Protein AF-A0A960KQR6-F1 (afdb_monomer)

Foldseek 3Di:
DDDDPPPPVPPPPPPPPPLAAADFFDQDDKDWFAFLVRHIDIPVVQAQAKEKEWEAALVDPQQVLCQLLCCVLPVVPADPNHYAYEYEHLDQDDSPSSCVRCVVVVHPHTYTHPCNVVCVSNPVAEPRKIWIAANNRGTRDIDHTHDRNDVVVSCSRQQGGAAAAWDKDWPDWQKPFPPQPLQAAAAFTKIWIKTKMATEANYFKWQFKKKAKDKPDPQKAFPQGMFTWHIHGHGGMTITPGTGIIHGHHPDDKDKMKMKIWMWTAGPVGIDIDIDIDIHIYHDALEEEEDQDPDDPLQCLLVVLCVVVVHDYGYHYPPPDDQDFLVNLLSHQEYEYFEEDDLPRCDPRNLVSVLVSLLVLRAYEHEYAPNQLPVVSVVSCCSLQVWDWDDDDPVRPRGTWTWRCCPQLPQNTDTQGLDNDLADDGPDPDPVCVQLLVDFDDDPDHRDDWGKGFDLPQQGHYIYGNHGLSPQDPPPPDDPRRDHSSSSVVSSVVVSQFSGRFPQWDWDWDQDPQKIKIFTDDDPPFPKKWKWFQDPPPSDTDTDDIGSHRMDIGHNPDDTDDMGMTGGD

Sequence (569 aa):
MNRFAATVLAMLGFALSAHAVYLVGDTPADFSATDWNGNPWSLYEHRGKVVLLNFSASWCGPCHLEFPDLQSDFEAVYDPRAFELVSIDTENDSSAFLHATWDVYNPTFPILVDMEPLYWAYGNGGIPYNVVINPDGVIVHSQSGYTSHNPILAEAVANIVPYFTPVISIASLEVVGDDNLDGRPDGGETLGFQLTLSNAPNSQEARNMSVTLESDNPALTITQPTVSFPDLPSNSSVAGNALFEAQVSEGIEPQWATLTFTVSADSDSGAVSVVFTRSQRLGRANMLVVDSAPGSGGDNLVPNALTALGYTHDFWFHQDSSPLTSTELLRYETIIWLGGQSAQNVTGDLRNGLTTFVNQGGFLLFSGMGMHYNPANAQFLADIFDISILSPDTWTDAFPVLRCTEDDPFFGGTQLITAYSLSVDVIAAGPTANELGIMWGYYDQVDVGQAAAWTSHAGKRALFFGFPVEGIVPYPNLVPGSISLTEFLERAFVFAATFGPLEPVTTQIELLGGDLHLSWAASPSATAYRVYSLDGLGGAETLLLETVDTQATFPVTEGIGLFTVRAER

pLDDT: mean 75.41, std 18.12, range [32.31, 97.75]

Structure (mmCIF, N/CA/C/O backbone):
data_AF-A0A960KQR6-F1
#
_entry.id   AF-A0A960KQR6-F1
#
loop_
_atom_site.group_PDB
_atom_site.id
_atom_site.type_symbol
_atom_site.label_atom_id
_atom_site.label_alt_id
_atom_site.label_comp_id
_atom_site.label_asym_id
_atom_site.label_entity_id
_atom_site.label_seq_id
_atom_site.pdbx_PDB_ins_code
_atom_site.Cartn_x
_atom_site.Cartn_y
_atom_site.Cartn_z
_atom_site.occupancy
_atom_site.B_iso_or_equiv
_atom_site.auth_seq_id
_atom_site.auth_comp_id
_atom_site.auth_asym_id
_atom_site.auth_atom_id
_atom_site.pdbx_PDB_model_num
ATOM 1 N N . MET A 1 1 ? 32.876 14.467 -85.930 1.00 37.66 1 MET A N 1
ATOM 2 C CA . MET A 1 1 ? 32.665 15.922 -85.750 1.00 37.66 1 MET A CA 1
ATOM 3 C C . MET A 1 1 ? 31.174 16.150 -85.607 1.00 37.66 1 MET A C 1
ATOM 5 O O . MET A 1 1 ? 30.443 15.670 -86.446 1.00 37.66 1 MET A O 1
ATOM 9 N N . ASN A 1 2 ? 30.631 16.856 -84.637 1.00 42.22 2 ASN A N 1
ATOM 10 C CA . ASN A 1 2 ? 31.162 17.443 -83.426 1.00 42.22 2 ASN A CA 1
ATOM 11 C C . ASN A 1 2 ? 29.923 18.048 -82.747 1.00 42.22 2 ASN A C 1
ATOM 13 O O . ASN A 1 2 ? 29.151 18.729 -83.413 1.00 42.22 2 ASN A O 1
ATOM 17 N N . ARG A 1 3 ? 29.809 17.873 -81.429 1.00 40.03 3 ARG A N 1
ATOM 18 C CA . ARG A 1 3 ? 29.328 18.934 -80.533 1.00 40.03 3 ARG A CA 1
ATOM 19 C C . ARG A 1 3 ? 27.877 19.413 -80.701 1.00 40.03 3 ARG A C 1
ATOM 21 O O . ARG A 1 3 ? 27.680 20.599 -80.886 1.00 40.03 3 ARG A O 1
ATOM 28 N N . PHE A 1 4 ? 26.876 18.546 -80.549 1.00 40.53 4 PHE A N 1
ATOM 29 C CA . PHE A 1 4 ? 25.536 19.015 -80.126 1.00 40.53 4 PHE A CA 1
ATOM 30 C C . PHE A 1 4 ? 24.745 18.032 -79.241 1.00 40.53 4 PHE A C 1
ATOM 32 O O . PHE A 1 4 ? 23.755 18.428 -78.643 1.00 40.53 4 PHE A O 1
ATOM 39 N N . ALA A 1 5 ? 25.202 16.786 -79.059 1.00 40.38 5 ALA A N 1
ATOM 40 C CA . ALA A 1 5 ? 24.518 15.798 -78.208 1.00 40.38 5 ALA A CA 1
ATOM 41 C C . ALA A 1 5 ? 24.969 15.791 -76.729 1.00 40.38 5 ALA A C 1
ATOM 43 O O . ALA A 1 5 ? 24.443 15.024 -75.933 1.00 40.38 5 ALA A O 1
ATOM 44 N N . ALA A 1 6 ? 25.933 16.634 -76.343 1.00 36.78 6 ALA A N 1
ATOM 45 C CA . ALA A 1 6 ? 26.534 16.609 -75.004 1.00 36.78 6 ALA A CA 1
ATOM 46 C C . ALA A 1 6 ? 25.918 17.607 -74.002 1.00 36.78 6 ALA A C 1
ATOM 48 O O . ALA A 1 6 ? 26.418 17.717 -72.890 1.00 36.78 6 ALA A O 1
ATOM 49 N N . THR A 1 7 ? 24.859 18.342 -74.363 1.00 40.84 7 THR A N 1
ATOM 50 C CA . THR A 1 7 ? 24.324 19.421 -73.500 1.00 40.84 7 THR A CA 1
ATOM 51 C C . THR A 1 7 ? 22.886 19.191 -73.022 1.00 40.84 7 THR A C 1
ATOM 53 O O . THR A 1 7 ? 22.383 19.982 -72.238 1.00 40.84 7 THR A O 1
ATOM 56 N N . VAL A 1 8 ? 22.229 18.089 -73.408 1.00 40.66 8 VAL A N 1
ATOM 57 C CA . VAL A 1 8 ? 20.889 17.731 -72.881 1.00 40.66 8 VAL A CA 1
ATOM 58 C C . VAL A 1 8 ? 20.938 16.539 -71.910 1.00 40.66 8 VAL A C 1
ATOM 60 O O . VAL A 1 8 ? 19.993 16.306 -71.167 1.00 40.66 8 VAL A O 1
ATOM 63 N N . LEU A 1 9 ? 22.078 15.848 -71.802 1.00 37.91 9 LEU A N 1
ATOM 64 C CA . LEU A 1 9 ? 22.283 14.739 -70.857 1.00 37.91 9 LEU A CA 1
ATOM 65 C C . LEU A 1 9 ? 23.097 15.148 -69.612 1.00 37.91 9 LEU A C 1
ATOM 67 O O . LEU A 1 9 ? 23.852 14.352 -69.068 1.00 37.91 9 LEU A O 1
ATOM 71 N N . ALA A 1 10 ? 22.968 16.408 -69.188 1.00 38.91 10 ALA A N 1
ATOM 72 C CA . ALA A 1 10 ? 23.575 16.948 -67.965 1.00 38.91 10 ALA A CA 1
ATOM 73 C C . ALA A 1 10 ? 22.572 17.757 -67.110 1.00 38.91 10 ALA A C 1
ATOM 75 O O . ALA A 1 10 ? 22.975 18.558 -66.275 1.00 38.91 10 ALA A O 1
ATOM 76 N N . MET A 1 11 ? 21.262 17.557 -67.317 1.00 42.59 11 MET A N 1
ATOM 77 C CA . MET A 1 11 ? 20.185 18.173 -66.517 1.00 42.59 11 MET A CA 1
ATOM 78 C C . MET A 1 11 ? 19.118 17.159 -66.057 1.00 42.59 11 MET A C 1
ATOM 80 O O . MET A 1 11 ? 17.961 17.508 -65.859 1.00 42.59 11 MET A O 1
ATOM 84 N N . LEU A 1 12 ? 19.496 15.890 -65.885 1.00 44.69 12 LEU A N 1
ATOM 85 C CA . LEU A 1 12 ? 18.629 14.831 -65.338 1.00 44.69 12 LEU A CA 1
ATOM 86 C C . LEU A 1 12 ? 19.421 13.906 -64.397 1.00 44.69 12 LEU A C 1
ATOM 88 O O . LEU A 1 12 ? 19.316 12.687 -64.445 1.00 44.69 12 LEU A O 1
ATOM 92 N N . GLY A 1 13 ? 20.279 14.511 -63.573 1.00 38.06 13 GLY A N 1
ATOM 93 C CA . GLY A 1 13 ? 21.155 13.808 -62.632 1.00 38.06 13 GLY A CA 1
ATOM 94 C C . GLY A 1 13 ? 21.361 14.531 -61.303 1.00 38.06 13 GLY A C 1
ATOM 95 O O . GLY A 1 13 ? 22.260 14.167 -60.560 1.00 38.06 13 GLY A O 1
ATOM 96 N N . PHE A 1 14 ? 20.544 15.538 -60.992 1.00 40.03 14 PHE A N 1
ATOM 97 C CA . PHE A 1 14 ? 20.269 15.889 -59.603 1.00 40.03 14 PHE A CA 1
ATOM 98 C C . PHE A 1 14 ? 18.970 15.167 -59.261 1.00 40.03 14 PHE A C 1
ATOM 100 O O . PHE A 1 14 ? 17.877 15.718 -59.384 1.00 40.03 14 PHE A O 1
ATOM 107 N N . ALA A 1 15 ? 19.079 13.883 -58.912 1.00 38.22 15 ALA A N 1
ATOM 108 C CA . ALA A 1 15 ? 18.083 13.340 -58.011 1.00 38.22 15 ALA A CA 1
ATOM 109 C C . ALA A 1 15 ? 18.158 14.246 -56.781 1.00 38.22 15 ALA A C 1
ATOM 111 O O . ALA A 1 15 ? 19.204 14.321 -56.139 1.00 38.22 15 ALA A O 1
ATOM 112 N N . LEU A 1 16 ? 17.090 14.999 -56.511 1.00 35.66 16 LEU A N 1
ATOM 113 C CA . LEU A 1 16 ? 16.829 15.421 -55.149 1.00 35.66 16 LEU A CA 1
ATOM 114 C C . LEU A 1 16 ? 16.888 14.129 -54.332 1.00 35.66 16 LEU A C 1
ATOM 116 O O . LEU A 1 16 ? 15.966 13.317 -54.401 1.00 35.66 16 LEU A O 1
ATOM 120 N N . SER A 1 17 ? 17.981 13.900 -53.613 1.00 39.97 17 SER A N 1
ATOM 121 C CA . SER A 1 17 ? 17.944 13.056 -52.435 1.00 39.97 17 SER A CA 1
ATOM 122 C C . SER A 1 17 ? 17.015 13.787 -51.477 1.00 39.97 17 SER A C 1
ATOM 124 O O . SER A 1 17 ? 17.428 14.675 -50.733 1.00 39.97 17 SER A O 1
ATOM 126 N N . ALA A 1 18 ? 15.717 13.499 -51.597 1.00 41.50 18 ALA A N 1
ATOM 127 C CA . ALA A 1 18 ? 14.795 13.705 -50.503 1.00 41.50 18 ALA A CA 1
ATOM 128 C C . ALA A 1 18 ? 15.458 13.003 -49.318 1.00 41.50 18 ALA A C 1
ATOM 130 O O . ALA A 1 18 ? 15.648 11.788 -49.359 1.00 41.50 18 ALA A O 1
ATOM 131 N N . HIS A 1 19 ? 15.933 13.782 -48.347 1.00 52.22 19 HIS A N 1
ATOM 132 C CA . HIS A 1 19 ? 16.379 13.235 -47.078 1.00 52.22 19 HIS A CA 1
ATOM 133 C C . HIS A 1 19 ? 15.121 12.603 -46.494 1.00 52.22 19 HIS A C 1
ATOM 135 O O . HIS A 1 19 ? 14.211 13.318 -46.076 1.00 52.22 19 HIS A O 1
ATOM 141 N N . ALA A 1 20 ? 14.993 11.285 -46.643 1.00 60.00 20 ALA A N 1
ATOM 142 C CA . ALA A 1 20 ? 13.905 10.556 -46.030 1.00 60.00 20 ALA A CA 1
ATOM 143 C C . ALA A 1 20 ? 14.083 10.757 -44.528 1.00 60.00 20 ALA A C 1
ATOM 145 O O . ALA A 1 20 ? 15.080 10.317 -43.960 1.00 60.00 20 ALA A O 1
ATOM 146 N N . VAL A 1 21 ? 13.175 11.524 -43.935 1.00 79.81 21 VAL A N 1
ATOM 147 C CA . VAL A 1 21 ? 13.062 11.630 -42.489 1.00 79.81 21 VAL A CA 1
ATOM 148 C C . VAL A 1 21 ? 12.640 10.259 -41.989 1.00 79.81 21 VAL A C 1
ATOM 150 O O . VAL A 1 21 ? 11.615 9.751 -42.447 1.00 79.81 21 VAL A O 1
ATOM 153 N N . TYR A 1 22 ? 13.420 9.676 -41.083 1.00 87.31 22 TYR A N 1
ATOM 154 C CA . TYR A 1 22 ? 13.026 8.454 -40.402 1.00 87.31 22 TYR A CA 1
ATOM 155 C C . TYR A 1 22 ? 11.858 8.738 -39.458 1.00 87.31 22 TYR A C 1
ATOM 157 O O . TYR A 1 22 ? 11.890 9.686 -38.672 1.00 87.31 22 TYR A O 1
ATOM 165 N N . LEU A 1 23 ? 10.826 7.909 -39.551 1.00 88.94 23 LEU A N 1
ATOM 166 C CA . LEU A 1 23 ? 9.634 7.944 -38.718 1.00 88.94 23 LEU A CA 1
ATOM 167 C C . LEU A 1 23 ? 9.538 6.669 -37.875 1.00 88.94 23 LEU A C 1
ATOM 169 O O . LEU A 1 23 ? 10.242 5.684 -38.099 1.00 88.94 23 LEU A O 1
ATOM 173 N N . VAL A 1 24 ? 8.616 6.670 -36.912 1.00 91.81 24 VAL A N 1
ATOM 174 C CA . VAL A 1 24 ? 8.229 5.447 -36.199 1.00 91.81 24 VAL A CA 1
ATOM 175 C C . VAL A 1 24 ? 7.816 4.372 -37.212 1.00 91.81 24 VAL A C 1
ATOM 177 O O . VAL A 1 24 ? 6.960 4.605 -38.066 1.00 91.81 24 VAL A O 1
ATOM 180 N N . GLY A 1 25 ? 8.430 3.195 -37.098 1.00 93.38 25 GLY A N 1
ATOM 181 C CA . GLY A 1 25 ? 8.293 2.062 -38.012 1.00 93.38 25 GLY A CA 1
ATOM 182 C C . GLY A 1 25 ? 9.458 1.890 -38.992 1.00 93.38 25 GLY A C 1
ATOM 183 O O . GLY A 1 25 ? 9.581 0.813 -39.577 1.00 93.38 25 GLY A O 1
ATOM 184 N N . ASP A 1 26 ? 10.328 2.890 -39.150 1.00 93.75 26 ASP A N 1
ATOM 185 C CA . ASP A 1 26 ? 11.485 2.791 -40.038 1.00 93.75 26 ASP A CA 1
ATOM 186 C C . ASP A 1 26 ? 12.678 2.093 -39.369 1.00 93.75 26 ASP A C 1
ATOM 188 O O . ASP A 1 26 ? 12.897 2.185 -38.159 1.00 93.75 26 ASP A O 1
ATOM 192 N N . THR A 1 27 ? 13.493 1.427 -40.188 1.00 93.94 27 THR A N 1
ATOM 193 C CA . THR A 1 27 ? 14.824 0.936 -39.812 1.00 93.94 27 THR A CA 1
ATOM 194 C C . THR A 1 27 ? 15.864 1.926 -40.331 1.00 93.94 27 THR A C 1
ATOM 196 O O . THR A 1 27 ? 16.126 1.932 -41.542 1.00 93.94 27 THR A O 1
ATOM 199 N N . PRO A 1 28 ? 16.456 2.776 -39.476 1.00 91.75 28 PRO A N 1
ATOM 200 C CA . PRO A 1 28 ? 17.444 3.733 -39.930 1.00 91.75 28 PRO A CA 1
ATOM 201 C C . PRO A 1 28 ? 18.692 3.046 -40.487 1.00 91.75 28 PRO A C 1
ATOM 203 O O . PRO A 1 28 ? 19.086 1.955 -40.064 1.00 91.75 28 PRO A O 1
ATOM 206 N N . ALA A 1 29 ? 19.331 3.704 -41.456 1.00 89.94 29 ALA A N 1
ATOM 207 C CA . ALA A 1 29 ? 20.661 3.317 -41.898 1.00 89.94 29 ALA A CA 1
ATOM 208 C C . ALA A 1 29 ? 21.652 3.403 -40.730 1.00 89.94 29 ALA A C 1
ATOM 210 O O . ALA A 1 29 ? 21.539 4.262 -39.855 1.00 89.94 29 ALA A O 1
ATOM 211 N N . ASP A 1 30 ? 22.639 2.513 -40.756 1.00 89.25 30 ASP A N 1
ATOM 212 C CA . ASP A 1 30 ? 23.738 2.554 -39.803 1.00 89.25 30 ASP A CA 1
ATOM 213 C C . ASP A 1 30 ? 24.537 3.861 -39.926 1.00 89.25 30 ASP A C 1
ATOM 215 O O . ASP A 1 30 ? 24.637 4.451 -41.008 1.00 89.25 30 ASP A O 1
ATOM 219 N N . PHE A 1 31 ? 25.123 4.288 -38.812 1.00 90.69 31 PHE A N 1
ATOM 220 C CA . PHE A 1 31 ? 26.024 5.426 -38.750 1.00 90.69 31 PHE A CA 1
ATOM 221 C C . PHE A 1 31 ? 27.136 5.171 -37.735 1.00 90.69 31 PHE A C 1
ATOM 223 O O . PHE A 1 31 ? 26.992 4.387 -36.796 1.00 90.69 31 PHE A O 1
ATOM 230 N N . SER A 1 32 ? 28.250 5.870 -37.924 1.00 90.69 32 SER A N 1
ATOM 231 C CA . SER A 1 32 ? 29.372 5.865 -36.994 1.00 90.69 32 SER A CA 1
ATOM 232 C C . SER A 1 32 ? 29.746 7.294 -36.642 1.00 90.69 32 SER A C 1
ATOM 234 O O . SER A 1 32 ? 29.649 8.191 -37.480 1.00 90.69 32 SER A O 1
ATOM 236 N N . ALA A 1 33 ? 30.177 7.480 -35.406 1.00 89.62 33 ALA A N 1
ATOM 237 C CA . ALA A 1 33 ? 30.531 8.755 -34.820 1.00 89.62 33 ALA A CA 1
ATOM 238 C C . ALA A 1 33 ? 31.707 8.573 -33.858 1.00 89.62 33 ALA A C 1
ATOM 240 O O . ALA A 1 33 ? 32.179 7.458 -33.617 1.00 89.62 33 ALA A O 1
ATOM 241 N N . THR A 1 34 ? 32.149 9.686 -33.292 1.00 88.38 34 THR A N 1
ATOM 242 C CA . THR A 1 34 ? 33.096 9.699 -32.185 1.00 88.38 34 THR A CA 1
ATOM 243 C C . THR A 1 34 ? 32.433 10.430 -31.027 1.00 88.38 34 THR A C 1
ATOM 245 O O . THR A 1 34 ? 31.806 11.471 -31.237 1.00 88.38 34 THR A O 1
ATOM 248 N N . ASP A 1 35 ? 32.546 9.887 -29.819 1.00 89.12 35 ASP A N 1
ATOM 249 C CA . ASP A 1 35 ? 32.123 10.604 -28.624 1.00 89.12 35 ASP A CA 1
ATOM 250 C C . ASP A 1 35 ? 33.081 11.771 -28.314 1.00 89.12 35 ASP A C 1
ATOM 252 O O . ASP A 1 35 ? 34.197 11.875 -28.834 1.00 89.12 35 ASP A O 1
ATOM 256 N N . TRP A 1 36 ? 32.665 12.661 -27.426 1.00 84.75 36 TRP A N 1
ATOM 257 C CA . TRP A 1 36 ? 33.480 13.783 -26.957 1.00 84.75 36 TRP A CA 1
ATOM 258 C C . TRP A 1 36 ? 34.808 13.401 -26.265 1.00 84.75 36 TRP A C 1
ATOM 260 O O . TRP A 1 36 ? 35.688 14.248 -26.128 1.00 84.75 36 TRP A O 1
ATOM 270 N N . ASN A 1 37 ? 34.993 12.137 -25.872 1.00 84.88 37 ASN A N 1
ATOM 271 C CA . ASN A 1 37 ? 36.230 11.605 -25.297 1.00 84.88 37 ASN A CA 1
ATOM 272 C C . ASN A 1 37 ? 37.153 10.993 -26.368 1.00 84.88 37 ASN A C 1
ATOM 274 O O . ASN A 1 37 ? 38.262 10.556 -26.050 1.00 84.88 37 ASN A O 1
ATOM 278 N N . GLY A 1 38 ? 36.731 10.975 -27.636 1.00 87.00 38 GLY A N 1
ATOM 279 C CA . GLY A 1 38 ? 37.484 10.405 -28.748 1.00 87.00 38 GLY A CA 1
ATOM 280 C C . GLY A 1 38 ? 37.234 8.912 -28.990 1.00 87.00 38 GLY A C 1
ATOM 281 O O . GLY A 1 38 ? 37.948 8.316 -29.800 1.00 87.00 38 GLY A O 1
ATOM 282 N N . ASN A 1 39 ? 36.263 8.293 -28.313 1.00 90.81 39 ASN A N 1
ATOM 283 C CA . ASN A 1 39 ? 35.928 6.885 -28.509 1.00 90.81 39 ASN A CA 1
ATOM 284 C C . ASN A 1 39 ? 35.010 6.714 -29.729 1.00 90.81 39 ASN A C 1
ATOM 286 O O . ASN A 1 39 ? 34.059 7.480 -29.889 1.00 90.81 39 ASN A O 1
ATOM 290 N N . PRO A 1 40 ? 35.255 5.712 -30.592 1.00 91.81 40 PRO A N 1
ATOM 291 C CA . PRO A 1 40 ? 34.348 5.407 -31.689 1.00 91.81 40 PRO A CA 1
ATOM 292 C C . PRO A 1 40 ? 33.019 4.863 -31.155 1.00 91.81 40 PRO A C 1
ATOM 294 O O . PRO A 1 40 ? 32.998 4.113 -30.180 1.00 91.81 40 PRO A O 1
ATOM 297 N N . TRP A 1 41 ? 31.930 5.205 -31.835 1.00 93.81 41 TRP A N 1
ATOM 298 C CA . TRP A 1 41 ? 30.588 4.707 -31.549 1.00 93.81 41 TRP A CA 1
ATOM 299 C C . TRP A 1 41 ? 29.867 4.399 -32.862 1.00 93.81 41 TRP A C 1
ATOM 301 O O . TRP A 1 41 ? 30.001 5.151 -33.832 1.00 93.81 41 TRP A O 1
ATOM 311 N N . SER A 1 42 ? 29.093 3.317 -32.925 1.00 93.81 42 SER A N 1
ATOM 312 C CA . SER A 1 42 ? 28.285 3.001 -34.107 1.00 93.81 42 SER A CA 1
ATOM 313 C C . SER A 1 42 ? 26.957 2.357 -33.746 1.00 93.81 42 SER A C 1
ATOM 315 O O . SER A 1 42 ? 26.899 1.499 -32.871 1.00 93.81 42 SER A O 1
ATOM 317 N N . LEU A 1 43 ? 25.885 2.708 -34.461 1.00 93.50 43 LEU A N 1
ATOM 318 C CA . LEU A 1 43 ? 24.558 2.151 -34.179 1.00 93.50 43 LEU A CA 1
ATOM 319 C C . LEU A 1 43 ? 24.537 0.627 -34.387 1.00 93.50 43 LEU A C 1
ATOM 321 O O . LEU A 1 43 ? 23.883 -0.102 -33.641 1.00 93.50 43 LEU A O 1
ATOM 325 N N . TYR A 1 44 ? 25.276 0.129 -35.380 1.00 91.69 44 TYR A N 1
ATOM 326 C CA . TYR A 1 44 ? 25.394 -1.297 -35.668 1.00 91.69 44 TYR A CA 1
ATOM 327 C C . TYR A 1 44 ? 25.908 -2.132 -34.490 1.00 91.69 44 TYR A C 1
ATOM 329 O O . TYR A 1 44 ? 25.420 -3.247 -34.290 1.00 91.69 44 TYR A O 1
ATOM 337 N N . GLU A 1 45 ? 26.851 -1.614 -33.699 1.00 92.19 45 GLU A N 1
ATOM 338 C CA . GLU A 1 45 ? 27.409 -2.321 -32.535 1.00 92.19 45 GLU A CA 1
ATOM 339 C C . GLU A 1 45 ? 26.385 -2.527 -31.409 1.00 92.19 45 GLU A C 1
ATOM 341 O O . GLU A 1 45 ? 26.555 -3.431 -30.591 1.00 92.19 45 GLU A O 1
ATOM 346 N N . HIS A 1 46 ? 25.290 -1.759 -31.408 1.00 93.50 46 HIS A N 1
ATOM 347 C CA . HIS A 1 46 ? 24.213 -1.849 -30.419 1.00 93.50 46 HIS A CA 1
ATOM 348 C C . HIS A 1 46 ? 22.969 -2.595 -30.932 1.00 93.50 46 HIS A C 1
ATOM 350 O O . HIS A 1 46 ? 21.938 -2.610 -30.260 1.00 93.50 46 HIS A O 1
ATOM 356 N N . ARG A 1 47 ? 23.037 -3.269 -32.091 1.00 89.00 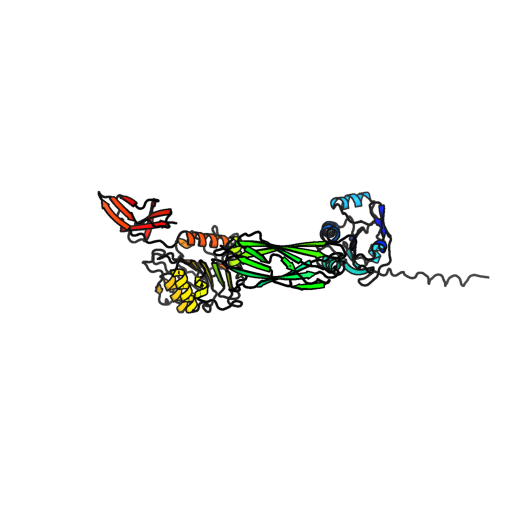47 ARG A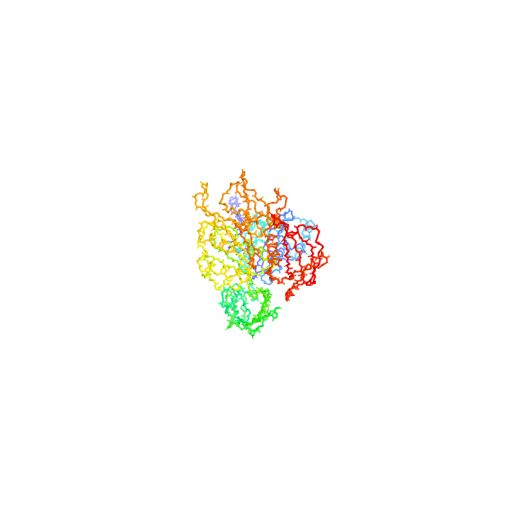 N 1
ATOM 357 C CA . ARG A 1 47 ? 21.955 -4.169 -32.537 1.00 89.00 47 ARG A CA 1
ATOM 358 C C . ARG A 1 47 ? 21.692 -5.269 -31.508 1.00 89.00 47 ARG A C 1
ATOM 360 O O . ARG A 1 47 ? 22.619 -5.821 -30.923 1.00 89.00 47 ARG A O 1
ATOM 367 N N . GLY A 1 48 ? 20.421 -5.620 -31.323 1.00 89.38 48 GLY A N 1
ATOM 368 C CA . GLY A 1 48 ? 19.988 -6.533 -30.264 1.00 89.38 48 GLY A CA 1
ATOM 369 C C . GLY A 1 48 ? 19.775 -5.857 -28.905 1.00 89.38 48 GLY A C 1
ATOM 370 O O . GLY A 1 48 ? 19.240 -6.502 -28.006 1.00 89.38 48 GLY A O 1
ATOM 371 N N . LYS A 1 49 ? 20.129 -4.571 -28.763 1.00 95.19 49 LYS A N 1
ATOM 372 C CA . LYS A 1 49 ? 19.743 -3.727 -27.630 1.00 95.19 49 LYS A CA 1
ATOM 373 C C . LYS A 1 49 ? 18.607 -2.789 -28.020 1.00 95.19 49 LYS A C 1
ATOM 375 O O . LYS A 1 49 ? 18.432 -2.452 -29.189 1.00 95.19 49 LYS A O 1
ATOM 380 N N . VAL A 1 50 ? 17.887 -2.307 -27.020 1.00 96.81 50 VAL A N 1
ATOM 381 C CA . VAL A 1 50 ? 17.122 -1.068 -27.143 1.00 96.81 50 VAL A CA 1
ATOM 382 C C . VAL A 1 50 ? 18.097 0.105 -27.112 1.00 96.81 50 VAL A C 1
ATOM 384 O O . VAL A 1 50 ? 18.957 0.153 -26.238 1.00 96.81 50 VAL A O 1
ATOM 387 N N . VAL A 1 51 ? 17.970 1.046 -28.045 1.00 97.62 51 VAL A N 1
ATOM 388 C CA . VAL A 1 51 ? 18.817 2.244 -28.106 1.00 97.62 51 VAL A CA 1
ATOM 389 C C . VAL A 1 51 ? 17.947 3.486 -27.947 1.00 97.62 51 VAL A C 1
ATOM 391 O O . VAL A 1 51 ? 17.039 3.710 -28.749 1.00 97.62 51 VAL A O 1
ATOM 394 N N . LEU A 1 52 ? 18.229 4.296 -26.929 1.00 97.75 52 LEU A N 1
ATOM 395 C CA . LEU A 1 52 ? 17.651 5.622 -26.735 1.00 97.75 52 LEU A CA 1
ATOM 396 C C . LEU A 1 52 ? 18.624 6.674 -27.274 1.00 97.75 52 LEU A C 1
ATOM 398 O O . LEU A 1 52 ? 19.674 6.924 -26.685 1.00 97.75 52 LEU A O 1
ATOM 402 N N . LEU A 1 53 ? 18.263 7.285 -28.402 1.00 96.00 53 LEU A N 1
ATOM 403 C CA . LEU A 1 53 ? 18.964 8.437 -28.961 1.00 96.00 53 LEU A CA 1
ATOM 404 C C . LEU A 1 53 ? 18.350 9.716 -28.388 1.00 96.00 53 LEU A C 1
ATOM 406 O O . LEU A 1 53 ? 17.168 9.980 -28.613 1.00 96.00 53 LEU A O 1
ATOM 410 N N . ASN A 1 54 ? 19.147 10.523 -27.695 1.00 95.38 54 ASN A N 1
ATOM 411 C CA . ASN A 1 54 ? 18.752 11.844 -27.211 1.00 95.38 54 ASN A CA 1
ATOM 412 C C . ASN A 1 54 ? 19.453 12.932 -28.031 1.00 95.38 54 ASN A C 1
ATOM 414 O O . ASN A 1 54 ? 20.646 13.155 -27.882 1.00 95.38 54 ASN A O 1
ATOM 418 N N . PHE A 1 55 ? 18.734 13.630 -28.900 1.00 93.62 55 PHE A N 1
ATOM 419 C CA . PHE A 1 55 ? 19.265 14.783 -29.623 1.00 93.62 55 PHE A CA 1
ATOM 420 C C . PHE A 1 55 ? 19.170 16.033 -28.742 1.00 93.62 55 PHE A C 1
ATOM 422 O O . PHE A 1 55 ? 18.079 16.411 -28.304 1.00 93.62 55 PHE A O 1
ATOM 429 N N . SER A 1 56 ? 20.310 16.674 -28.497 1.00 91.12 56 SER A N 1
ATOM 430 C CA . SER A 1 56 ? 20.476 17.775 -27.548 1.00 91.12 56 SER A CA 1
ATOM 431 C C . SER A 1 56 ? 21.392 18.871 -28.107 1.00 91.12 56 SER A C 1
ATOM 433 O O . SER A 1 56 ? 21.901 18.768 -29.219 1.00 91.12 56 SER A O 1
ATOM 435 N N . ALA A 1 57 ? 21.585 19.947 -27.345 1.00 87.62 57 ALA A N 1
ATOM 436 C CA . ALA A 1 57 ? 22.618 20.942 -27.622 1.00 87.62 57 ALA A CA 1
ATOM 437 C C . ALA A 1 57 ? 23.082 21.584 -26.315 1.00 87.62 57 ALA A C 1
ATOM 439 O O . ALA A 1 57 ? 22.265 21.848 -25.431 1.00 87.62 57 ALA A O 1
ATOM 440 N N . SER A 1 58 ? 24.370 21.893 -26.191 1.00 83.75 58 SER A N 1
ATOM 441 C CA . SER A 1 58 ? 24.921 22.496 -24.964 1.00 83.75 58 SER A CA 1
ATOM 442 C C . SER A 1 58 ? 24.225 23.790 -24.513 1.00 83.75 58 SER A C 1
ATOM 444 O O . SER A 1 58 ? 24.113 24.050 -23.320 1.00 83.75 58 SER A O 1
ATOM 446 N N . TRP A 1 59 ? 23.681 24.598 -25.423 1.00 83.69 59 TRP A N 1
ATOM 447 C CA . TRP A 1 59 ? 22.959 25.832 -25.081 1.00 83.69 59 TRP A CA 1
ATOM 448 C C . TRP A 1 59 ? 21.492 25.605 -24.658 1.00 83.69 59 TRP A C 1
ATOM 450 O O . TRP A 1 59 ? 20.810 26.545 -24.236 1.00 83.69 59 TRP A O 1
ATOM 460 N N . CYS A 1 60 ? 20.978 24.379 -24.779 1.00 87.12 60 CYS A N 1
ATOM 461 C CA . CYS A 1 60 ? 19.576 24.035 -24.562 1.00 87.12 60 CYS A CA 1
ATOM 462 C C . CYS A 1 60 ? 19.254 23.851 -23.070 1.00 87.12 60 CYS A C 1
ATOM 464 O O . CYS A 1 60 ? 19.480 22.791 -22.488 1.00 87.12 60 CYS A O 1
ATOM 466 N N . GLY A 1 61 ? 18.627 24.866 -22.465 1.00 88.62 61 GLY A N 1
ATOM 467 C CA . GLY A 1 61 ? 18.181 24.813 -21.066 1.00 88.62 61 GLY A CA 1
ATOM 468 C C . GLY A 1 61 ? 17.271 23.618 -20.724 1.00 88.62 61 GLY A C 1
ATOM 469 O O . GLY A 1 61 ? 17.509 22.971 -19.712 1.00 88.62 61 GLY A O 1
ATOM 470 N N . PRO A 1 62 ? 16.256 23.262 -21.537 1.00 91.81 62 PRO A N 1
ATOM 471 C CA . PRO A 1 62 ? 15.448 22.068 -21.275 1.00 91.81 62 PRO A CA 1
ATOM 472 C C . PRO A 1 62 ? 16.233 20.750 -21.351 1.00 91.81 62 PRO A C 1
ATOM 474 O O . PRO A 1 62 ? 15.952 19.841 -20.582 1.00 91.81 62 PRO A O 1
ATOM 477 N N . CYS A 1 63 ? 17.237 20.654 -22.226 1.00 91.81 63 CYS A N 1
ATOM 478 C CA . CYS A 1 63 ? 18.086 19.469 -22.343 1.00 91.81 63 CYS A CA 1
ATOM 479 C C . CYS A 1 63 ? 18.907 19.253 -21.061 1.00 91.81 63 CYS A C 1
ATOM 481 O O . CYS A 1 63 ? 19.067 18.129 -20.602 1.00 91.81 63 CYS A O 1
ATOM 483 N N . HIS A 1 64 ? 19.358 20.342 -20.428 1.00 90.00 64 HIS A N 1
ATOM 484 C CA . HIS A 1 64 ? 20.050 20.290 -19.134 1.00 90.00 64 HIS A CA 1
ATOM 485 C C . HIS A 1 64 ? 19.186 19.701 -18.019 1.00 90.00 64 HIS A C 1
ATOM 487 O O . HIS A 1 64 ? 19.702 19.015 -17.143 1.00 90.00 64 HIS A O 1
ATOM 493 N N . LEU A 1 65 ? 17.880 19.976 -18.046 1.00 91.75 65 LEU A N 1
ATOM 494 C CA . LEU A 1 65 ? 16.943 19.415 -17.074 1.00 91.75 65 LEU A CA 1
ATOM 495 C C . LEU A 1 65 ? 16.688 17.924 -17.320 1.00 91.75 65 LEU A C 1
ATOM 497 O O . LEU A 1 65 ? 16.406 17.206 -16.372 1.00 91.75 65 LEU A O 1
ATOM 501 N N . GLU A 1 66 ? 16.807 17.460 -18.565 1.00 94.38 66 GLU A N 1
ATOM 502 C CA . GLU A 1 66 ? 16.521 16.073 -18.940 1.00 94.38 66 GLU A CA 1
ATOM 503 C C . GLU A 1 66 ? 17.678 15.108 -18.648 1.00 94.38 66 GLU A C 1
ATOM 505 O O . GLU A 1 66 ? 17.443 13.944 -18.352 1.00 94.38 66 GLU A O 1
ATOM 510 N N . PHE A 1 67 ? 18.932 15.562 -18.701 1.00 93.00 67 PHE A N 1
ATOM 511 C CA . PHE A 1 67 ? 20.104 14.690 -18.524 1.00 93.00 67 PHE A CA 1
ATOM 512 C C . PHE A 1 67 ? 20.115 13.900 -17.199 1.00 93.00 67 PHE A C 1
ATOM 514 O O . PHE A 1 67 ? 20.368 12.692 -17.243 1.00 93.00 67 PHE A O 1
ATOM 521 N N . PRO A 1 68 ? 19.829 14.513 -16.030 1.00 93.69 68 PRO A N 1
ATOM 522 C CA . PRO A 1 68 ? 19.717 13.770 -14.774 1.00 93.69 68 PRO A CA 1
ATOM 523 C C . PRO A 1 68 ? 18.617 12.701 -14.802 1.00 93.69 68 PRO A C 1
ATOM 525 O O . PRO A 1 68 ? 18.819 11.602 -14.278 1.00 93.69 68 PRO A O 1
ATOM 528 N N . ASP A 1 69 ? 17.487 12.995 -15.445 1.00 95.50 69 ASP A N 1
ATOM 529 C CA . ASP A 1 69 ? 16.365 12.064 -15.589 1.00 95.50 69 ASP A CA 1
ATOM 530 C C . ASP A 1 69 ? 16.756 10.909 -16.525 1.00 95.50 69 ASP A C 1
ATOM 532 O O . ASP A 1 69 ? 16.549 9.750 -16.190 1.00 95.50 69 ASP A O 1
ATOM 536 N N . LEU A 1 70 ? 17.448 11.178 -17.641 1.00 95.81 70 LEU A N 1
ATOM 537 C CA . LEU A 1 70 ? 17.949 10.130 -18.542 1.00 95.81 70 LEU A CA 1
ATOM 538 C C . LEU A 1 70 ? 18.907 9.158 -17.838 1.00 95.81 70 LEU A C 1
ATOM 540 O O . LEU A 1 70 ? 18.819 7.941 -18.020 1.00 95.81 70 LEU A O 1
ATOM 544 N N . GLN A 1 71 ? 19.811 9.689 -17.014 1.00 93.81 71 GLN A N 1
ATOM 545 C CA . GLN A 1 71 ? 20.764 8.877 -16.263 1.00 93.81 71 GLN A CA 1
ATOM 546 C C . GLN A 1 71 ? 20.070 8.048 -15.173 1.00 93.81 71 GLN A C 1
ATOM 548 O O . GLN A 1 71 ? 20.375 6.867 -15.010 1.00 93.81 71 GLN A O 1
ATOM 553 N N . SER A 1 72 ? 19.138 8.648 -14.429 1.00 93.75 72 SER A N 1
ATOM 554 C CA . SER A 1 72 ? 18.473 7.985 -13.299 1.00 93.75 72 SER A CA 1
ATOM 555 C C . SER A 1 72 ? 17.351 7.031 -13.708 1.00 93.75 72 SER A C 1
ATOM 557 O O . SER A 1 72 ? 17.228 5.982 -13.083 1.00 93.75 72 SER A O 1
ATOM 559 N N . ASP A 1 73 ? 16.591 7.342 -14.759 1.00 94.38 73 ASP A N 1
ATOM 560 C CA . ASP A 1 73 ? 15.432 6.552 -15.190 1.00 94.38 73 ASP A CA 1
ATOM 561 C C . ASP A 1 73 ? 15.798 5.455 -16.201 1.00 94.38 73 ASP A C 1
ATOM 563 O O . ASP A 1 73 ? 15.066 4.472 -16.334 1.00 94.38 73 ASP A O 1
ATOM 567 N N . PHE A 1 74 ? 16.919 5.602 -16.924 1.00 94.94 74 PHE A N 1
ATOM 568 C CA . PHE A 1 74 ? 17.303 4.664 -17.981 1.00 94.94 74 PHE A CA 1
ATOM 569 C C . PHE A 1 74 ? 18.687 4.049 -17.771 1.00 94.94 74 PHE A C 1
ATOM 571 O O . PHE A 1 74 ? 18.785 2.834 -17.600 1.00 94.94 74 PHE A O 1
ATOM 578 N N . GLU A 1 75 ? 19.759 4.847 -17.774 1.00 92.12 75 GLU A N 1
ATOM 579 C CA . GLU A 1 75 ? 21.128 4.304 -17.726 1.00 92.12 75 GLU A CA 1
ATOM 580 C C . GLU A 1 75 ? 21.403 3.515 -16.436 1.00 92.12 75 GLU A C 1
ATOM 582 O O . GLU A 1 75 ? 21.952 2.416 -16.484 1.00 92.12 75 GLU A O 1
ATOM 587 N N . ALA A 1 76 ? 20.980 4.040 -15.284 1.00 89.75 76 ALA A N 1
ATOM 588 C CA . ALA A 1 76 ? 21.151 3.376 -13.993 1.00 89.75 76 ALA A CA 1
ATOM 589 C C . ALA A 1 76 ? 20.199 2.183 -13.782 1.00 89.75 76 ALA A C 1
ATOM 591 O O . ALA A 1 76 ? 20.430 1.370 -12.885 1.00 89.75 76 ALA A O 1
ATOM 592 N N . VAL A 1 77 ? 19.126 2.089 -14.574 1.00 89.12 77 VAL A N 1
ATOM 593 C CA . VAL A 1 77 ? 18.036 1.118 -14.387 1.00 89.12 77 VAL A CA 1
ATOM 594 C C . VAL A 1 77 ? 18.227 -0.125 -15.249 1.00 89.12 77 VAL A C 1
ATOM 596 O O . VAL A 1 77 ? 17.992 -1.240 -14.778 1.00 89.12 77 VAL A O 1
ATOM 599 N N . TYR A 1 78 ? 18.633 0.041 -16.509 1.00 89.81 78 TYR A N 1
ATOM 600 C CA . TYR A 1 78 ? 18.662 -1.057 -17.472 1.00 89.81 78 TYR A CA 1
ATOM 601 C C . TYR A 1 78 ? 20.045 -1.693 -17.617 1.00 89.81 78 TYR A C 1
ATOM 603 O O . TYR A 1 78 ? 21.081 -1.034 -17.587 1.00 89.81 78 TYR A O 1
ATOM 611 N N . ASP A 1 79 ? 20.060 -3.012 -17.824 1.00 88.19 79 ASP A N 1
ATOM 612 C CA . ASP A 1 79 ? 21.298 -3.755 -18.048 1.00 88.19 79 ASP A CA 1
ATOM 613 C C . ASP A 1 79 ? 21.964 -3.293 -19.361 1.00 88.19 79 ASP A C 1
ATOM 615 O O . ASP A 1 79 ? 21.314 -3.319 -20.415 1.00 88.19 79 ASP A O 1
ATOM 619 N N . PRO A 1 80 ? 23.265 -2.946 -19.359 1.00 90.81 80 PRO A N 1
ATOM 620 C CA . PRO A 1 80 ? 23.970 -2.476 -20.552 1.00 90.81 80 PRO A CA 1
ATOM 621 C C . PRO A 1 80 ? 24.068 -3.536 -21.661 1.00 90.81 80 PRO A C 1
ATOM 623 O O . PRO A 1 80 ? 24.466 -3.228 -22.784 1.00 90.81 80 PRO A O 1
ATOM 626 N N . ARG A 1 81 ? 23.723 -4.802 -21.393 1.00 89.75 81 ARG A N 1
ATOM 627 C CA . ARG A 1 81 ? 23.572 -5.846 -22.420 1.00 89.75 81 ARG A CA 1
ATOM 628 C C . ARG A 1 81 ? 22.258 -5.732 -23.201 1.00 89.75 81 ARG A C 1
ATOM 630 O O . ARG A 1 81 ? 22.181 -6.291 -24.289 1.00 89.75 81 ARG A O 1
ATOM 637 N N . ALA A 1 82 ? 21.243 -5.064 -22.651 1.00 90.44 82 ALA A N 1
ATOM 638 C CA . ALA A 1 82 ? 19.890 -4.953 -23.206 1.00 90.44 82 ALA A CA 1
ATOM 639 C C . ALA A 1 82 ? 19.534 -3.535 -23.664 1.00 90.44 82 ALA A C 1
ATOM 641 O O . ALA A 1 82 ? 18.643 -3.377 -24.497 1.00 90.44 82 ALA A O 1
ATOM 642 N N . PHE A 1 83 ? 20.207 -2.522 -23.122 1.00 95.81 83 PHE A N 1
ATOM 643 C CA . PHE A 1 83 ? 19.885 -1.118 -23.338 1.00 95.81 83 PHE A CA 1
ATOM 644 C C . PHE A 1 83 ? 21.148 -0.279 -23.575 1.00 95.81 83 PHE A C 1
ATOM 646 O O . PHE A 1 83 ? 22.214 -0.582 -23.041 1.00 95.81 83 PHE A O 1
ATOM 653 N N . GLU A 1 84 ? 21.016 0.766 -24.386 1.00 96.88 84 GLU A N 1
ATOM 654 C CA . GLU A 1 84 ? 22.027 1.790 -24.630 1.00 96.88 84 GLU A CA 1
ATOM 655 C C . GLU A 1 84 ? 21.364 3.172 -24.640 1.00 96.88 84 GLU A C 1
ATOM 657 O O . GLU A 1 84 ? 20.407 3.393 -25.382 1.00 96.88 84 GLU A O 1
ATOM 662 N N . LEU A 1 85 ? 21.903 4.114 -23.868 1.00 97.44 85 LEU A N 1
ATOM 663 C CA . LEU A 1 85 ? 21.579 5.535 -23.973 1.00 97.44 85 LEU A CA 1
ATOM 664 C C . LEU A 1 85 ? 22.751 6.249 -24.637 1.00 97.44 85 LEU A C 1
ATOM 666 O O . LEU A 1 85 ? 23.895 6.055 -24.240 1.00 97.44 85 LEU A O 1
ATOM 670 N N . VAL A 1 86 ? 22.467 7.103 -25.614 1.00 95.81 86 VAL A N 1
ATOM 671 C CA . VAL A 1 86 ? 23.464 7.981 -26.228 1.00 95.81 86 VAL A CA 1
ATOM 672 C C . VAL A 1 86 ? 22.847 9.347 -26.494 1.00 95.81 86 VAL A C 1
ATOM 674 O O . VAL A 1 86 ? 21.754 9.448 -27.057 1.00 95.81 86 VAL A O 1
ATOM 677 N N . SER A 1 87 ? 23.546 10.410 -26.096 1.00 94.12 87 SER A N 1
ATOM 678 C CA . SER A 1 87 ? 23.166 11.770 -26.479 1.00 94.12 87 SER A CA 1
ATOM 679 C C . SER A 1 87 ? 23.938 12.207 -27.719 1.00 94.12 87 SER A C 1
ATOM 681 O O . SER A 1 87 ? 25.079 11.807 -27.944 1.00 94.12 87 SER A O 1
ATOM 683 N N . ILE A 1 88 ? 23.297 13.005 -28.558 1.00 91.56 88 ILE A N 1
ATOM 684 C CA . ILE A 1 88 ? 23.811 13.514 -29.820 1.00 91.56 88 ILE A CA 1
ATOM 685 C C . ILE A 1 88 ? 23.718 15.030 -29.725 1.00 91.56 88 ILE A C 1
ATOM 687 O O . ILE A 1 88 ? 22.625 15.587 -29.849 1.00 91.56 88 ILE A O 1
ATOM 691 N N . ASP A 1 89 ? 24.853 15.686 -29.499 1.00 88.00 89 ASP A N 1
ATOM 692 C CA . ASP A 1 89 ? 24.915 17.142 -29.559 1.00 88.00 89 ASP A CA 1
ATOM 693 C C . ASP A 1 89 ? 24.841 17.562 -31.032 1.00 88.00 89 ASP A C 1
ATOM 695 O O . ASP A 1 89 ? 25.640 17.133 -31.874 1.00 88.00 89 ASP A O 1
ATOM 699 N N . THR A 1 90 ? 23.814 18.337 -31.366 1.00 82.44 90 THR A N 1
ATOM 700 C CA . THR A 1 90 ? 23.517 18.705 -32.751 1.00 82.44 90 THR A CA 1
ATOM 701 C C . THR A 1 90 ? 24.412 19.822 -33.279 1.00 82.44 90 THR A C 1
ATOM 703 O O . THR A 1 90 ? 24.383 20.083 -34.479 1.00 82.44 90 THR A O 1
ATOM 706 N N . GLU A 1 91 ? 25.189 20.488 -32.420 1.00 74.62 91 GLU A N 1
ATOM 707 C CA . GLU A 1 91 ? 26.074 21.586 -32.810 1.00 74.62 91 GLU A CA 1
ATOM 708 C C . GLU A 1 91 ? 27.501 21.114 -33.120 1.00 74.62 91 GLU A C 1
ATOM 710 O O . GLU A 1 91 ? 28.014 20.133 -32.578 1.00 74.62 91 GLU A O 1
ATOM 715 N N . ASN A 1 92 ? 28.182 21.871 -33.981 1.00 63.88 92 ASN A N 1
ATOM 716 C CA . ASN A 1 92 ? 29.591 21.662 -34.319 1.00 63.88 92 ASN A CA 1
ATOM 717 C C . ASN A 1 92 ? 30.494 22.625 -33.529 1.00 63.88 92 ASN A C 1
ATOM 719 O O . ASN A 1 92 ? 31.250 23.416 -34.102 1.00 63.88 92 ASN A O 1
ATOM 723 N N . ASP A 1 93 ? 30.358 22.613 -32.202 1.00 58.94 93 ASP A N 1
ATOM 724 C CA . ASP A 1 93 ? 31.093 23.520 -31.321 1.00 58.94 93 ASP A CA 1
ATOM 725 C C . ASP A 1 93 ? 32.426 22.928 -30.837 1.00 58.94 93 ASP A C 1
ATOM 727 O O . ASP A 1 93 ? 32.590 21.733 -30.597 1.00 58.94 93 ASP A O 1
ATOM 731 N N . SER A 1 94 ? 33.423 23.801 -30.667 1.00 55.94 94 SER A N 1
ATOM 732 C CA . SER A 1 94 ? 34.743 23.436 -30.147 1.00 55.94 94 SER A CA 1
ATOM 733 C C . SER A 1 94 ? 34.638 22.776 -28.763 1.00 55.94 94 SER A C 1
ATOM 735 O O . SER A 1 94 ? 34.046 23.354 -27.848 1.00 55.94 94 SER A O 1
ATOM 737 N N . SER A 1 95 ? 35.284 21.619 -28.597 1.00 62.94 95 SER A N 1
ATOM 738 C CA . SER A 1 95 ? 35.169 20.710 -27.443 1.00 62.94 95 SER A CA 1
ATOM 739 C C . SER A 1 95 ? 35.196 21.369 -26.055 1.00 62.94 95 SER A C 1
ATOM 741 O O . SER A 1 95 ? 34.495 20.922 -25.156 1.00 62.94 95 SER A O 1
ATOM 743 N N . ALA A 1 96 ? 35.938 22.462 -25.848 1.00 61.47 96 ALA A N 1
ATOM 744 C CA . ALA A 1 96 ? 36.106 23.067 -24.522 1.00 61.47 96 ALA A CA 1
ATOM 745 C C . ALA A 1 96 ? 34.821 23.660 -23.901 1.00 61.47 96 ALA A C 1
ATOM 747 O O . ALA A 1 96 ? 34.654 23.574 -22.686 1.00 61.47 96 ALA A O 1
ATOM 748 N N . PHE A 1 97 ? 33.928 24.268 -24.693 1.00 66.06 97 PHE A N 1
ATOM 749 C CA . PHE A 1 97 ? 32.664 24.819 -24.173 1.00 66.06 97 PHE A CA 1
ATOM 750 C C . PHE A 1 97 ? 31.625 23.714 -23.939 1.00 66.06 97 PHE A C 1
ATOM 752 O O . PHE A 1 97 ? 30.922 23.737 -22.928 1.00 66.06 97 PHE A O 1
ATOM 759 N N . LEU A 1 98 ? 31.598 22.711 -24.824 1.00 69.69 98 LEU A N 1
ATOM 760 C CA . LEU A 1 98 ? 30.763 21.517 -24.685 1.00 69.69 98 LEU A CA 1
ATOM 761 C C . LEU A 1 98 ? 31.107 20.750 -23.402 1.00 69.69 98 LEU A C 1
ATOM 763 O O . LEU A 1 98 ? 30.218 20.506 -22.589 1.00 69.69 98 LEU A O 1
ATOM 767 N N . HIS A 1 99 ? 32.397 20.464 -23.170 1.00 68.50 99 HIS A N 1
ATOM 768 C CA . HIS A 1 99 ? 32.864 19.812 -21.941 1.00 68.50 99 HIS A CA 1
ATOM 769 C C . HIS A 1 99 ? 32.468 20.613 -20.699 1.00 68.50 99 HIS A C 1
ATOM 771 O O . HIS A 1 99 ? 31.770 20.095 -19.838 1.00 68.50 99 HIS A O 1
ATOM 777 N N . ALA A 1 100 ? 32.789 21.911 -20.646 1.00 69.62 100 ALA A N 1
ATOM 778 C CA . ALA A 1 100 ? 32.457 22.745 -19.487 1.00 69.62 10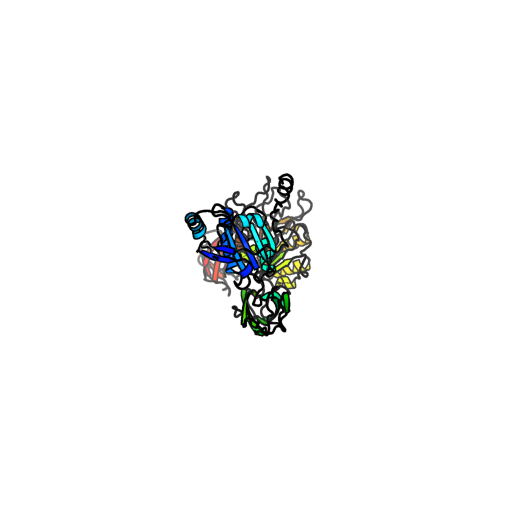0 ALA A CA 1
ATOM 779 C C . ALA A 1 100 ? 30.949 22.816 -19.171 1.00 69.62 100 ALA A C 1
ATOM 781 O O . ALA A 1 100 ? 30.581 23.045 -18.020 1.00 69.62 100 ALA A O 1
ATOM 782 N N . THR A 1 101 ? 30.087 22.650 -20.176 1.00 74.50 101 THR A N 1
ATOM 783 C CA . THR A 1 101 ? 28.632 22.708 -20.004 1.00 74.50 101 THR A CA 1
ATOM 784 C C . THR A 1 101 ? 28.068 21.393 -19.482 1.00 74.50 101 THR A C 1
ATOM 786 O O . THR A 1 101 ? 27.287 21.389 -18.531 1.00 74.50 101 THR A O 1
ATOM 789 N N . TRP A 1 102 ? 28.475 20.275 -20.079 1.00 77.50 102 TRP A N 1
ATOM 790 C CA . TRP A 1 102 ? 27.941 18.963 -19.728 1.00 77.50 102 TRP A CA 1
ATOM 791 C C . TRP A 1 102 ? 28.634 18.336 -18.508 1.00 77.50 102 TRP A C 1
ATOM 793 O O . TRP A 1 102 ? 27.976 17.619 -17.759 1.00 77.50 102 TRP A O 1
ATOM 803 N N . ASP A 1 103 ? 29.903 18.666 -18.228 1.00 79.00 103 ASP A N 1
ATOM 804 C CA . ASP A 1 103 ? 30.660 18.155 -17.068 1.00 79.00 103 ASP A CA 1
ATOM 805 C C . ASP A 1 103 ? 29.958 18.442 -15.727 1.00 79.00 103 ASP A C 1
ATOM 807 O O . ASP A 1 103 ? 30.107 17.681 -14.772 1.00 79.00 103 ASP A O 1
ATOM 811 N N . VAL A 1 104 ? 29.148 19.507 -15.646 1.00 82.38 104 VAL A N 1
ATOM 812 C CA . VAL A 1 104 ? 28.366 19.852 -14.442 1.00 82.38 104 VAL A CA 1
ATOM 813 C C . VAL A 1 104 ? 27.346 18.762 -14.087 1.00 82.38 104 VAL A C 1
ATOM 815 O O . VAL A 1 104 ? 27.039 18.575 -12.910 1.00 82.38 104 VAL A O 1
ATOM 818 N N . TYR A 1 105 ? 26.851 18.026 -15.083 1.00 82.94 105 TYR A N 1
ATOM 819 C CA . TYR A 1 105 ? 25.886 16.938 -14.909 1.00 82.94 105 TYR A CA 1
ATOM 820 C C . TYR A 1 105 ? 26.561 15.568 -14.763 1.00 82.94 105 TYR A C 1
ATOM 822 O O . TYR A 1 105 ? 25.883 14.591 -14.456 1.00 82.94 105 TYR A O 1
ATOM 830 N N . ASN A 1 106 ? 27.887 15.509 -14.945 1.00 85.62 106 ASN A N 1
ATOM 831 C CA . ASN A 1 106 ? 28.712 14.304 -14.866 1.00 85.62 106 ASN A CA 1
ATOM 832 C C . ASN A 1 106 ? 28.094 13.096 -15.616 1.00 85.62 106 ASN A C 1
ATOM 834 O O . ASN A 1 106 ? 27.923 12.038 -15.004 1.00 85.62 106 ASN A O 1
ATOM 838 N N . PRO A 1 107 ? 27.728 13.259 -16.905 1.00 85.25 107 PRO A N 1
ATOM 839 C CA . PRO A 1 107 ? 27.029 12.228 -17.664 1.00 85.25 107 PRO A CA 1
ATOM 840 C C . PRO A 1 107 ? 27.903 10.981 -17.811 1.00 85.25 107 PRO A C 1
ATOM 842 O O . PRO A 1 107 ? 29.078 11.076 -18.180 1.00 85.25 107 PRO A O 1
ATOM 845 N N . THR A 1 108 ? 27.331 9.814 -17.519 1.00 89.75 108 THR A N 1
ATOM 846 C CA . THR A 1 108 ? 28.011 8.520 -17.679 1.00 89.75 108 THR A CA 1
ATOM 847 C C . THR A 1 108 ? 27.795 7.868 -19.045 1.00 89.75 108 THR A C 1
ATOM 849 O O . THR A 1 108 ? 28.612 7.036 -19.448 1.00 89.75 108 THR A O 1
ATOM 852 N N . PHE A 1 109 ? 26.794 8.325 -19.801 1.00 92.50 109 PHE A N 1
ATOM 853 C CA . PHE A 1 109 ? 26.502 7.863 -21.155 1.00 92.50 109 PHE A CA 1
ATOM 854 C C . PHE A 1 109 ? 27.311 8.614 -22.237 1.00 92.50 109 PHE A C 1
ATOM 856 O O . PHE A 1 109 ? 27.720 9.763 -22.032 1.00 92.50 109 PHE A O 1
ATOM 863 N N . PRO A 1 110 ? 27.540 8.011 -23.423 1.00 93.00 110 PRO A N 1
ATOM 864 C CA . PRO A 1 110 ? 28.249 8.667 -24.520 1.00 93.00 110 PRO A CA 1
ATOM 865 C C . PRO A 1 110 ? 27.520 9.915 -25.040 1.00 93.00 110 PRO A C 1
ATOM 867 O O . PRO A 1 110 ? 26.301 9.907 -25.228 1.00 93.00 110 PRO A O 1
ATOM 870 N N . ILE A 1 111 ? 28.289 10.964 -25.346 1.00 91.44 111 ILE A N 1
ATOM 871 C CA . ILE A 1 111 ? 27.814 12.164 -26.047 1.00 91.44 111 ILE A CA 1
ATOM 872 C C . ILE A 1 111 ? 28.552 12.260 -27.379 1.00 91.44 111 ILE A C 1
ATOM 874 O O . ILE A 1 111 ? 29.765 12.482 -27.412 1.00 91.44 111 ILE A O 1
ATOM 878 N N . LEU A 1 112 ? 27.823 12.064 -28.473 1.00 90.19 112 LEU A N 1
ATOM 879 C CA . LEU A 1 112 ? 28.331 12.172 -29.837 1.00 90.19 112 LEU A CA 1
ATOM 880 C C . LEU A 1 112 ? 28.324 13.633 -30.280 1.00 90.19 112 LEU A C 1
ATOM 882 O O . LEU A 1 112 ? 27.383 14.368 -29.987 1.00 90.19 112 LEU A O 1
ATOM 886 N N . VAL A 1 113 ? 29.363 14.034 -31.008 1.00 85.00 113 VAL A N 1
ATOM 887 C CA . VAL A 1 113 ? 29.577 15.414 -31.474 1.00 85.00 113 VAL A CA 1
ATOM 888 C C . VAL A 1 113 ? 29.741 15.458 -32.994 1.00 85.00 113 VAL A C 1
ATOM 890 O O . VAL A 1 113 ? 30.096 14.448 -33.599 1.00 85.00 113 VAL A O 1
ATOM 893 N N . ASP A 1 114 ? 29.517 16.626 -33.610 1.00 76.06 114 ASP A N 1
ATOM 894 C CA . ASP A 1 114 ? 29.605 16.836 -35.072 1.00 76.06 114 ASP A CA 1
ATOM 895 C C . ASP A 1 114 ? 28.598 15.979 -35.878 1.00 76.06 114 ASP A C 1
ATOM 897 O O . ASP A 1 114 ? 28.880 15.473 -36.964 1.00 76.06 114 ASP A O 1
ATOM 901 N N . MET A 1 115 ? 27.389 15.799 -35.326 1.00 77.06 115 MET A N 1
ATOM 902 C CA . MET A 1 115 ? 26.346 14.912 -35.868 1.00 77.06 115 MET A CA 1
ATOM 903 C C . MET A 1 115 ? 25.098 15.661 -36.368 1.00 77.06 115 MET A C 1
ATOM 905 O O . MET A 1 115 ? 24.026 15.066 -36.496 1.00 77.06 115 MET A O 1
ATOM 909 N N . GLU A 1 116 ? 25.216 16.948 -36.715 1.00 79.19 116 GLU A N 1
ATOM 910 C CA . GLU A 1 116 ? 24.108 17.759 -37.254 1.00 79.19 116 GLU A CA 1
ATOM 911 C C . GLU A 1 116 ? 23.348 17.066 -38.413 1.00 79.19 116 GLU A C 1
ATOM 913 O O . GLU A 1 116 ? 22.113 17.033 -38.390 1.00 79.19 116 GLU A O 1
ATOM 918 N N . PRO A 1 117 ? 24.010 16.423 -39.405 1.00 83.00 117 PRO A N 1
ATOM 919 C CA . PRO A 1 117 ? 23.292 15.738 -40.484 1.00 83.00 117 PRO A CA 1
ATOM 920 C C . PRO A 1 117 ? 22.394 14.591 -39.998 1.00 83.00 117 PRO A C 1
ATOM 922 O O . PRO A 1 117 ? 21.388 14.283 -40.640 1.00 83.00 117 PRO A O 1
ATOM 925 N N . LEU A 1 118 ? 22.740 13.959 -38.871 1.00 84.25 118 LEU A N 1
ATOM 926 C CA . LEU A 1 118 ? 21.958 12.876 -38.282 1.00 84.25 118 LEU A CA 1
ATOM 927 C C . LEU A 1 118 ? 20.666 13.407 -37.656 1.00 84.25 118 LEU A C 1
ATOM 929 O O . LEU A 1 118 ? 19.607 12.821 -37.860 1.00 84.25 118 LEU A O 1
ATOM 933 N N . TYR A 1 119 ? 20.723 14.550 -36.972 1.00 83.56 119 TYR A N 1
ATOM 934 C CA . TYR A 1 119 ? 19.534 15.211 -36.428 1.00 83.56 119 TYR A CA 1
ATOM 935 C C . TYR A 1 119 ? 18.489 15.507 -37.517 1.00 83.56 119 TYR A C 1
ATOM 937 O O . TYR A 1 119 ? 17.300 15.211 -37.358 1.00 83.56 119 TYR A O 1
ATOM 945 N N . TRP A 1 120 ? 18.940 15.988 -38.680 1.00 83.94 120 TRP A N 1
ATOM 946 C CA . TRP A 1 120 ? 18.067 16.217 -39.833 1.00 83.94 120 TRP A CA 1
ATOM 947 C C . TRP A 1 120 ? 17.469 14.925 -40.409 1.00 83.94 120 TRP A C 1
ATOM 949 O O . TRP A 1 120 ? 16.328 14.934 -40.874 1.00 83.94 120 TRP A O 1
ATOM 959 N N . ALA A 1 121 ? 18.198 13.806 -40.357 1.00 85.81 121 ALA A N 1
ATOM 960 C CA . ALA A 1 121 ? 17.714 12.510 -40.833 1.00 85.81 121 ALA A CA 1
ATOM 961 C C . ALA A 1 121 ? 16.630 11.896 -39.926 1.00 85.81 121 ALA A C 1
ATOM 963 O O . ALA A 1 121 ? 15.776 11.165 -40.420 1.00 85.81 121 ALA A O 1
ATOM 964 N N . TYR A 1 122 ? 16.620 12.211 -38.628 1.00 86.06 122 TYR A N 1
ATOM 965 C CA . TYR A 1 122 ? 15.662 11.668 -37.650 1.00 86.06 122 TYR A CA 1
ATOM 966 C C . TYR A 1 122 ? 14.438 12.566 -37.402 1.00 86.06 122 TYR A C 1
ATOM 968 O O . TYR A 1 122 ? 13.634 12.308 -36.506 1.00 86.06 122 TYR A O 1
ATOM 976 N N . GLY A 1 123 ? 14.253 13.594 -38.235 1.00 69.31 123 GLY A N 1
ATOM 977 C CA . GLY A 1 123 ? 12.975 14.293 -38.364 1.00 69.31 123 GLY A CA 1
ATOM 978 C C . GLY A 1 123 ? 12.876 15.680 -37.759 1.00 69.31 123 GLY A C 1
ATOM 979 O O . GLY A 1 123 ? 11.800 16.267 -37.845 1.00 69.31 123 GLY A O 1
ATOM 980 N N . ASN A 1 124 ? 13.982 16.248 -37.262 1.00 66.75 124 ASN A N 1
ATOM 981 C CA . ASN A 1 124 ? 14.055 17.661 -36.874 1.00 66.75 124 ASN A CA 1
ATOM 982 C C . ASN A 1 124 ? 12.942 18.083 -35.885 1.00 66.75 124 ASN A C 1
ATOM 984 O O . ASN A 1 124 ? 12.225 19.068 -36.091 1.00 66.75 124 ASN A O 1
ATOM 988 N N . GLY A 1 125 ? 12.759 17.300 -34.823 1.00 64.94 125 GLY A N 1
ATOM 989 C CA . GLY A 1 125 ? 11.930 17.686 -33.685 1.00 64.94 125 GLY A CA 1
ATOM 990 C C . GLY A 1 125 ? 12.656 18.700 -32.795 1.00 64.94 125 GLY A C 1
ATOM 991 O O . GLY A 1 125 ? 13.869 18.624 -32.653 1.00 64.94 125 GLY A O 1
ATOM 992 N N . GLY A 1 126 ? 11.938 19.641 -32.169 1.00 83.06 126 GLY A N 1
ATOM 993 C CA . GLY A 1 126 ? 12.560 20.588 -31.233 1.00 83.06 126 GLY A CA 1
ATOM 994 C C . GLY A 1 126 ? 13.301 19.856 -30.108 1.00 83.06 126 GLY A C 1
ATOM 995 O O . GLY A 1 126 ? 12.764 18.885 -29.574 1.00 83.06 126 GLY A O 1
ATOM 996 N N . ILE A 1 127 ? 14.512 20.313 -29.775 1.00 88.25 127 ILE A N 1
ATOM 997 C CA . ILE A 1 127 ? 15.352 19.690 -28.745 1.00 88.25 127 ILE A CA 1
ATOM 998 C C . ILE A 1 127 ? 14.863 20.019 -27.311 1.00 88.25 127 ILE A C 1
ATOM 1000 O O . ILE A 1 127 ? 14.377 21.131 -27.072 1.00 88.25 127 ILE A O 1
ATOM 1004 N N . PRO A 1 128 ? 14.994 19.085 -26.349 1.00 92.94 128 PRO A N 1
ATOM 1005 C CA . PRO A 1 128 ? 15.506 17.733 -26.554 1.00 92.94 128 PRO A CA 1
ATOM 1006 C C . PRO A 1 128 ? 14.551 16.872 -27.385 1.00 92.94 128 PRO A C 1
ATOM 1008 O O . PRO A 1 128 ? 13.331 17.019 -27.301 1.00 92.94 128 PRO A O 1
ATOM 1011 N N . TYR A 1 129 ? 15.111 15.994 -28.211 1.00 93.94 129 TYR A N 1
ATOM 1012 C CA . TYR A 1 129 ? 14.344 15.083 -29.054 1.00 93.94 129 TYR A CA 1
ATOM 1013 C C . TYR A 1 129 ? 14.819 13.652 -28.824 1.00 93.94 129 TYR A C 1
ATOM 1015 O O . TYR A 1 129 ? 15.984 13.338 -29.031 1.00 93.94 129 TYR A O 1
ATOM 1023 N N . ASN A 1 130 ? 13.915 12.788 -28.377 1.00 95.56 130 ASN A N 1
ATOM 1024 C CA . ASN A 1 130 ? 14.222 11.419 -27.985 1.00 95.56 130 ASN A CA 1
ATOM 1025 C C . ASN A 1 130 ? 13.674 10.441 -29.020 1.00 95.56 130 ASN A C 1
ATOM 1027 O O . ASN A 1 130 ? 12.506 10.544 -29.399 1.00 95.56 130 ASN A O 1
ATOM 1031 N N . VAL A 1 131 ? 14.490 9.475 -29.435 1.00 95.75 131 VAL A N 1
ATOM 1032 C CA . VAL A 1 131 ? 14.116 8.397 -30.358 1.00 95.75 131 VAL A CA 1
ATOM 1033 C C . VAL A 1 131 ? 14.478 7.056 -29.731 1.00 95.75 131 VAL A C 1
ATOM 1035 O O . VAL A 1 131 ? 15.625 6.842 -29.350 1.00 95.75 131 VAL A O 1
ATOM 1038 N N . VAL A 1 132 ? 13.510 6.144 -29.651 1.00 97.25 132 VAL A N 1
ATOM 1039 C CA . VAL A 1 132 ? 13.709 4.783 -29.136 1.00 97.25 132 VAL A CA 1
ATOM 1040 C C . VAL A 1 132 ? 13.738 3.803 -30.301 1.00 97.25 132 VAL A C 1
ATOM 1042 O O . VAL A 1 132 ? 12.781 3.712 -31.076 1.00 97.25 132 VAL A O 1
ATOM 1045 N N . ILE A 1 133 ? 14.827 3.048 -30.397 1.00 96.62 133 ILE A N 1
ATOM 1046 C CA . ILE A 1 133 ? 15.044 1.988 -31.381 1.00 96.62 133 ILE A CA 1
ATOM 1047 C C . ILE A 1 133 ? 14.993 0.644 -30.652 1.00 96.62 133 ILE A C 1
ATOM 1049 O O . ILE A 1 133 ? 15.643 0.470 -29.625 1.00 96.62 133 ILE A O 1
ATOM 1053 N N . ASN A 1 134 ? 14.212 -0.305 -31.163 1.00 95.31 134 ASN A N 1
ATOM 1054 C CA . ASN A 1 134 ? 14.080 -1.638 -30.576 1.00 95.31 134 ASN A CA 1
ATOM 1055 C C . ASN A 1 134 ? 15.266 -2.569 -30.947 1.00 95.31 134 ASN A C 1
ATOM 1057 O O . ASN A 1 134 ? 16.068 -2.220 -31.817 1.00 95.31 134 ASN A O 1
ATOM 1061 N N . PRO A 1 135 ? 15.360 -3.784 -30.365 1.00 93.81 135 PRO A N 1
ATOM 1062 C CA . PRO A 1 135 ? 16.445 -4.734 -30.652 1.00 93.81 135 PRO A CA 1
ATOM 1063 C C . PRO A 1 135 ? 16.598 -5.139 -32.127 1.00 93.81 135 PRO A C 1
ATOM 1065 O O . PRO A 1 135 ? 17.707 -5.464 -32.559 1.00 93.81 135 PRO A O 1
ATOM 1068 N N . ASP A 1 136 ? 15.515 -5.084 -32.909 1.00 92.56 136 ASP A N 1
ATOM 1069 C CA . ASP A 1 136 ? 15.511 -5.366 -34.352 1.00 92.56 136 ASP A CA 1
ATOM 1070 C C . ASP A 1 136 ? 16.015 -4.179 -35.198 1.00 92.56 136 ASP A C 1
ATOM 1072 O O . ASP A 1 136 ? 16.167 -4.294 -36.418 1.00 92.56 136 ASP A O 1
ATOM 1076 N N . GLY A 1 137 ? 16.300 -3.038 -34.564 1.00 93.88 137 GLY A N 1
ATOM 1077 C CA . GLY A 1 137 ? 16.764 -1.818 -35.216 1.00 93.88 137 GLY A CA 1
ATOM 1078 C C . GLY A 1 137 ? 15.640 -0.954 -35.788 1.00 93.88 137 GLY A C 1
ATOM 1079 O O . GLY A 1 137 ? 15.903 -0.152 -36.676 1.00 93.88 137 GLY A O 1
ATOM 1080 N N . VAL A 1 138 ? 14.396 -1.117 -35.336 1.00 95.50 138 VAL A N 1
ATOM 1081 C CA . VAL A 1 138 ? 13.233 -0.334 -35.787 1.00 95.50 138 VAL A CA 1
ATOM 1082 C C . VAL A 1 138 ? 12.936 0.785 -34.792 1.00 95.50 138 VAL A C 1
ATOM 1084 O O . VAL A 1 138 ? 12.918 0.548 -33.584 1.00 95.50 138 VAL A O 1
ATOM 1087 N N . ILE A 1 139 ? 12.656 1.994 -35.282 1.00 95.56 139 ILE A N 1
ATOM 1088 C CA . ILE A 1 139 ? 12.187 3.103 -34.442 1.00 95.56 139 ILE A CA 1
ATOM 1089 C C . ILE A 1 139 ? 10.773 2.789 -33.957 1.00 95.56 139 ILE A C 1
ATOM 1091 O O . ILE A 1 139 ? 9.858 2.637 -34.765 1.00 95.56 139 ILE A O 1
ATOM 1095 N N . VAL A 1 140 ? 10.573 2.730 -32.644 1.00 96.00 140 VAL A N 1
ATOM 1096 C CA . VAL A 1 140 ? 9.263 2.431 -32.040 1.00 96.00 140 VAL A CA 1
ATOM 1097 C C . VAL A 1 140 ? 8.646 3.620 -31.314 1.00 96.00 140 VAL A C 1
ATOM 1099 O O . VAL A 1 140 ? 7.436 3.639 -31.110 1.00 96.00 140 VAL A O 1
ATOM 1102 N N . HIS A 1 141 ? 9.449 4.630 -30.971 1.00 95.62 141 HIS A N 1
ATOM 1103 C CA . HIS A 1 141 ? 8.973 5.857 -30.339 1.00 95.62 141 HIS A CA 1
ATOM 1104 C C . HIS A 1 141 ? 9.841 7.047 -30.733 1.00 95.62 141 HIS A C 1
ATOM 1106 O O . HIS A 1 141 ? 11.052 6.911 -30.909 1.00 95.62 141 HIS A O 1
ATOM 1112 N N . SER A 1 142 ? 9.223 8.219 -30.846 1.00 93.81 142 SER A N 1
ATOM 1113 C CA . SER A 1 142 ? 9.921 9.487 -31.053 1.00 93.81 142 SER A CA 1
ATOM 1114 C C . SER A 1 142 ? 9.130 10.626 -30.420 1.00 93.81 142 SER A C 1
ATOM 1116 O O . SER A 1 142 ? 7.919 10.713 -30.639 1.00 93.81 142 SER A O 1
ATOM 1118 N N . GLN A 1 143 ? 9.786 11.522 -29.686 1.00 92.44 143 GLN A N 1
ATOM 1119 C CA . GLN A 1 143 ? 9.119 12.648 -29.028 1.00 92.44 143 GLN A CA 1
ATOM 1120 C C . GLN A 1 143 ? 10.038 13.861 -28.861 1.00 92.44 143 GLN A C 1
ATOM 1122 O O . GLN A 1 143 ? 11.232 13.711 -28.617 1.00 92.44 143 GLN A O 1
ATOM 1127 N N . SER A 1 144 ? 9.462 15.062 -28.941 1.00 92.38 144 SER A N 1
ATOM 1128 C CA . SER A 1 144 ? 10.152 16.335 -28.695 1.00 92.38 144 SER A CA 1
ATOM 1129 C C . SER A 1 144 ? 9.733 16.966 -27.378 1.00 92.38 144 SER A C 1
ATOM 1131 O O . SER A 1 144 ? 8.559 16.928 -27.011 1.00 92.38 144 SER A O 1
ATOM 1133 N N . GLY A 1 145 ? 10.677 17.669 -26.760 1.00 90.69 145 GLY A N 1
ATOM 1134 C CA . GLY A 1 145 ? 10.485 18.441 -25.546 1.00 90.69 145 GLY A CA 1
ATOM 1135 C C . GLY A 1 145 ? 10.791 17.655 -24.276 1.00 90.69 145 GLY A C 1
ATOM 1136 O O . GLY A 1 145 ? 10.753 16.428 -24.238 1.00 90.69 145 GLY A O 1
ATOM 1137 N N . TYR A 1 146 ? 11.073 18.412 -23.221 1.00 93.19 146 TYR A N 1
ATOM 1138 C CA . TYR A 1 146 ? 11.348 17.886 -21.893 1.00 93.19 146 TYR A CA 1
ATOM 1139 C C . TYR A 1 146 ? 10.057 17.738 -21.082 1.00 93.19 146 TYR A C 1
ATOM 1141 O O . TYR A 1 146 ? 9.192 18.617 -21.072 1.00 93.19 146 TYR A O 1
ATOM 1149 N N . THR A 1 147 ? 9.946 16.630 -20.361 1.00 94.88 147 THR A N 1
ATOM 1150 C CA . THR A 1 147 ? 9.000 16.427 -19.260 1.00 94.88 147 THR A CA 1
ATOM 1151 C C . THR A 1 147 ? 9.766 15.679 -18.183 1.00 94.88 147 THR A C 1
ATOM 1153 O O . THR A 1 147 ? 10.366 14.656 -18.499 1.00 94.88 147 THR A O 1
ATOM 1156 N N . SER A 1 148 ? 9.765 16.193 -16.952 1.00 95.00 148 SER A N 1
ATOM 1157 C CA . SER A 1 148 ? 10.495 15.551 -15.853 1.00 95.00 148 SER A CA 1
ATOM 1158 C C . SER A 1 148 ? 9.983 14.132 -15.624 1.00 95.00 148 SER A C 1
ATOM 1160 O O . SER A 1 148 ? 8.764 13.933 -15.628 1.00 95.00 148 SER A O 1
ATOM 1162 N N . HIS A 1 149 ? 10.900 13.177 -15.464 1.00 93.81 149 HIS A N 1
ATOM 1163 C CA . HIS A 1 149 ? 10.626 11.744 -15.323 1.00 93.81 149 HIS A CA 1
ATOM 1164 C C . HIS A 1 149 ? 9.580 11.243 -16.323 1.00 93.81 149 HIS A C 1
ATOM 1166 O O . HIS A 1 149 ? 8.508 10.761 -15.951 1.00 93.81 149 HIS A O 1
ATOM 1172 N N . ASN A 1 150 ? 9.852 11.459 -17.613 1.00 93.88 150 ASN A N 1
ATOM 1173 C CA . ASN A 1 150 ? 8.864 11.323 -18.676 1.00 93.88 150 ASN A CA 1
ATOM 1174 C C . ASN A 1 150 ? 8.226 9.914 -18.712 1.00 93.88 150 ASN A C 1
ATOM 1176 O O . ASN A 1 150 ? 8.862 8.969 -19.192 1.00 93.88 150 ASN A O 1
ATOM 1180 N N . PRO A 1 151 ? 6.947 9.763 -18.311 1.00 91.69 151 PRO A N 1
ATOM 1181 C CA . PRO A 1 151 ? 6.332 8.445 -18.182 1.00 91.69 151 PRO A CA 1
ATOM 1182 C C . PRO A 1 151 ? 6.083 7.779 -19.540 1.00 91.69 151 PRO A C 1
ATOM 1184 O O . PRO A 1 151 ? 6.131 6.558 -19.638 1.00 91.69 151 PRO A O 1
ATOM 1187 N N . ILE A 1 152 ? 5.868 8.568 -20.599 1.00 94.38 152 ILE A N 1
ATOM 1188 C CA . ILE A 1 152 ? 5.632 8.051 -21.954 1.00 94.38 152 ILE A CA 1
ATOM 1189 C C . ILE A 1 152 ? 6.929 7.465 -22.521 1.00 94.38 152 ILE A C 1
ATOM 1191 O O . ILE A 1 152 ? 6.917 6.389 -23.116 1.00 94.38 152 ILE A O 1
ATOM 1195 N N . LEU A 1 153 ? 8.058 8.153 -22.320 1.00 95.12 153 LEU A N 1
ATOM 1196 C CA . LEU A 1 153 ? 9.366 7.649 -22.745 1.00 95.12 153 LEU A CA 1
ATOM 1197 C C . LEU A 1 153 ? 9.771 6.405 -21.951 1.00 95.12 153 LEU A C 1
ATOM 1199 O O . LEU A 1 153 ? 10.247 5.435 -22.540 1.00 95.12 153 LEU A O 1
ATOM 1203 N N . ALA A 1 154 ? 9.548 6.423 -20.633 1.00 93.88 154 ALA A N 1
ATOM 1204 C CA . ALA A 1 154 ? 9.818 5.287 -19.760 1.00 93.88 154 ALA A CA 1
ATOM 1205 C C . ALA A 1 154 ? 9.021 4.047 -20.193 1.00 93.88 154 ALA A C 1
ATOM 1207 O O . ALA A 1 154 ? 9.599 2.975 -20.358 1.00 93.88 154 ALA A O 1
ATOM 1208 N N . GLU A 1 155 ? 7.723 4.203 -20.466 1.00 91.50 155 GLU A N 1
ATOM 1209 C CA . GLU A 1 155 ? 6.863 3.125 -20.963 1.00 91.50 155 GLU A CA 1
ATOM 1210 C C . GLU A 1 155 ? 7.311 2.610 -22.342 1.00 91.50 155 GLU A C 1
ATOM 1212 O O . GLU A 1 155 ? 7.379 1.398 -22.563 1.00 91.50 155 GLU A O 1
ATOM 1217 N N . ALA A 1 156 ? 7.671 3.511 -23.265 1.00 93.00 156 ALA A N 1
ATOM 1218 C CA . ALA A 1 156 ? 8.139 3.142 -24.600 1.00 93.00 156 ALA A CA 1
ATOM 1219 C C . ALA A 1 156 ? 9.407 2.274 -24.574 1.00 93.00 156 ALA A C 1
ATOM 1221 O O . ALA A 1 156 ? 9.550 1.390 -25.417 1.00 93.00 156 ALA A O 1
ATOM 1222 N N . VAL A 1 157 ? 10.307 2.506 -23.613 1.00 93.69 157 VAL A N 1
ATOM 1223 C CA . VAL A 1 157 ? 11.510 1.688 -23.401 1.00 93.69 157 VAL A CA 1
ATOM 1224 C C . VAL A 1 157 ? 11.171 0.401 -22.644 1.00 93.69 157 VAL A C 1
ATOM 1226 O O . VAL A 1 157 ? 11.493 -0.689 -23.121 1.00 93.69 157 VAL A O 1
ATOM 1229 N N . ALA A 1 158 ? 10.477 0.491 -21.506 1.00 88.25 158 ALA A N 1
ATOM 1230 C CA . ALA A 1 158 ? 10.179 -0.654 -20.640 1.00 88.25 158 ALA A CA 1
ATOM 1231 C C . ALA A 1 158 ? 9.443 -1.789 -21.376 1.00 88.25 158 ALA A C 1
ATOM 1233 O O . ALA A 1 158 ? 9.696 -2.967 -21.130 1.00 88.25 158 ALA A O 1
ATOM 1234 N N . ASN A 1 159 ? 8.578 -1.449 -22.336 1.00 86.75 159 ASN A N 1
ATOM 1235 C CA . ASN A 1 159 ? 7.803 -2.425 -23.105 1.00 86.75 159 ASN A CA 1
ATOM 1236 C C . ASN A 1 159 ? 8.625 -3.270 -24.092 1.00 86.75 159 ASN A C 1
ATOM 1238 O O . ASN A 1 159 ? 8.113 -4.269 -24.604 1.00 86.75 159 ASN A O 1
ATOM 1242 N N . ILE A 1 160 ? 9.869 -2.886 -24.390 1.00 89.69 160 ILE A N 1
ATOM 1243 C CA . ILE A 1 160 ? 10.695 -3.534 -25.423 1.00 89.69 160 ILE A CA 1
ATOM 1244 C C . ILE A 1 160 ? 12.082 -3.958 -24.936 1.00 89.69 160 ILE A C 1
ATOM 1246 O O . ILE A 1 160 ? 12.749 -4.719 -25.639 1.00 89.69 160 ILE A O 1
ATOM 1250 N N . VAL A 1 161 ? 12.537 -3.485 -23.770 1.00 88.38 161 VAL A N 1
ATOM 1251 C CA . VAL A 1 161 ? 13.826 -3.905 -23.206 1.00 88.38 161 VAL A CA 1
ATOM 1252 C C . VAL A 1 161 ? 13.733 -5.369 -22.761 1.00 88.38 161 VAL A C 1
ATOM 1254 O O . VAL A 1 161 ? 12.856 -5.708 -21.965 1.00 88.38 161 VAL A O 1
ATOM 1257 N N . PRO A 1 162 ? 14.620 -6.258 -23.244 1.00 83.50 162 PRO A N 1
ATOM 1258 C CA . PRO A 1 162 ? 14.685 -7.620 -22.737 1.00 83.50 162 PRO A CA 1
ATOM 1259 C C . PRO A 1 162 ? 15.315 -7.641 -21.339 1.00 83.50 162 PRO A C 1
ATOM 1261 O O . PRO A 1 162 ? 16.395 -7.090 -21.126 1.00 83.50 162 PRO A O 1
ATOM 1264 N N . TYR A 1 163 ? 14.687 -8.342 -20.396 1.00 81.31 163 TYR A N 1
ATOM 1265 C CA . TYR A 1 163 ? 15.278 -8.612 -19.088 1.00 81.31 163 TYR A CA 1
ATOM 1266 C C . TYR A 1 163 ? 15.940 -9.991 -19.088 1.00 81.31 163 TYR A C 1
ATOM 1268 O O . TYR A 1 163 ? 15.302 -11.025 -19.286 1.00 81.31 163 TYR A O 1
ATOM 1276 N N . PHE A 1 164 ? 17.245 -10.026 -18.813 1.00 81.06 164 PHE A N 1
ATOM 1277 C CA . PHE A 1 164 ? 18.000 -11.281 -18.705 1.00 81.06 164 PHE A CA 1
ATOM 1278 C C . PHE A 1 164 ? 17.804 -11.995 -17.369 1.00 81.06 164 PHE A C 1
ATOM 1280 O O . PHE A 1 164 ? 18.409 -13.035 -17.136 1.00 81.06 164 PHE A O 1
ATOM 1287 N N . THR A 1 165 ? 16.976 -11.456 -16.488 1.00 83.88 165 THR A N 1
ATOM 1288 C CA . THR A 1 165 ? 16.516 -12.105 -15.266 1.00 83.88 165 THR A CA 1
ATOM 1289 C C . THR A 1 165 ? 14.997 -11.973 -15.196 1.00 83.88 165 THR A C 1
ATOM 1291 O O . THR A 1 165 ? 14.438 -11.039 -15.775 1.00 83.88 165 THR A O 1
ATOM 1294 N N . PRO A 1 166 ? 14.305 -12.879 -14.496 1.00 86.31 166 PRO A N 1
ATOM 1295 C CA . PRO A 1 166 ? 12.937 -12.649 -14.062 1.00 86.31 166 PRO A CA 1
ATOM 1296 C C . PRO A 1 166 ? 12.805 -11.299 -13.353 1.00 86.31 166 PRO A C 1
ATOM 1298 O O . PRO A 1 166 ? 13.661 -10.931 -12.546 1.00 86.31 166 PRO A O 1
ATOM 1301 N N . VAL A 1 167 ? 11.716 -10.586 -13.629 1.00 88.69 167 VAL A N 1
ATOM 1302 C CA . VAL A 1 167 ? 11.343 -9.347 -12.936 1.00 88.69 167 VAL A CA 1
ATOM 1303 C C . VAL A 1 167 ? 10.044 -9.642 -12.210 1.00 88.69 167 VAL A C 1
ATOM 1305 O O . VAL A 1 167 ? 8.955 -9.533 -12.771 1.00 88.69 167 VAL A O 1
ATOM 1308 N N . ILE A 1 168 ? 10.190 -10.125 -10.980 1.00 91.69 168 ILE A N 1
ATOM 1309 C CA . ILE A 1 168 ? 9.084 -10.637 -10.174 1.00 91.69 168 ILE A CA 1
ATOM 1310 C C . ILE A 1 168 ? 8.467 -9.486 -9.379 1.00 91.69 168 ILE A C 1
ATOM 1312 O O . ILE A 1 168 ? 9.185 -8.637 -8.855 1.00 91.69 168 ILE A O 1
ATOM 1316 N N . SER A 1 169 ? 7.142 -9.472 -9.258 1.00 92.06 169 SER A N 1
ATOM 1317 C CA . SER A 1 169 ? 6.408 -8.565 -8.371 1.00 92.06 169 SER A CA 1
ATOM 1318 C C . SER A 1 169 ? 5.213 -9.264 -7.719 1.00 92.06 169 SER A C 1
ATOM 1320 O O . SER A 1 169 ? 4.786 -10.333 -8.165 1.00 92.06 169 SER A O 1
ATOM 1322 N N . ILE A 1 170 ? 4.664 -8.670 -6.657 1.00 90.56 170 ILE A N 1
ATOM 1323 C CA . ILE A 1 170 ? 3.428 -9.147 -6.026 1.00 90.56 170 ILE A CA 1
ATOM 1324 C C . ILE A 1 170 ? 2.235 -8.688 -6.870 1.00 90.56 170 ILE A C 1
ATOM 1326 O O . ILE A 1 170 ? 1.982 -7.493 -6.986 1.00 90.56 170 ILE A O 1
ATOM 1330 N N . ALA A 1 171 ? 1.490 -9.640 -7.430 1.00 88.50 171 ALA A N 1
ATOM 1331 C CA . ALA A 1 171 ? 0.254 -9.372 -8.163 1.00 88.50 171 ALA A CA 1
ATOM 1332 C C . ALA A 1 171 ? -0.945 -9.199 -7.218 1.00 88.50 171 ALA A C 1
ATOM 1334 O O . ALA A 1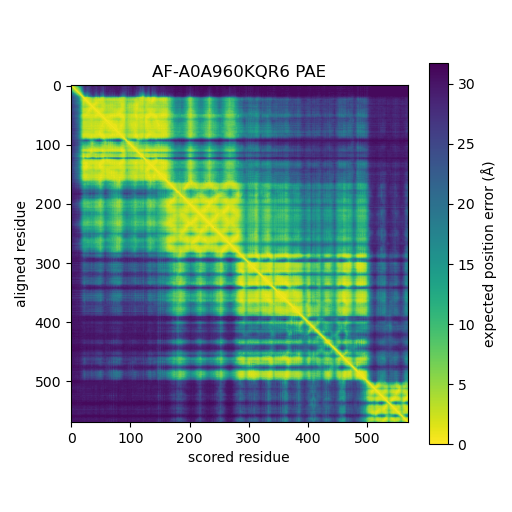 171 ? -1.775 -8.317 -7.418 1.00 88.50 171 ALA A O 1
ATOM 1335 N N . SER A 1 172 ? -1.036 -10.037 -6.182 1.00 88.69 172 SER A N 1
ATOM 1336 C CA . SER A 1 172 ? -2.033 -9.908 -5.119 1.00 88.69 172 SER A CA 1
ATOM 1337 C C . SER A 1 172 ? -1.548 -10.560 -3.827 1.00 88.69 172 SER A C 1
ATOM 1339 O O . SER A 1 172 ? -0.721 -11.477 -3.852 1.00 88.69 172 SER A O 1
ATOM 1341 N N . LEU A 1 173 ? -2.067 -10.076 -2.698 1.00 86.62 173 LEU A N 1
ATOM 1342 C CA . LEU A 1 173 ? -1.872 -10.684 -1.388 1.00 86.62 173 LEU A CA 1
ATOM 1343 C C . LEU A 1 173 ? -3.166 -10.596 -0.579 1.00 86.62 173 LEU A C 1
ATOM 1345 O O . LEU A 1 173 ? -3.511 -9.538 -0.050 1.00 86.62 173 LEU A O 1
ATOM 1349 N N . GLU A 1 174 ? -3.865 -11.719 -0.488 1.00 83.69 174 GLU A N 1
ATOM 1350 C CA . GLU A 1 174 ? -5.155 -11.829 0.192 1.00 83.69 174 GLU A CA 1
ATOM 1351 C C . GLU A 1 174 ? -4.969 -12.439 1.583 1.00 83.69 174 GLU A C 1
ATOM 1353 O O . GLU A 1 174 ? -4.165 -13.358 1.758 1.00 83.69 174 GLU A O 1
ATOM 1358 N N . VAL A 1 175 ? -5.703 -11.916 2.566 1.00 81.38 175 VAL A N 1
ATOM 1359 C CA . VAL A 1 175 ? -5.786 -12.488 3.915 1.00 81.38 175 VAL A CA 1
ATOM 1360 C C . VAL A 1 175 ? -7.012 -13.399 3.953 1.00 81.38 175 VAL A C 1
ATOM 1362 O O . VAL A 1 175 ? -8.105 -12.999 3.564 1.00 81.38 175 VAL A O 1
ATOM 1365 N N . VAL A 1 176 ? -6.813 -14.641 4.372 1.00 78.81 176 VAL A N 1
ATOM 1366 C CA . VAL A 1 176 ? -7.809 -15.712 4.418 1.00 78.81 176 VAL A CA 1
ATOM 1367 C C . VAL A 1 176 ? -7.974 -16.138 5.871 1.00 78.81 176 VAL A C 1
ATOM 1369 O O . VAL A 1 176 ? -6.980 -16.310 6.569 1.00 78.81 176 VAL A O 1
ATOM 1372 N N . GLY A 1 177 ? -9.210 -16.358 6.315 1.00 69.94 177 GLY A N 1
ATOM 1373 C CA . GLY A 1 177 ? -9.485 -16.766 7.698 1.00 69.94 177 GLY A CA 1
ATOM 1374 C C . GLY A 1 177 ? -9.708 -15.611 8.674 1.00 69.94 177 GLY A C 1
ATOM 1375 O O . GLY A 1 177 ? -9.856 -15.879 9.857 1.00 69.94 177 GLY A O 1
ATOM 1376 N N . ASP A 1 178 ? -9.778 -14.382 8.164 1.00 68.75 178 ASP A N 1
ATOM 1377 C CA . ASP A 1 178 ? -10.371 -13.229 8.845 1.00 68.75 178 ASP A CA 1
ATOM 1378 C C . ASP A 1 178 ? -11.877 -13.498 9.038 1.00 68.75 178 ASP A C 1
ATOM 1380 O O . ASP A 1 178 ? -12.622 -13.667 8.062 1.00 68.75 178 ASP A O 1
ATOM 1384 N N . ASP A 1 179 ? -12.297 -13.658 10.294 1.00 64.31 179 ASP A N 1
ATOM 1385 C CA . ASP A 1 179 ? -13.637 -14.130 10.642 1.00 64.31 179 ASP A CA 1
ATOM 1386 C C . ASP A 1 179 ? -14.711 -13.031 10.591 1.00 64.31 179 ASP A C 1
ATOM 1388 O O . ASP A 1 179 ? -15.904 -13.325 10.417 1.00 64.31 179 ASP A O 1
ATOM 1392 N N . ASN A 1 180 ? -14.282 -11.774 10.687 1.00 61.91 180 ASN A N 1
ATOM 1393 C CA . ASN A 1 180 ? -15.130 -10.595 10.778 1.00 61.91 180 ASN A CA 1
ATOM 1394 C C . ASN A 1 180 ? -15.084 -9.755 9.478 1.00 61.91 180 ASN A C 1
ATOM 1396 O O . ASN A 1 180 ? -15.929 -8.875 9.288 1.00 61.91 180 ASN A O 1
ATOM 1400 N N . LEU A 1 181 ? -14.189 -10.120 8.547 1.00 62.81 181 LEU A N 1
ATOM 1401 C CA . LEU A 1 181 ? -13.957 -9.509 7.237 1.00 62.81 181 LEU A CA 1
ATOM 1402 C C . LEU A 1 181 ? -13.541 -8.031 7.317 1.00 62.81 181 LEU A C 1
ATOM 1404 O O . LEU A 1 181 ? -13.780 -7.274 6.370 1.00 62.81 181 LEU A O 1
ATOM 1408 N N . ASP A 1 182 ? -12.942 -7.603 8.429 1.00 62.94 182 ASP A N 1
ATOM 1409 C CA . ASP A 1 182 ? -12.449 -6.234 8.623 1.00 62.94 182 ASP A CA 1
ATOM 1410 C C . ASP A 1 182 ? -11.065 -5.993 7.973 1.00 62.94 182 ASP A C 1
ATOM 1412 O O . ASP A 1 182 ? -10.545 -4.868 7.952 1.00 62.94 182 ASP A O 1
ATOM 1416 N N . GLY A 1 183 ? -10.485 -7.042 7.383 1.00 63.34 183 GLY A N 1
ATOM 1417 C CA . GLY A 1 183 ? -9.177 -7.056 6.746 1.00 63.34 183 GLY A CA 1
ATOM 1418 C C . GLY A 1 183 ? -8.016 -7.170 7.734 1.00 63.34 183 GLY A C 1
ATOM 1419 O O . GLY A 1 183 ? -6.866 -6.899 7.347 1.00 63.34 183 GLY A O 1
ATOM 1420 N N . ARG A 1 184 ? -8.279 -7.516 9.000 1.00 71.81 184 ARG A N 1
ATOM 1421 C CA . ARG A 1 184 ? -7.300 -7.545 10.084 1.00 71.81 184 ARG A CA 1
ATOM 1422 C C . ARG A 1 184 ? -7.314 -8.871 10.830 1.00 71.81 184 ARG A C 1
ATOM 1424 O O . ARG A 1 184 ? -8.347 -9.369 11.235 1.00 71.81 184 ARG A O 1
ATOM 1431 N N . PRO A 1 185 ? -6.120 -9.398 11.094 1.00 77.62 185 PRO A N 1
ATOM 1432 C CA . PRO A 1 185 ? -5.953 -10.509 12.002 1.00 77.62 185 PRO A CA 1
ATOM 1433 C C . PRO A 1 185 ? -6.218 -10.135 13.457 1.00 77.62 185 PRO A C 1
ATOM 1435 O O . PRO A 1 185 ? -5.453 -9.357 14.042 1.00 77.62 185 PRO A O 1
ATOM 1438 N N . ASP A 1 186 ? -7.223 -10.750 14.059 1.00 77.12 186 ASP A N 1
ATOM 1439 C CA . ASP A 1 186 ? -7.554 -10.601 15.470 1.00 77.12 186 ASP A CA 1
ATOM 1440 C C . ASP A 1 186 ? -6.788 -11.592 16.359 1.00 77.12 186 ASP A C 1
ATOM 1442 O O . ASP A 1 186 ? -6.273 -12.629 15.935 1.00 77.12 186 ASP A O 1
ATOM 1446 N N . GLY A 1 187 ? -6.667 -11.252 17.645 1.00 81.31 187 GLY A N 1
ATOM 1447 C CA . GLY A 1 187 ? -5.953 -12.086 18.608 1.00 81.31 187 GLY A CA 1
ATOM 1448 C C . GLY A 1 187 ? -6.586 -13.471 18.751 1.00 81.31 187 GLY A C 1
ATOM 1449 O O . GLY A 1 187 ? -7.767 -13.588 19.062 1.00 81.31 187 GLY A O 1
ATOM 1450 N N . GLY A 1 188 ? -5.783 -14.523 18.585 1.00 77.94 188 GLY A N 1
ATOM 1451 C CA . GLY A 1 188 ? -6.243 -15.914 18.613 1.00 77.94 188 GLY A CA 1
ATOM 1452 C C . GLY A 1 188 ? -6.591 -16.494 17.238 1.00 77.94 188 GLY A C 1
ATOM 1453 O O . GLY A 1 188 ? -6.791 -17.707 17.135 1.00 77.94 188 GLY A O 1
ATOM 1454 N N . GLU A 1 189 ? -6.606 -15.682 16.180 1.00 81.88 189 GLU A N 1
ATOM 1455 C CA . GLU A 1 189 ? -6.861 -16.153 14.821 1.00 81.88 189 GLU A CA 1
ATOM 1456 C C . GLU A 1 189 ? -5.655 -16.862 14.191 1.00 81.88 189 GLU A C 1
ATOM 1458 O O . GLU A 1 189 ? -4.489 -16.657 14.551 1.00 81.88 189 GLU A O 1
ATOM 1463 N N . THR A 1 190 ? -5.957 -17.713 13.207 1.00 84.50 190 THR A N 1
ATOM 1464 C CA . THR A 1 190 ? -4.971 -18.263 12.272 1.00 84.50 190 THR A CA 1
ATOM 1465 C C . THR A 1 190 ? -5.260 -17.721 10.885 1.00 84.50 190 THR A C 1
ATOM 1467 O O . THR A 1 190 ? -6.328 -17.957 10.328 1.00 84.50 190 THR A O 1
ATOM 1470 N N . LEU A 1 191 ? -4.279 -17.030 10.328 1.00 83.38 191 LEU A N 1
ATOM 1471 C CA . LEU A 1 191 ? -4.354 -16.401 9.023 1.00 83.38 191 LEU A CA 1
ATOM 1472 C C . LEU A 1 191 ? -3.758 -17.292 7.959 1.00 83.38 191 LEU A C 1
ATOM 1474 O O . LEU A 1 191 ? -2.698 -17.880 8.166 1.00 83.38 191 LEU A O 1
ATOM 1478 N N . GLY A 1 192 ? -4.377 -17.268 6.790 1.00 88.12 192 GLY A N 1
ATOM 1479 C CA . GLY A 1 192 ? -3.758 -17.625 5.530 1.00 88.12 192 GLY A CA 1
ATOM 1480 C C . GLY A 1 192 ? -3.380 -16.371 4.747 1.00 88.12 192 GLY A C 1
ATOM 1481 O O . GLY A 1 192 ? -4.221 -15.506 4.541 1.00 88.12 192 GLY A O 1
ATOM 1482 N N . PHE A 1 193 ? -2.154 -16.273 4.243 1.00 89.44 193 PHE A N 1
ATOM 1483 C CA . PHE A 1 193 ? -1.804 -15.285 3.225 1.00 89.44 193 PHE A CA 1
ATOM 1484 C C . PHE A 1 193 ? -1.696 -15.975 1.868 1.00 89.44 193 PHE A C 1
ATOM 1486 O O . PHE A 1 193 ? -0.782 -16.777 1.643 1.00 89.44 193 PHE A O 1
ATOM 1493 N N . GLN A 1 194 ? -2.619 -15.663 0.958 1.00 92.75 194 GLN A N 1
ATOM 1494 C CA . GLN A 1 194 ? -2.553 -16.122 -0.426 1.00 92.75 194 GLN A CA 1
ATOM 1495 C C . GLN A 1 194 ? -1.764 -15.108 -1.246 1.00 92.75 194 GLN A C 1
ATOM 1497 O O . GLN A 1 194 ? -2.251 -14.022 -1.553 1.00 92.75 194 GLN A O 1
ATOM 1502 N N . LEU A 1 195 ? -0.537 -15.477 -1.607 1.00 94.88 195 LEU A N 1
ATOM 1503 C CA . LEU A 1 195 ? 0.336 -14.656 -2.435 1.00 94.88 195 LEU A CA 1
ATOM 1504 C C . LEU A 1 195 ? 0.249 -15.096 -3.902 1.00 94.88 195 LEU A C 1
ATOM 1506 O O . LEU A 1 195 ? 0.379 -16.286 -4.212 1.00 94.88 195 LEU A O 1
ATOM 1510 N N . THR A 1 196 ? 0.080 -14.122 -4.794 1.00 96.06 196 THR A N 1
ATOM 1511 C CA . THR A 1 196 ? 0.219 -14.288 -6.245 1.00 96.06 196 THR A CA 1
ATOM 1512 C C . THR A 1 196 ? 1.401 -13.462 -6.721 1.00 96.06 196 THR A C 1
ATOM 1514 O O . THR A 1 196 ? 1.477 -12.264 -6.446 1.00 96.06 196 THR A O 1
ATOM 1517 N N . LEU A 1 197 ? 2.316 -14.090 -7.454 1.00 96.31 197 LEU A N 1
ATOM 1518 C CA . LEU A 1 197 ? 3.450 -13.420 -8.085 1.00 96.31 197 LEU A CA 1
ATOM 1519 C C . LEU A 1 197 ? 3.160 -13.182 -9.566 1.00 96.31 197 LEU A C 1
ATOM 1521 O O . LEU A 1 197 ? 2.473 -13.981 -10.202 1.00 96.31 197 LEU A O 1
ATOM 1525 N N . SER A 1 198 ? 3.711 -12.108 -10.123 1.00 96.06 198 SER A N 1
ATOM 1526 C CA . SER A 1 198 ? 3.758 -11.873 -11.568 1.00 96.06 198 SER A CA 1
ATOM 1527 C C . SER A 1 198 ? 5.188 -11.670 -12.039 1.00 96.06 198 SER A C 1
ATOM 1529 O O . SER A 1 198 ? 6.049 -11.265 -11.259 1.00 96.06 198 SER A O 1
ATOM 1531 N N . ASN A 1 199 ? 5.432 -11.968 -13.311 1.00 94.50 199 ASN A N 1
ATOM 1532 C CA . ASN A 1 199 ? 6.707 -11.731 -13.972 1.00 94.50 199 ASN A CA 1
ATOM 1533 C C . ASN A 1 199 ? 6.498 -10.801 -15.167 1.00 94.50 199 ASN A C 1
ATOM 1535 O O . ASN A 1 199 ? 5.569 -11.004 -15.954 1.00 94.50 199 ASN A O 1
ATOM 1539 N N . ALA A 1 200 ? 7.354 -9.787 -15.285 1.00 89.12 200 ALA A N 1
ATOM 1540 C CA . ALA A 1 200 ? 7.244 -8.769 -16.322 1.00 89.12 200 ALA A CA 1
ATOM 1541 C C . ALA A 1 200 ? 7.293 -9.367 -17.744 1.00 89.12 200 ALA A C 1
ATOM 1543 O O . ALA A 1 200 ? 7.812 -10.470 -17.954 1.00 89.12 200 ALA A O 1
ATOM 1544 N N . PRO A 1 201 ? 6.764 -8.659 -18.752 1.00 85.94 201 PRO A N 1
ATOM 1545 C CA . PRO A 1 201 ? 7.017 -9.008 -20.143 1.00 85.94 201 PRO A CA 1
ATOM 1546 C C . PRO A 1 201 ? 8.508 -8.908 -20.495 1.00 85.94 201 PRO A C 1
ATOM 1548 O O . PRO A 1 201 ? 9.264 -8.165 -19.876 1.00 85.94 201 PRO A O 1
ATOM 1551 N N . ASN A 1 202 ? 8.924 -9.673 -21.509 1.00 85.88 202 ASN A N 1
ATOM 1552 C CA . ASN A 1 202 ? 10.294 -9.725 -22.043 1.00 85.88 202 ASN A CA 1
ATOM 1553 C C . ASN A 1 202 ? 11.379 -10.161 -21.043 1.00 85.88 202 ASN A C 1
ATOM 1555 O O . ASN A 1 202 ? 12.567 -9.991 -21.310 1.00 85.88 202 ASN A O 1
ATOM 1559 N N . SER A 1 203 ? 10.988 -10.727 -19.905 1.00 88.38 203 SER A N 1
ATOM 1560 C CA . SER A 1 203 ? 11.892 -11.299 -18.911 1.00 88.38 203 SER A CA 1
ATOM 1561 C C . SER A 1 203 ? 12.152 -12.789 -19.116 1.00 88.38 203 SER A C 1
ATOM 1563 O O . SER A 1 203 ? 11.469 -13.474 -19.877 1.00 88.38 203 SER A O 1
ATOM 1565 N N . GLN A 1 204 ? 13.148 -13.315 -18.407 1.00 90.88 204 GLN A N 1
ATOM 1566 C CA . GLN A 1 204 ? 13.344 -14.758 -18.313 1.00 90.88 204 GLN A CA 1
ATOM 1567 C C . GLN A 1 204 ? 12.308 -15.423 -17.396 1.00 90.88 204 GLN A C 1
ATOM 1569 O O . GLN A 1 204 ? 11.769 -14.812 -16.472 1.00 90.88 204 GLN A O 1
ATOM 1574 N N . GLU A 1 205 ? 12.066 -16.709 -17.642 1.00 94.00 205 GLU A N 1
ATOM 1575 C CA . GLU A 1 205 ? 11.275 -17.575 -16.769 1.00 94.00 205 GLU A CA 1
ATOM 1576 C C . GLU A 1 205 ? 11.973 -17.773 -15.416 1.00 94.00 205 GLU A C 1
ATOM 1578 O O . GLU A 1 205 ? 13.186 -17.993 -15.355 1.00 94.00 205 GLU A O 1
ATOM 1583 N N . ALA A 1 206 ? 11.194 -17.714 -14.334 1.00 95.31 206 ALA A N 1
ATOM 1584 C CA . ALA A 1 206 ? 11.644 -18.079 -12.996 1.00 95.31 206 ALA A CA 1
ATOM 1585 C C . ALA A 1 206 ? 11.236 -19.522 -12.681 1.00 95.31 206 ALA A C 1
ATOM 1587 O O . ALA A 1 206 ? 10.061 -19.871 -12.798 1.00 95.31 206 ALA A O 1
ATOM 1588 N N . ARG A 1 207 ? 12.195 -20.348 -12.258 1.00 95.94 207 ARG A N 1
ATOM 1589 C CA . ARG A 1 207 ? 12.003 -21.777 -11.964 1.00 95.94 207 ARG A CA 1
ATOM 1590 C C . ARG A 1 207 ? 12.352 -22.106 -10.523 1.00 95.94 207 ARG A C 1
ATOM 1592 O O . ARG A 1 207 ? 13.047 -21.334 -9.863 1.00 95.94 207 ARG A O 1
ATOM 1599 N N . ASN A 1 208 ? 11.905 -23.270 -10.048 1.00 95.06 208 ASN A N 1
ATOM 1600 C CA . ASN A 1 208 ? 12.199 -23.770 -8.693 1.00 95.06 208 ASN A CA 1
ATOM 1601 C C . ASN A 1 208 ? 11.856 -22.746 -7.596 1.00 95.06 208 ASN A C 1
ATOM 1603 O O . ASN A 1 208 ? 12.592 -22.575 -6.622 1.00 95.06 208 ASN A O 1
ATOM 1607 N N . MET A 1 209 ? 10.748 -22.029 -7.779 1.00 96.50 209 MET A N 1
ATOM 1608 C CA . MET A 1 209 ? 10.434 -20.881 -6.948 1.00 96.50 209 MET A CA 1
ATOM 1609 C C . MET A 1 209 ? 9.975 -21.283 -5.547 1.00 96.50 209 MET A C 1
ATOM 1611 O O . MET A 1 209 ? 9.108 -22.143 -5.355 1.00 96.50 209 MET A O 1
ATOM 1615 N N . SER A 1 210 ? 10.510 -20.579 -4.558 1.00 96.69 210 SER A N 1
ATOM 1616 C CA . SER A 1 210 ? 10.022 -20.605 -3.185 1.00 96.69 210 SER A CA 1
ATOM 1617 C C . SER A 1 210 ? 10.018 -19.200 -2.614 1.00 96.69 210 SER A C 1
ATOM 1619 O O . SER A 1 210 ? 10.825 -18.356 -3.001 1.00 96.69 210 SER A O 1
ATOM 1621 N N . VAL A 1 211 ? 9.093 -18.940 -1.704 1.00 97.75 211 VAL A N 1
ATOM 1622 C CA . VAL A 1 211 ? 9.005 -17.660 -1.014 1.00 97.75 211 VAL A CA 1
ATOM 1623 C C . VAL A 1 211 ? 9.014 -17.928 0.476 1.00 97.75 211 VAL A C 1
ATOM 1625 O O . VAL A 1 211 ? 8.264 -18.789 0.945 1.00 97.75 211 VAL A O 1
ATOM 1628 N N . THR A 1 212 ? 9.861 -17.208 1.208 1.00 97.75 212 THR A N 1
ATOM 1629 C CA . THR A 1 212 ? 9.860 -17.215 2.669 1.00 97.75 212 THR A CA 1
ATOM 1630 C C . THR A 1 212 ? 9.144 -15.986 3.216 1.00 97.75 212 THR A C 1
ATOM 1632 O O . THR A 1 212 ? 9.304 -14.895 2.673 1.00 97.75 212 THR A O 1
ATOM 1635 N N . LEU A 1 213 ? 8.351 -16.166 4.272 1.00 96.62 213 LEU A N 1
ATOM 1636 C CA . LEU A 1 213 ? 7.656 -15.100 4.989 1.00 96.62 213 LEU A CA 1
ATOM 1637 C C . LEU A 1 213 ? 8.237 -14.957 6.395 1.00 96.62 213 LEU A C 1
ATOM 1639 O O . LEU A 1 213 ? 8.285 -15.922 7.157 1.00 96.62 213 LEU A O 1
ATOM 1643 N N . GLU A 1 214 ? 8.607 -13.732 6.741 1.00 96.56 214 GLU A N 1
ATOM 1644 C CA . GLU A 1 214 ? 9.025 -13.325 8.078 1.00 96.56 214 GLU A CA 1
ATOM 1645 C C . GLU A 1 214 ? 8.198 -12.125 8.553 1.00 96.56 214 GLU A C 1
ATOM 1647 O O . GLU A 1 214 ? 7.664 -11.364 7.743 1.00 96.56 214 GLU A O 1
ATOM 1652 N N . SER A 1 215 ? 8.105 -11.940 9.869 1.00 94.94 215 SER A N 1
ATOM 1653 C CA . SER A 1 215 ? 7.516 -10.748 10.478 1.00 94.94 215 SER A CA 1
ATOM 1654 C C . SER A 1 215 ? 8.465 -10.158 11.513 1.00 94.94 215 SER A C 1
ATOM 1656 O O . SER A 1 215 ? 9.133 -10.894 12.239 1.00 94.94 215 SER A O 1
ATOM 1658 N N . ASP A 1 216 ? 8.514 -8.830 11.589 1.00 95.19 216 ASP A N 1
ATOM 1659 C CA . ASP A 1 216 ? 9.208 -8.102 12.655 1.00 95.19 216 ASP A CA 1
ATOM 1660 C C . ASP A 1 216 ? 8.427 -8.079 13.983 1.00 95.19 216 ASP A C 1
ATOM 1662 O O . ASP A 1 216 ? 8.983 -7.696 15.016 1.00 95.19 216 ASP A O 1
ATOM 1666 N N . ASN A 1 217 ? 7.155 -8.494 13.975 1.00 92.50 217 ASN A N 1
ATOM 1667 C CA . ASN A 1 217 ? 6.270 -8.404 15.123 1.00 92.50 217 ASN A CA 1
ATOM 1668 C C . ASN A 1 217 ? 6.118 -9.773 15.814 1.00 92.50 217 ASN A C 1
ATOM 1670 O O . ASN A 1 217 ? 5.569 -10.704 15.220 1.00 92.50 217 ASN A O 1
ATOM 1674 N N . PRO A 1 218 ? 6.535 -9.912 17.088 1.00 91.06 218 PRO A N 1
ATOM 1675 C CA . PRO A 1 218 ? 6.481 -11.186 17.805 1.00 91.06 218 PRO A CA 1
ATOM 1676 C C . PRO A 1 218 ? 5.054 -11.666 18.091 1.00 91.06 218 PRO A C 1
ATOM 1678 O O . PRO A 1 218 ? 4.865 -12.835 18.420 1.00 91.06 218 PRO A O 1
ATOM 1681 N N . ALA A 1 219 ? 4.051 -10.789 17.981 1.00 90.00 219 ALA A N 1
ATOM 1682 C CA . ALA A 1 219 ? 2.661 -11.175 18.150 1.00 90.00 219 ALA A CA 1
ATOM 1683 C C . ALA A 1 219 ? 2.140 -12.024 16.979 1.00 90.00 219 ALA A C 1
ATOM 1685 O O . ALA A 1 219 ? 1.117 -12.690 17.136 1.00 90.00 219 ALA A O 1
ATOM 1686 N N . LEU A 1 220 ? 2.848 -12.042 15.843 1.00 91.69 220 LEU A N 1
ATOM 1687 C CA . LEU A 1 220 ? 2.532 -12.851 14.674 1.00 91.69 220 LEU A CA 1
ATOM 1688 C C . LEU A 1 220 ? 3.525 -14.012 14.537 1.00 91.69 220 LEU A C 1
ATOM 1690 O O . LEU A 1 220 ? 4.658 -13.850 14.088 1.00 91.69 220 LEU A O 1
ATOM 1694 N N . THR A 1 221 ? 3.092 -15.215 14.904 1.00 93.75 221 THR A N 1
ATOM 1695 C CA . THR A 1 221 ? 3.912 -16.424 14.789 1.00 93.75 221 THR A CA 1
ATOM 1696 C C . THR A 1 221 ? 3.671 -17.092 13.441 1.00 93.75 221 THR A C 1
ATOM 1698 O O . THR A 1 221 ? 2.632 -17.712 13.237 1.00 93.75 221 THR A O 1
ATOM 1701 N N . ILE A 1 222 ? 4.633 -16.999 12.522 1.00 94.69 222 ILE A N 1
ATOM 1702 C CA . ILE A 1 222 ? 4.550 -17.661 11.212 1.00 94.69 222 ILE A CA 1
ATOM 1703 C C . ILE A 1 222 ? 4.734 -19.179 11.384 1.00 94.69 222 ILE A C 1
ATOM 1705 O O . ILE A 1 222 ? 5.817 -19.646 11.741 1.00 94.69 222 ILE A O 1
ATOM 1709 N N . THR A 1 223 ? 3.682 -19.958 11.135 1.00 94.31 223 THR A N 1
ATOM 1710 C CA . THR A 1 223 ? 3.669 -21.425 11.288 1.00 94.31 223 THR A CA 1
ATOM 1711 C C . THR A 1 223 ? 4.038 -22.150 9.997 1.00 94.31 223 THR A C 1
ATOM 1713 O O . THR A 1 223 ? 4.643 -23.222 10.049 1.00 94.31 223 THR A O 1
ATOM 1716 N N . GLN A 1 224 ? 3.754 -21.543 8.841 1.00 94.38 224 GLN A N 1
ATOM 1717 C CA . GLN A 1 224 ? 4.202 -22.016 7.532 1.00 94.38 224 GLN A CA 1
ATOM 1718 C C . GLN A 1 224 ? 5.032 -20.921 6.840 1.00 94.38 224 GLN A C 1
ATOM 1720 O O . GLN A 1 224 ? 4.508 -20.170 6.019 1.00 94.38 224 GLN A O 1
ATOM 1725 N N . PRO A 1 225 ? 6.337 -20.811 7.159 1.00 95.75 225 PRO A N 1
ATOM 1726 C CA . PRO A 1 225 ? 7.178 -19.702 6.712 1.00 95.75 225 PRO A CA 1
ATOM 1727 C C . PRO A 1 225 ? 7.689 -19.852 5.286 1.00 95.75 225 PRO A C 1
ATOM 1729 O O . PRO A 1 225 ? 8.363 -18.956 4.799 1.00 95.75 225 PRO A O 1
ATOM 1732 N N . THR A 1 226 ? 7.446 -20.974 4.608 1.00 96.94 226 THR A N 1
ATOM 1733 C CA . THR A 1 226 ? 7.932 -21.198 3.242 1.00 96.94 226 THR A CA 1
ATOM 1734 C C . THR A 1 226 ? 6.858 -21.854 2.394 1.00 96.94 226 THR A C 1
ATOM 1736 O O . THR A 1 226 ? 6.307 -22.890 2.767 1.00 96.94 226 THR A O 1
ATOM 1739 N N . VAL A 1 227 ? 6.591 -21.264 1.232 1.00 97.19 227 VAL A N 1
ATOM 1740 C CA . VAL A 1 227 ? 5.633 -21.763 0.241 1.00 97.19 227 VAL A CA 1
ATOM 1741 C C . VAL A 1 227 ? 6.348 -21.916 -1.098 1.00 97.19 227 VAL A C 1
ATOM 1743 O O . VAL A 1 227 ? 7.101 -21.036 -1.513 1.00 97.19 227 VAL A O 1
ATOM 1746 N N . SER A 1 228 ? 6.125 -23.044 -1.777 1.00 97.06 228 SER A N 1
ATOM 1747 C CA . SER A 1 228 ? 6.602 -23.252 -3.146 1.00 97.06 228 SER A CA 1
ATOM 1748 C C . SER A 1 228 ? 5.618 -22.686 -4.163 1.00 97.06 228 SER A C 1
ATOM 1750 O O . SER A 1 228 ? 4.402 -22.684 -3.946 1.00 97.06 228 SER A O 1
ATOM 1752 N N . PHE A 1 229 ? 6.147 -22.243 -5.296 1.00 97.19 229 PHE A N 1
ATOM 1753 C CA . PHE A 1 229 ? 5.371 -21.703 -6.406 1.00 97.19 229 PHE A CA 1
ATOM 1754 C C . PHE A 1 229 ? 5.643 -22.526 -7.674 1.00 97.19 229 PHE A C 1
ATOM 1756 O O . PHE A 1 229 ? 6.735 -23.085 -7.808 1.00 97.19 229 PHE A O 1
ATOM 1763 N N . PRO A 1 230 ? 4.670 -22.640 -8.597 1.00 97.12 230 PRO A N 1
ATOM 1764 C CA . PRO A 1 230 ? 4.926 -23.141 -9.947 1.00 97.12 230 PRO A CA 1
ATOM 1765 C C . PRO A 1 230 ? 5.988 -22.300 -10.665 1.00 97.12 230 PRO A C 1
ATOM 1767 O O . PRO A 1 230 ? 6.222 -21.158 -10.275 1.00 97.12 230 PRO A O 1
ATOM 1770 N N . ASP A 1 231 ? 6.579 -22.830 -11.737 1.00 96.00 231 ASP A N 1
ATOM 1771 C CA . ASP A 1 231 ? 7.424 -22.025 -12.624 1.00 96.00 231 ASP A CA 1
ATOM 1772 C C . ASP A 1 231 ? 6.614 -20.842 -13.186 1.00 96.00 231 ASP A C 1
ATOM 1774 O O . ASP A 1 231 ? 5.411 -20.959 -13.448 1.00 96.00 231 ASP A O 1
ATOM 1778 N N . LEU A 1 232 ? 7.269 -19.693 -13.349 1.00 96.31 232 LEU A N 1
ATOM 1779 C CA . LEU A 1 232 ? 6.639 -18.424 -13.704 1.00 96.31 232 LEU A CA 1
ATOM 1780 C C . LEU A 1 232 ? 7.225 -17.888 -15.021 1.00 96.31 232 LEU A C 1
ATOM 1782 O O . LEU A 1 232 ? 8.248 -17.186 -15.020 1.00 96.31 232 LEU A O 1
ATOM 1786 N N . PRO A 1 233 ? 6.579 -18.219 -16.157 1.00 95.94 233 PRO A N 1
ATOM 1787 C CA . PRO A 1 233 ? 6.938 -17.707 -17.474 1.00 95.94 233 PRO A CA 1
ATOM 1788 C C . PRO A 1 233 ? 6.901 -16.180 -17.554 1.00 95.94 233 PRO A C 1
ATOM 1790 O O . PRO A 1 233 ? 6.236 -15.508 -16.761 1.00 95.94 233 PRO A O 1
ATOM 1793 N N . SER A 1 234 ? 7.568 -15.630 -18.567 1.00 93.25 234 SER A N 1
ATOM 1794 C CA . SER A 1 234 ? 7.463 -14.204 -18.886 1.00 93.25 234 SER A CA 1
ATOM 1795 C C . SER A 1 234 ? 6.013 -13.790 -19.148 1.00 93.25 234 SER A C 1
ATOM 1797 O O . SER A 1 234 ? 5.247 -14.553 -19.743 1.00 93.25 234 SER A O 1
ATOM 1799 N N . ASN A 1 235 ? 5.654 -12.572 -18.735 1.00 93.69 235 ASN A N 1
ATOM 1800 C CA . ASN A 1 235 ? 4.318 -11.998 -18.904 1.00 93.69 235 ASN A CA 1
ATOM 1801 C C . ASN A 1 235 ? 3.183 -12.887 -18.358 1.00 93.69 235 ASN A C 1
ATOM 1803 O O . ASN A 1 235 ? 2.153 -13.084 -19.008 1.00 93.69 235 ASN A O 1
ATOM 1807 N N . SER A 1 236 ? 3.386 -13.481 -17.184 1.00 95.88 236 SER A N 1
ATOM 1808 C CA . SER A 1 236 ? 2.397 -14.355 -16.553 1.00 95.88 236 SER A CA 1
ATOM 1809 C C . SER A 1 236 ? 2.321 -14.125 -15.046 1.00 95.88 236 SER A C 1
ATOM 1811 O O . SER A 1 236 ? 3.106 -13.359 -14.480 1.00 95.88 236 SER A O 1
ATOM 1813 N N . SER A 1 237 ? 1.351 -14.766 -14.396 1.00 96.88 237 SER A N 1
ATOM 1814 C CA . SER A 1 237 ? 1.193 -14.755 -12.946 1.00 96.88 237 SER A CA 1
ATOM 1815 C C . SER A 1 237 ? 0.825 -16.137 -12.421 1.00 96.88 237 SER A C 1
ATOM 1817 O O . SER A 1 237 ? 0.133 -16.907 -13.090 1.00 96.88 237 SER A O 1
ATOM 1819 N N . VAL A 1 238 ? 1.304 -16.458 -11.218 1.00 96.88 238 VAL A N 1
ATOM 1820 C CA . VAL A 1 238 ? 1.032 -17.733 -10.542 1.00 96.88 238 VAL A CA 1
ATOM 1821 C C . VAL A 1 238 ? 0.788 -17.510 -9.054 1.00 96.88 238 VAL A C 1
ATOM 1823 O O . VAL A 1 238 ? 1.470 -16.719 -8.399 1.00 96.88 238 VAL A O 1
ATOM 1826 N N . ALA A 1 239 ? -0.198 -18.222 -8.518 1.00 95.62 239 ALA A N 1
ATOM 1827 C CA . ALA A 1 239 ? -0.451 -18.294 -7.086 1.00 95.62 239 ALA A CA 1
ATOM 1828 C C . ALA A 1 239 ? 0.460 -19.344 -6.433 1.00 95.62 239 ALA A C 1
ATOM 1830 O O . ALA A 1 239 ? 0.853 -20.324 -7.074 1.00 95.62 239 ALA A O 1
ATOM 1831 N N . GLY A 1 240 ? 0.781 -19.151 -5.154 1.00 92.56 240 GLY A N 1
ATOM 1832 C CA . GLY A 1 240 ? 1.496 -20.153 -4.363 1.00 92.56 240 GLY A CA 1
ATOM 1833 C C . GLY A 1 240 ? 0.708 -21.460 -4.248 1.00 92.56 240 GLY A C 1
ATOM 1834 O O . GLY A 1 240 ? -0.522 -21.452 -4.230 1.00 92.56 240 GLY A O 1
ATOM 1835 N N . ASN A 1 241 ? 1.413 -22.591 -4.131 1.00 92.88 241 ASN A N 1
ATOM 1836 C CA . ASN A 1 241 ? 0.789 -23.919 -4.007 1.00 92.88 241 ASN A CA 1
ATOM 1837 C C . ASN A 1 241 ? 0.063 -24.136 -2.664 1.00 92.88 241 ASN A C 1
ATOM 1839 O O . ASN A 1 241 ? -0.628 -25.139 -2.488 1.00 92.88 241 ASN A O 1
ATOM 1843 N N . ALA A 1 242 ? 0.272 -23.234 -1.707 1.00 93.88 242 ALA A N 1
ATOM 1844 C CA . ALA A 1 242 ? -0.343 -23.223 -0.391 1.00 93.88 242 ALA A CA 1
ATOM 1845 C C . ALA A 1 242 ? -0.426 -21.780 0.129 1.00 93.88 242 ALA A C 1
ATOM 1847 O O . ALA A 1 242 ? 0.191 -20.871 -0.431 1.00 93.88 242 ALA A O 1
ATOM 1848 N N . LEU A 1 243 ? -1.158 -21.594 1.223 1.00 93.38 243 LEU A N 1
ATOM 1849 C CA . LEU A 1 243 ? -1.162 -20.352 1.988 1.00 93.38 243 LEU A CA 1
ATOM 1850 C C . LEU A 1 243 ? 0.102 -20.283 2.849 1.00 93.38 243 LEU A C 1
ATOM 1852 O O . LEU A 1 243 ? 0.610 -21.312 3.297 1.00 93.38 243 LEU A O 1
ATOM 1856 N N . PHE A 1 244 ? 0.592 -19.077 3.117 1.00 94.50 244 PHE A N 1
ATOM 1857 C CA . PHE A 1 244 ? 1.393 -18.890 4.324 1.00 94.50 244 PHE A CA 1
ATOM 1858 C C . PHE A 1 244 ? 0.456 -18.882 5.516 1.00 94.50 244 PHE A C 1
ATOM 1860 O O . PHE A 1 244 ? -0.569 -18.212 5.465 1.00 94.50 244 PHE A O 1
ATOM 1867 N N . GLU A 1 245 ? 0.825 -19.571 6.584 1.00 93.06 245 GLU A N 1
ATOM 1868 C CA . GLU A 1 245 ? 0.032 -19.606 7.805 1.00 93.06 245 GLU A CA 1
ATOM 1869 C C . GLU A 1 245 ? 0.730 -18.830 8.915 1.00 93.06 245 GLU A C 1
ATOM 1871 O O . GLU A 1 245 ? 1.949 -18.945 9.100 1.00 93.06 245 GLU A O 1
ATOM 1876 N N . ALA A 1 246 ? -0.045 -18.039 9.651 1.00 91.56 246 ALA A N 1
ATOM 1877 C CA . ALA A 1 246 ? 0.428 -17.319 10.819 1.00 91.56 246 ALA A CA 1
ATOM 1878 C C . ALA A 1 246 ? -0.623 -17.311 11.925 1.00 91.56 246 ALA A C 1
ATOM 1880 O O . ALA A 1 246 ? -1.809 -17.138 11.661 1.00 91.56 246 ALA A O 1
ATOM 1881 N N . GLN A 1 247 ? -0.176 -17.457 13.167 1.00 91.19 247 GLN A N 1
ATOM 1882 C CA . GLN A 1 247 ? -1.018 -17.358 14.349 1.00 91.19 247 GLN A CA 1
ATOM 1883 C C . GLN A 1 247 ? -0.825 -16.002 15.021 1.00 91.19 247 GLN A C 1
ATOM 1885 O O . GLN A 1 247 ? 0.310 -15.586 15.274 1.00 91.19 247 GLN A O 1
ATOM 1890 N N . VAL A 1 248 ? -1.929 -15.335 15.344 1.00 90.00 248 VAL A N 1
ATOM 1891 C CA . VAL A 1 248 ? -1.917 -14.071 16.081 1.00 90.00 248 VAL A CA 1
ATOM 1892 C C . VAL A 1 248 ? -2.037 -14.351 17.574 1.00 90.00 248 VAL A C 1
ATOM 1894 O O . VAL A 1 248 ? -2.887 -15.127 18.013 1.00 90.00 248 VAL A O 1
ATOM 1897 N N . SER A 1 249 ? -1.190 -13.710 18.371 1.00 88.44 249 SER A N 1
ATOM 1898 C CA . SER A 1 249 ? -1.229 -13.820 19.830 1.00 88.44 249 SER A CA 1
ATOM 1899 C C . SER A 1 249 ? -2.570 -13.341 20.387 1.00 88.44 249 SER A C 1
ATOM 1901 O O . SER A 1 249 ? -3.098 -12.312 19.972 1.00 88.44 249 SER A O 1
ATOM 1903 N N . GLU A 1 250 ? -3.116 -14.079 21.348 1.00 85.69 250 GLU A N 1
ATOM 1904 C CA . GLU A 1 250 ? -4.342 -13.695 22.049 1.00 85.69 250 GLU A CA 1
ATOM 1905 C C . GLU A 1 250 ? -4.134 -12.387 22.835 1.00 85.69 250 GLU A C 1
ATOM 1907 O O . GLU A 1 250 ? -3.051 -12.145 23.372 1.00 85.69 250 GLU A O 1
ATOM 1912 N N . GLY A 1 251 ? -5.163 -11.533 22.897 1.00 76.31 251 GLY A N 1
ATOM 1913 C CA . GLY A 1 251 ? -5.099 -10.256 23.622 1.00 76.31 251 GLY A CA 1
ATOM 1914 C C . GLY A 1 251 ? -4.124 -9.232 23.030 1.00 76.31 251 GLY A C 1
ATOM 1915 O O . GLY A 1 251 ? -3.649 -8.356 23.749 1.00 76.31 251 GLY A O 1
ATOM 1916 N N . ILE A 1 252 ? -3.777 -9.360 21.745 1.00 82.31 252 ILE A N 1
ATOM 1917 C CA . ILE A 1 252 ? -2.937 -8.388 21.051 1.00 82.31 252 ILE A CA 1
ATOM 1918 C C . ILE A 1 252 ? -3.654 -7.028 20.968 1.00 82.31 252 ILE A C 1
ATOM 1920 O O . ILE A 1 252 ? -4.750 -6.917 20.422 1.00 82.31 252 ILE A O 1
ATOM 1924 N N . GLU A 1 253 ? -3.014 -5.979 21.484 1.00 78.69 253 GLU A N 1
ATOM 1925 C CA . GLU A 1 253 ? -3.458 -4.605 21.235 1.00 78.69 253 GLU A CA 1
ATOM 1926 C C . GLU A 1 253 ? -3.194 -4.228 19.772 1.00 78.69 253 GLU A C 1
ATOM 1928 O O . GLU A 1 253 ? -2.161 -4.636 19.217 1.00 78.69 253 GLU A O 1
ATOM 1933 N N . PRO A 1 254 ? -4.075 -3.435 19.141 1.00 77.12 254 PRO A N 1
ATOM 1934 C CA . PRO A 1 254 ? -3.951 -3.109 17.733 1.00 77.12 254 PRO A CA 1
ATOM 1935 C C . PRO A 1 254 ? -2.627 -2.405 17.413 1.00 77.12 254 PRO A C 1
ATOM 1937 O O . PRO A 1 254 ? -2.292 -1.361 17.974 1.00 77.12 254 PRO A O 1
ATOM 1940 N N . GLN A 1 255 ? -1.869 -2.983 16.484 1.00 79.75 255 GLN A N 1
ATOM 1941 C CA . GLN A 1 255 ? -0.503 -2.575 16.160 1.00 79.75 255 GLN A CA 1
ATOM 1942 C C . GLN A 1 255 ? -0.113 -2.959 14.728 1.00 79.75 255 GLN A C 1
ATOM 1944 O O . GLN A 1 255 ? -0.789 -3.744 14.066 1.00 79.75 255 GLN A O 1
ATOM 1949 N N . TRP A 1 256 ? 0.990 -2.402 14.233 1.00 84.38 256 TRP A N 1
ATOM 1950 C CA . TRP A 1 256 ? 1.522 -2.731 12.910 1.00 84.38 256 TRP A CA 1
ATOM 1951 C C . TRP A 1 256 ? 2.577 -3.838 12.978 1.00 84.38 256 TRP A C 1
ATOM 1953 O O . TRP A 1 256 ? 3.338 -3.942 13.940 1.00 84.38 256 TRP A O 1
ATOM 1963 N N . ALA A 1 257 ? 2.633 -4.637 11.920 1.00 88.94 257 ALA A N 1
ATOM 1964 C CA . ALA A 1 257 ? 3.676 -5.608 11.644 1.00 88.94 257 ALA A CA 1
ATOM 1965 C C . ALA A 1 257 ? 4.177 -5.420 10.212 1.00 88.94 257 ALA A C 1
ATOM 1967 O O . ALA A 1 257 ? 3.391 -5.235 9.283 1.00 88.94 257 ALA A O 1
ATOM 1968 N N . THR A 1 258 ? 5.483 -5.491 10.013 1.00 93.12 258 THR A N 1
ATOM 1969 C CA . THR A 1 258 ? 6.096 -5.563 8.691 1.00 93.12 258 THR A CA 1
ATOM 1970 C C . THR A 1 258 ? 6.272 -7.027 8.325 1.00 93.12 258 THR A C 1
ATOM 1972 O O . THR A 1 258 ? 7.024 -7.761 8.965 1.00 93.12 258 THR A O 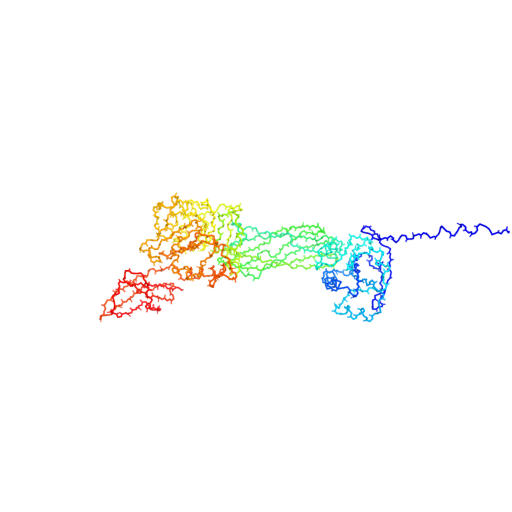1
ATOM 1975 N N . LEU A 1 259 ? 5.575 -7.456 7.279 1.00 93.56 259 LEU A N 1
ATOM 1976 C CA . LEU A 1 259 ? 5.763 -8.751 6.641 1.00 93.56 259 LEU A CA 1
ATOM 1977 C C . LEU A 1 259 ? 6.853 -8.623 5.583 1.00 93.56 259 LEU A C 1
ATOM 1979 O O . LEU A 1 259 ? 6.772 -7.741 4.728 1.00 93.56 259 LEU A O 1
ATOM 1983 N N . THR A 1 260 ? 7.846 -9.504 5.623 1.00 96.69 260 THR A N 1
ATOM 1984 C CA . THR A 1 260 ? 8.931 -9.567 4.639 1.00 96.69 260 THR A CA 1
ATOM 1985 C C . THR A 1 260 ? 8.824 -10.867 3.859 1.00 96.69 260 THR A C 1
ATOM 1987 O O . THR A 1 260 ? 8.919 -11.950 4.433 1.00 96.69 260 THR A O 1
ATOM 1990 N N . PHE A 1 261 ? 8.634 -10.755 2.547 1.00 96.69 261 PHE A N 1
ATOM 1991 C CA . PHE A 1 261 ? 8.576 -11.871 1.611 1.00 96.69 261 PHE A CA 1
ATOM 1992 C C . PHE A 1 261 ? 9.885 -11.929 0.827 1.00 96.69 261 PHE A C 1
ATOM 1994 O O . PHE A 1 261 ? 10.182 -11.008 0.068 1.00 96.69 261 PHE A O 1
ATOM 2001 N N . THR A 1 262 ? 10.654 -13.006 0.979 1.00 97.44 262 THR A N 1
ATOM 2002 C CA . THR A 1 262 ? 11.877 -13.231 0.194 1.00 97.44 262 THR A CA 1
ATOM 2003 C C . THR A 1 262 ? 11.622 -14.317 -0.840 1.00 97.44 262 THR A C 1
ATOM 2005 O O . THR A 1 262 ? 11.485 -15.492 -0.506 1.00 97.44 262 THR A O 1
ATOM 2008 N N . VAL A 1 263 ? 11.547 -13.924 -2.107 1.00 96.88 263 VAL A N 1
ATOM 2009 C CA . VAL A 1 263 ? 11.423 -14.827 -3.251 1.00 96.88 263 VAL A CA 1
ATOM 2010 C C . VAL A 1 263 ? 12.802 -15.345 -3.623 1.00 96.88 263 VAL A C 1
ATOM 2012 O O . VAL A 1 263 ? 13.708 -14.553 -3.848 1.00 96.88 263 VAL A O 1
ATOM 2015 N N . SER A 1 264 ? 12.948 -16.662 -3.724 1.00 96.19 264 SER A N 1
ATOM 2016 C CA . SER A 1 264 ? 14.125 -17.342 -4.266 1.00 96.19 264 SER A CA 1
ATOM 2017 C C . SER A 1 264 ? 13.726 -18.135 -5.507 1.00 96.19 264 SER A C 1
ATOM 2019 O O . SER A 1 264 ? 12.788 -18.932 -5.450 1.00 96.19 264 SER A O 1
ATOM 2021 N N . ALA A 1 265 ? 14.432 -17.922 -6.614 1.00 95.56 265 ALA A N 1
ATOM 2022 C CA . ALA A 1 265 ? 14.165 -18.574 -7.893 1.00 95.56 265 ALA A CA 1
ATOM 2023 C C . ALA A 1 265 ? 15.456 -18.834 -8.678 1.00 95.56 265 ALA A C 1
ATOM 2025 O O . ALA A 1 265 ? 16.460 -18.150 -8.488 1.00 95.56 265 ALA A O 1
ATOM 2026 N N . ASP A 1 266 ? 15.406 -19.774 -9.615 1.00 93.44 266 ASP A N 1
ATOM 2027 C CA . ASP A 1 266 ? 16.452 -19.993 -10.610 1.00 93.44 266 ASP A CA 1
ATOM 2028 C C . ASP A 1 266 ? 16.052 -19.377 -11.956 1.00 93.44 266 ASP A C 1
ATOM 2030 O O . ASP A 1 266 ? 14.900 -19.464 -12.381 1.00 93.44 266 ASP A O 1
ATOM 2034 N N . SER A 1 267 ? 17.024 -18.823 -12.674 1.00 90.56 267 SER A N 1
ATOM 2035 C CA . SER A 1 267 ? 16.892 -18.369 -14.063 1.00 90.56 267 SER A CA 1
ATOM 2036 C C . SER A 1 267 ? 18.038 -18.913 -14.916 1.00 90.56 267 SER A C 1
ATOM 2038 O O . SER A 1 267 ? 18.985 -19.502 -14.387 1.00 90.56 267 SER A O 1
ATOM 2040 N N . ASP A 1 268 ? 17.990 -18.726 -16.236 1.00 86.31 268 ASP A N 1
ATOM 2041 C CA . ASP A 1 268 ? 19.119 -19.100 -17.101 1.00 86.31 268 ASP A CA 1
ATOM 2042 C C . ASP A 1 268 ? 20.373 -18.260 -16.791 1.00 86.31 268 ASP A C 1
ATOM 2044 O O . ASP A 1 268 ? 21.496 -18.721 -16.994 1.00 86.31 268 ASP A O 1
ATOM 2048 N N . SER A 1 269 ? 20.193 -17.056 -16.240 1.00 81.38 269 SER A N 1
ATOM 2049 C CA . SER A 1 269 ? 21.285 -16.174 -15.809 1.00 81.38 269 SER A CA 1
ATOM 2050 C C . SER A 1 269 ? 21.786 -16.428 -14.379 1.00 81.38 269 SER A C 1
ATOM 2052 O O . SER A 1 269 ? 22.714 -15.748 -13.940 1.00 81.38 269 SER A O 1
ATOM 2054 N N . GLY A 1 270 ? 21.217 -17.398 -13.654 1.00 87.19 270 GLY A N 1
ATOM 2055 C CA . GLY A 1 270 ? 21.604 -17.742 -12.282 1.00 87.19 270 GLY A CA 1
ATOM 2056 C C . GLY A 1 270 ? 20.480 -17.587 -11.255 1.00 87.19 270 GLY A C 1
ATOM 2057 O O . GLY A 1 270 ? 19.312 -17.412 -11.610 1.00 87.19 270 GLY A O 1
ATOM 2058 N N . ALA A 1 271 ? 20.845 -17.680 -9.975 1.00 90.75 271 ALA A N 1
ATOM 2059 C CA . ALA A 1 271 ? 19.911 -17.538 -8.862 1.00 90.75 271 ALA A CA 1
ATOM 2060 C C . ALA A 1 271 ? 19.420 -16.089 -8.726 1.00 90.75 271 ALA A C 1
ATOM 2062 O O . ALA A 1 271 ? 20.198 -15.140 -8.835 1.00 90.75 271 ALA A O 1
ATOM 2063 N N . VAL A 1 272 ? 18.131 -15.940 -8.447 1.00 90.25 272 VAL A N 1
ATOM 2064 C CA . VAL A 1 272 ? 17.418 -14.674 -8.285 1.00 90.25 272 VAL A CA 1
ATOM 2065 C C . VAL A 1 272 ? 16.854 -14.625 -6.875 1.00 90.25 272 VAL A C 1
ATOM 2067 O O . VAL A 1 272 ? 16.228 -15.582 -6.417 1.00 90.25 272 VAL A O 1
ATOM 2070 N N . SER A 1 273 ? 17.069 -13.499 -6.198 1.00 93.69 273 SER A N 1
ATOM 2071 C CA . SER A 1 273 ? 16.458 -13.207 -4.906 1.00 93.69 273 SER A CA 1
ATOM 2072 C C . SER A 1 273 ? 15.792 -11.840 -4.959 1.00 93.69 273 SER A C 1
ATOM 2074 O O . SER A 1 273 ? 16.438 -10.861 -5.336 1.00 93.69 273 SER A O 1
ATOM 2076 N N . VAL A 1 274 ? 14.506 -11.779 -4.618 1.00 92.69 274 VAL A N 1
ATOM 2077 C CA . VAL A 1 274 ? 13.726 -10.534 -4.587 1.00 92.69 274 VAL A CA 1
ATOM 2078 C C . VAL A 1 274 ? 13.037 -10.420 -3.239 1.00 92.69 274 VAL A C 1
ATOM 2080 O O . VAL A 1 274 ? 12.420 -11.377 -2.778 1.00 92.69 274 VAL A O 1
ATOM 2083 N N . VAL A 1 275 ? 13.136 -9.254 -2.606 1.00 94.81 275 VAL A N 1
ATOM 2084 C CA . VAL A 1 275 ? 12.536 -8.995 -1.296 1.00 94.81 275 VAL A CA 1
ATOM 2085 C C . VAL A 1 275 ? 11.416 -7.977 -1.446 1.00 94.81 275 VAL A C 1
ATOM 2087 O O . VAL A 1 275 ? 11.616 -6.909 -2.020 1.00 94.81 275 VAL A O 1
ATOM 2090 N N . PHE A 1 276 ? 10.253 -8.299 -0.889 1.00 93.19 276 PHE A N 1
ATOM 2091 C CA . PHE A 1 276 ? 9.110 -7.400 -0.788 1.00 93.19 276 PHE A CA 1
ATOM 2092 C C . PHE A 1 276 ? 8.735 -7.223 0.674 1.00 93.19 276 PHE A C 1
ATOM 2094 O O . PHE A 1 276 ? 8.782 -8.179 1.449 1.00 93.19 276 PHE A O 1
ATOM 2101 N N . THR A 1 277 ? 8.303 -6.024 1.044 1.00 93.44 277 THR A N 1
ATOM 2102 C CA . THR A 1 277 ? 7.744 -5.762 2.368 1.00 93.44 277 THR A CA 1
ATOM 2103 C C . THR A 1 277 ? 6.302 -5.290 2.255 1.00 93.44 277 THR A C 1
ATOM 2105 O O . THR A 1 277 ? 5.926 -4.592 1.313 1.00 93.44 277 THR A O 1
ATOM 2108 N N . ARG A 1 278 ? 5.475 -5.683 3.223 1.00 87.31 278 ARG A N 1
ATOM 2109 C CA . ARG A 1 278 ? 4.101 -5.201 3.374 1.00 87.31 278 ARG A CA 1
ATOM 2110 C C . ARG A 1 278 ? 3.818 -4.920 4.837 1.00 87.31 278 ARG A C 1
ATOM 2112 O O . ARG A 1 278 ? 4.016 -5.786 5.680 1.00 87.31 278 ARG A O 1
ATOM 2119 N N . SER A 1 279 ? 3.268 -3.749 5.127 1.00 86.69 279 SER A N 1
ATOM 2120 C CA . SER A 1 279 ? 2.682 -3.478 6.437 1.00 86.69 279 SER A CA 1
ATOM 2121 C C . SER A 1 279 ? 1.339 -4.197 6.564 1.00 86.69 279 SER A C 1
ATOM 2123 O O . SER A 1 279 ? 0.436 -3.995 5.752 1.00 86.69 279 SER A O 1
ATOM 2125 N N . GLN A 1 280 ? 1.213 -5.031 7.587 1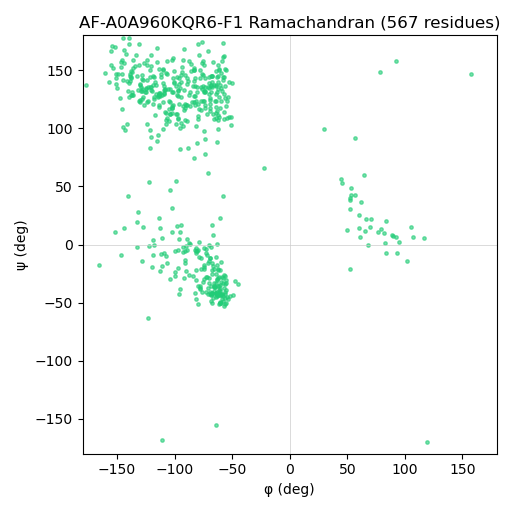.00 86.06 280 GLN A N 1
ATOM 2126 C CA . GLN A 1 280 ? -0.019 -5.681 8.004 1.00 86.06 280 GLN A CA 1
ATOM 2127 C C . GLN A 1 280 ? -0.401 -5.133 9.371 1.00 86.06 280 GLN A C 1
ATOM 2129 O O . GLN A 1 280 ? 0.412 -5.095 10.292 1.00 86.06 280 GLN A O 1
ATOM 2134 N N . ARG A 1 281 ? -1.645 -4.695 9.512 1.00 80.38 281 ARG A N 1
ATOM 2135 C CA . ARG A 1 281 ? -2.178 -4.313 10.816 1.00 80.38 281 ARG A CA 1
ATOM 2136 C C . ARG A 1 281 ? -2.681 -5.562 11.520 1.00 80.38 281 ARG A C 1
ATOM 2138 O O . ARG A 1 281 ? -3.304 -6.382 10.855 1.00 80.38 281 ARG A O 1
ATOM 2145 N N . LEU A 1 282 ? -2.381 -5.697 12.804 1.00 83.88 282 LEU A N 1
ATOM 2146 C CA . LEU A 1 282 ? -2.777 -6.802 13.670 1.00 83.88 282 LEU A CA 1
ATOM 2147 C C . LEU A 1 282 ? -3.598 -6.260 14.835 1.00 83.88 282 LEU A C 1
ATOM 2149 O O . LEU A 1 282 ? -3.379 -5.121 15.252 1.00 83.88 282 LEU A O 1
ATOM 2153 N N . GLY A 1 283 ? -4.456 -7.104 15.390 1.00 77.94 283 GLY A N 1
ATOM 2154 C CA . GLY A 1 283 ? -5.286 -6.796 16.538 1.00 77.94 283 GLY A CA 1
ATOM 2155 C C . GLY A 1 283 ? -6.507 -5.957 16.198 1.00 77.94 283 GLY A C 1
ATOM 2156 O O . GLY A 1 283 ? -6.492 -5.091 15.313 1.00 77.94 283 GLY A O 1
ATOM 2157 N N . ARG A 1 284 ? -7.552 -6.208 16.979 1.00 74.75 284 ARG A N 1
ATOM 2158 C CA . ARG A 1 284 ? -8.849 -5.563 16.857 1.00 74.75 284 ARG A CA 1
ATOM 2159 C C . ARG A 1 284 ? -8.726 -4.073 17.129 1.00 74.75 284 ARG A C 1
ATOM 2161 O O . ARG A 1 284 ? -8.073 -3.676 18.092 1.00 74.75 284 ARG A O 1
ATOM 2168 N N . ALA A 1 285 ? -9.372 -3.223 16.333 1.00 78.69 285 ALA A N 1
ATOM 2169 C CA . ALA A 1 285 ? -9.492 -1.829 16.738 1.00 78.69 285 ALA A CA 1
ATOM 2170 C C . ALA A 1 285 ? -10.400 -1.689 17.962 1.00 78.69 285 ALA A C 1
ATOM 2172 O O . ALA A 1 285 ? -11.504 -2.227 18.003 1.00 78.69 285 ALA A O 1
ATOM 2173 N N . ASN A 1 286 ? -9.987 -0.848 18.908 1.00 79.81 286 ASN A N 1
ATOM 2174 C CA . ASN A 1 286 ? -10.833 -0.477 20.047 1.00 79.81 286 ASN A CA 1
ATOM 2175 C C . ASN A 1 286 ? -11.825 0.642 19.679 1.00 79.81 286 ASN A C 1
ATOM 2177 O O . ASN A 1 286 ? -12.682 1.013 20.481 1.00 79.81 286 ASN A O 1
ATOM 2181 N N . MET A 1 287 ? -11.724 1.183 18.461 1.00 86.75 287 MET A N 1
ATOM 2182 C CA . MET A 1 287 ? -12.548 2.276 17.966 1.00 86.75 287 MET A CA 1
ATOM 2183 C C . MET A 1 287 ? -13.279 1.885 16.685 1.00 86.75 287 MET A C 1
ATOM 2185 O O . MET A 1 287 ? -12.661 1.363 15.765 1.00 86.75 287 MET A O 1
ATOM 2189 N N . LEU A 1 288 ? -14.564 2.209 16.597 1.00 88.81 288 LEU A N 1
ATOM 2190 C CA . LEU A 1 288 ? -15.344 2.126 15.367 1.00 88.81 288 LEU A CA 1
ATOM 2191 C C . LEU A 1 288 ? -15.736 3.528 14.925 1.00 88.81 288 LEU A C 1
ATOM 2193 O O . LEU A 1 288 ? -16.322 4.284 15.698 1.00 88.81 288 LEU A O 1
ATOM 2197 N N . VAL A 1 289 ? -15.471 3.859 13.670 1.00 88.81 289 VAL A N 1
ATOM 2198 C CA . VAL A 1 289 ? -16.052 5.030 13.025 1.00 88.81 289 VAL A CA 1
ATOM 2199 C C . VAL A 1 289 ? -17.158 4.551 12.091 1.00 88.81 289 VAL A C 1
ATOM 2201 O O . VAL A 1 289 ? -16.946 3.707 11.223 1.00 88.81 289 VAL A O 1
ATOM 2204 N N . VAL A 1 290 ? -18.362 5.063 12.305 1.00 87.12 290 VAL A N 1
ATOM 2205 C CA . VAL A 1 290 ? -19.554 4.710 11.539 1.00 87.12 290 VAL A CA 1
ATOM 2206 C C . VAL A 1 290 ? -19.897 5.887 10.651 1.00 87.12 290 VAL A C 1
ATOM 2208 O O . VAL A 1 290 ? -20.318 6.922 11.162 1.00 87.12 290 VAL A O 1
ATOM 2211 N N . ASP A 1 291 ? -19.775 5.717 9.340 1.00 82.19 291 ASP A N 1
ATOM 2212 C CA . ASP A 1 291 ? -20.367 6.643 8.387 1.00 82.19 291 ASP A CA 1
ATOM 2213 C C . ASP A 1 291 ? -21.754 6.146 7.984 1.00 82.19 291 ASP A C 1
ATOM 2215 O O . ASP A 1 291 ? -21.958 5.209 7.200 1.00 82.19 291 ASP A O 1
ATOM 2219 N N . SER A 1 292 ? -22.737 6.791 8.594 1.00 75.19 292 SER A N 1
ATOM 2220 C CA . SER A 1 292 ? -24.143 6.503 8.405 1.00 75.19 292 SER A CA 1
ATOM 2221 C C . SER A 1 292 ? -24.802 7.456 7.409 1.00 75.19 292 SER A C 1
ATOM 2223 O O . SER A 1 292 ? -26.028 7.505 7.375 1.00 75.19 292 SER A O 1
ATOM 2225 N N . ALA A 1 293 ? -24.070 8.213 6.588 1.00 70.06 293 ALA A N 1
ATOM 2226 C CA . ALA A 1 293 ? -24.677 9.062 5.568 1.00 70.06 293 ALA A CA 1
ATOM 2227 C C . ALA A 1 293 ? -23.842 9.159 4.292 1.00 70.06 293 ALA A C 1
ATOM 2229 O O . ALA A 1 293 ? -22.936 9.975 4.198 1.00 70.06 293 ALA A O 1
ATOM 2230 N N . PRO A 1 294 ? -24.212 8.414 3.244 1.00 59.66 294 PRO A N 1
ATOM 2231 C CA . PRO A 1 294 ? -23.394 8.402 2.050 1.00 59.66 294 PRO A CA 1
ATOM 2232 C C . PRO A 1 294 ? -23.394 9.737 1.296 1.00 59.66 294 PRO A C 1
ATOM 2234 O O . PRO A 1 294 ? -24.461 10.288 1.004 1.00 59.66 294 PRO A O 1
ATOM 2237 N N . GLY A 1 295 ? -22.208 10.169 0.857 1.00 54.88 295 GLY A N 1
ATOM 2238 C CA . GLY A 1 295 ? -22.049 11.165 -0.206 1.00 54.88 295 GLY A CA 1
ATOM 2239 C C . GLY A 1 295 ? -21.633 12.569 0.237 1.00 54.88 295 GLY A C 1
ATOM 2240 O O . GLY A 1 295 ? -21.746 13.503 -0.562 1.00 54.88 295 GLY A O 1
ATOM 2241 N N . SER A 1 296 ? -21.144 12.750 1.463 1.00 53.03 296 SER A N 1
ATOM 2242 C CA . SER A 1 296 ? -20.411 13.958 1.853 1.00 53.03 296 SER A CA 1
ATOM 2243 C C . SER A 1 296 ? -18.961 13.858 1.374 1.00 53.03 296 SER A C 1
ATOM 2245 O O . SER A 1 296 ? -18.298 12.851 1.526 1.00 53.03 296 SER A O 1
ATOM 2247 N N . GLY A 1 297 ? -18.380 14.905 0.792 1.00 48.34 297 GLY A N 1
ATOM 2248 C CA . GLY A 1 297 ? -16.969 14.880 0.360 1.00 48.34 297 GLY A CA 1
ATOM 2249 C C . GLY A 1 297 ? -15.929 14.802 1.499 1.00 48.34 297 GLY A C 1
ATOM 2250 O O . GLY A 1 297 ? -14.775 15.153 1.265 1.00 48.34 297 GLY A O 1
ATOM 2251 N N . GLY A 1 298 ? -16.331 14.419 2.719 1.00 54.88 298 GLY A N 1
ATOM 2252 C CA . GLY A 1 298 ? -15.539 14.427 3.953 1.00 54.88 298 GLY A CA 1
ATOM 2253 C C . GLY A 1 298 ? -15.332 13.051 4.599 1.00 54.88 298 GLY A C 1
ATOM 2254 O O . GLY A 1 298 ? -14.696 12.983 5.648 1.00 54.88 298 GLY A O 1
ATOM 2255 N N . ASP A 1 299 ? -15.802 11.971 3.972 1.00 64.81 299 ASP A N 1
ATOM 2256 C CA . ASP A 1 299 ? -15.936 10.638 4.588 1.00 64.81 299 ASP A CA 1
ATOM 2257 C C . ASP A 1 299 ? -14.592 10.038 5.079 1.00 64.81 299 ASP A C 1
ATOM 2259 O O . ASP A 1 299 ? -14.553 9.246 6.017 1.00 64.81 299 ASP A O 1
ATOM 2263 N N . ASN A 1 300 ? -13.453 10.495 4.539 1.00 74.19 300 ASN A N 1
ATOM 2264 C CA . ASN A 1 300 ? -12.112 10.074 4.979 1.00 74.19 300 ASN A CA 1
ATOM 2265 C C . ASN A 1 300 ? -11.431 11.026 5.979 1.00 74.19 300 ASN A C 1
ATOM 2267 O O . ASN A 1 300 ? -10.338 10.723 6.456 1.00 74.19 300 ASN A O 1
ATOM 2271 N N . LEU A 1 301 ? -12.012 12.185 6.304 1.00 78.94 301 LEU A N 1
ATOM 2272 C CA . LEU A 1 301 ? -11.337 13.199 7.125 1.00 78.94 301 LEU A CA 1
ATOM 2273 C C . LEU A 1 301 ? -11.109 12.721 8.562 1.00 78.94 301 LEU A C 1
ATOM 2275 O O . LEU A 1 301 ? -9.997 12.848 9.076 1.00 78.94 301 LEU A O 1
ATOM 2279 N N . VAL A 1 302 ? -12.128 12.127 9.189 1.00 83.31 302 VAL A N 1
ATOM 2280 C CA . VAL A 1 302 ? -12.014 11.568 10.545 1.00 83.31 302 VAL A CA 1
ATOM 2281 C C . VAL A 1 302 ? -11.073 10.352 10.567 1.00 83.31 302 VAL A C 1
ATOM 2283 O O . VAL A 1 302 ? -10.117 10.392 11.344 1.00 83.31 302 VAL A O 1
ATOM 2286 N N . PRO A 1 303 ? -11.222 9.329 9.695 1.00 82.81 303 PRO A N 1
ATOM 2287 C CA . PRO A 1 303 ? -10.253 8.229 9.588 1.00 82.81 303 PRO A CA 1
ATOM 2288 C C . PRO A 1 303 ? -8.801 8.677 9.394 1.00 82.81 303 PRO A C 1
ATOM 2290 O O . PRO A 1 303 ? -7.887 8.176 10.057 1.00 82.81 303 PRO A O 1
ATOM 2293 N N . ASN A 1 304 ? -8.568 9.660 8.520 1.00 82.12 304 ASN A N 1
ATOM 2294 C CA . ASN A 1 304 ? -7.230 10.189 8.264 1.00 82.12 304 ASN A CA 1
ATOM 2295 C C . ASN A 1 304 ? -6.671 10.925 9.483 1.00 82.12 304 ASN A C 1
ATOM 2297 O O . ASN A 1 304 ? -5.502 10.741 9.819 1.00 82.12 304 ASN A O 1
ATOM 2301 N N . ALA A 1 305 ? -7.493 11.724 10.168 1.00 83.19 305 ALA A N 1
ATOM 2302 C CA . ALA A 1 305 ? -7.081 12.414 11.384 1.00 83.19 305 ALA A CA 1
ATOM 2303 C C . ALA A 1 305 ? -6.727 11.419 12.501 1.00 83.19 305 ALA A C 1
ATOM 2305 O O . ALA A 1 305 ? -5.680 11.563 13.125 1.00 83.19 305 ALA A O 1
ATOM 2306 N N . LEU A 1 306 ? -7.530 10.368 12.699 1.00 84.12 306 LEU A N 1
ATOM 2307 C CA . LEU A 1 306 ? -7.228 9.293 13.651 1.00 84.12 306 LEU A CA 1
ATOM 2308 C C . LEU A 1 306 ? -5.926 8.569 13.302 1.00 84.12 306 LEU A C 1
ATOM 2310 O O . LEU A 1 306 ? -5.097 8.338 14.178 1.00 84.12 306 LEU A O 1
ATOM 2314 N N . THR A 1 307 ? -5.717 8.264 12.020 1.00 80.25 307 THR A N 1
ATOM 2315 C CA . THR A 1 307 ? -4.480 7.630 11.542 1.00 80.25 307 THR A CA 1
ATOM 2316 C C . THR A 1 307 ? -3.264 8.520 11.799 1.00 80.25 307 THR A C 1
ATOM 2318 O O . THR A 1 307 ? -2.239 8.029 12.266 1.00 80.25 307 THR A O 1
ATOM 2321 N N . ALA A 1 308 ? -3.377 9.830 11.555 1.00 78.62 308 ALA A N 1
ATOM 2322 C CA . ALA A 1 308 ? -2.313 10.797 11.828 1.00 78.62 308 ALA A CA 1
ATOM 2323 C C . ALA A 1 308 ? -1.968 10.897 13.326 1.00 78.62 308 ALA A C 1
ATOM 2325 O O . ALA A 1 308 ? -0.817 11.153 13.669 1.00 78.62 308 ALA A O 1
ATOM 2326 N N . LEU A 1 309 ? -2.944 10.646 14.202 1.00 80.44 309 LEU A N 1
ATOM 2327 C CA . LEU A 1 309 ? -2.770 10.559 15.656 1.00 80.44 309 LEU A CA 1
ATOM 2328 C C . LEU A 1 309 ? -2.238 9.204 16.139 1.00 80.44 309 LEU A C 1
ATOM 2330 O O . LEU A 1 309 ? -1.973 9.034 17.327 1.00 80.44 309 LEU A O 1
ATOM 2334 N N . GLY A 1 310 ? -2.094 8.227 15.242 1.00 75.25 310 GLY A N 1
ATOM 2335 C CA . GLY A 1 310 ? -1.706 6.864 15.592 1.00 75.25 310 GLY A CA 1
ATOM 2336 C C . GLY A 1 310 ? -2.834 6.031 16.208 1.00 75.25 310 GLY A C 1
ATOM 2337 O O . GLY A 1 310 ? -2.569 4.932 16.690 1.00 75.25 310 GLY A O 1
ATOM 2338 N N . TYR A 1 311 ? -4.085 6.510 16.181 1.00 80.00 311 TYR A N 1
ATOM 2339 C CA . TYR A 1 311 ? -5.230 5.744 16.664 1.00 80.00 311 TYR A CA 1
ATOM 2340 C C . TYR A 1 311 ? -5.666 4.679 15.670 1.00 80.00 311 TYR A C 1
ATOM 2342 O O . TYR A 1 311 ? -5.846 4.901 14.467 1.00 80.00 311 TYR A O 1
ATOM 2350 N N . THR A 1 312 ? -5.932 3.510 16.226 1.00 75.31 312 THR A N 1
ATOM 2351 C CA . THR A 1 312 ? -6.430 2.355 15.511 1.00 75.31 312 THR A CA 1
ATOM 2352 C C . THR A 1 312 ? -7.959 2.329 15.564 1.00 75.31 312 THR A C 1
ATOM 2354 O O . THR A 1 312 ? -8.563 2.268 16.628 1.00 75.31 312 THR A O 1
ATOM 2357 N N . HIS A 1 313 ? -8.598 2.391 14.396 1.00 82.56 313 HIS A N 1
ATOM 2358 C CA . HIS A 1 313 ? -10.052 2.347 14.242 1.00 82.56 313 HIS A CA 1
ATOM 2359 C C . HIS A 1 313 ? -10.487 1.402 13.116 1.00 82.56 313 HIS A C 1
ATOM 2361 O O . HIS A 1 313 ? -9.712 1.189 12.179 1.00 82.56 313 HIS A O 1
ATOM 2367 N N . ASP A 1 314 ? -11.699 0.867 13.209 1.00 81.81 314 ASP A N 1
ATOM 2368 C CA . ASP A 1 314 ? -12.466 0.274 12.111 1.00 81.81 314 ASP A CA 1
ATOM 2369 C C . ASP A 1 314 ? -13.366 1.326 11.482 1.00 81.81 314 ASP A C 1
ATOM 2371 O O . ASP A 1 314 ? -13.678 2.348 12.100 1.00 81.81 314 ASP A O 1
ATOM 2375 N N . PHE A 1 315 ? -13.771 1.078 10.241 1.00 82.44 315 PHE A N 1
ATOM 2376 C CA . PHE A 1 315 ? -14.627 1.984 9.494 1.00 82.44 315 PHE A CA 1
ATOM 2377 C C . PHE A 1 315 ? -15.785 1.207 8.880 1.00 82.44 315 PHE A C 1
ATOM 2379 O O . PHE A 1 315 ? -15.564 0.249 8.143 1.00 82.44 315 PHE A O 1
ATOM 2386 N N . TRP A 1 316 ? -17.014 1.613 9.186 1.00 83.19 316 TRP A N 1
ATOM 2387 C CA . TRP A 1 316 ? -18.219 1.031 8.603 1.00 83.19 316 TRP A CA 1
ATOM 2388 C C . TRP A 1 316 ? -18.892 2.041 7.680 1.00 83.19 316 TRP A C 1
ATOM 2390 O O . TRP A 1 316 ? -19.164 3.166 8.104 1.00 83.19 316 TRP A O 1
ATOM 2400 N N . PHE A 1 317 ? -19.198 1.622 6.448 1.00 75.94 317 PHE A N 1
ATOM 2401 C CA . PHE A 1 317 ? -19.853 2.464 5.450 1.00 75.94 317 PHE A CA 1
ATOM 2402 C C . PHE A 1 317 ? -21.226 1.904 5.085 1.00 75.94 317 PHE A C 1
ATOM 2404 O O . PHE A 1 317 ? -21.357 0.741 4.700 1.00 75.94 317 PHE A O 1
ATOM 2411 N N . HIS A 1 318 ? -22.261 2.745 5.127 1.00 71.69 318 HIS A N 1
ATOM 2412 C CA . HIS A 1 318 ? -23.632 2.294 4.870 1.00 71.69 318 HIS A CA 1
ATOM 2413 C C . HIS A 1 318 ? -23.841 1.638 3.490 1.00 71.69 318 HIS A C 1
ATOM 2415 O O . HIS A 1 318 ? -24.742 0.813 3.341 1.00 71.69 318 HIS A O 1
ATOM 2421 N N . GLN A 1 319 ? -23.071 2.011 2.462 1.00 64.44 319 GLN A N 1
ATOM 2422 C CA . GLN A 1 319 ? -23.280 1.501 1.096 1.00 64.44 319 GLN A CA 1
ATOM 2423 C C . GLN A 1 319 ? -22.555 0.187 0.785 1.00 64.44 319 GLN A C 1
ATOM 2425 O O . GLN A 1 319 ? -23.055 -0.568 -0.047 1.00 64.44 319 GLN A O 1
ATOM 2430 N N . ASP A 1 320 ? -21.444 -0.105 1.469 1.00 56.25 320 ASP A N 1
ATOM 2431 C CA . ASP A 1 320 ? -20.507 -1.167 1.068 1.00 56.25 320 ASP A CA 1
ATOM 2432 C C . ASP A 1 320 ? -20.283 -2.235 2.152 1.00 56.25 320 ASP A C 1
ATOM 2434 O O . ASP A 1 320 ? -19.552 -3.202 1.938 1.00 56.25 320 ASP A O 1
ATOM 2438 N N . SER A 1 321 ? -20.915 -2.091 3.319 1.00 61.50 321 SER A N 1
ATOM 2439 C CA . SER A 1 321 ? -20.727 -2.991 4.457 1.00 61.50 321 SER A CA 1
ATOM 2440 C C . SER A 1 321 ? -21.988 -3.797 4.789 1.00 61.50 321 SER A C 1
ATOM 2442 O O . SER A 1 321 ? -23.122 -3.355 4.588 1.00 61.50 321 SER A O 1
ATOM 2444 N N . SER A 1 322 ? -21.795 -4.993 5.353 1.00 68.31 322 SER A N 1
ATOM 2445 C CA . SER A 1 322 ? -22.880 -5.768 5.973 1.00 68.31 322 SER A CA 1
ATOM 2446 C C . SER A 1 322 ? -23.600 -4.934 7.046 1.00 68.31 322 SER A C 1
ATOM 2448 O O . SER A 1 322 ? -22.958 -4.097 7.683 1.00 68.31 322 SER A O 1
ATOM 2450 N N . PRO A 1 323 ? -24.907 -5.144 7.301 1.00 77.62 323 PRO A N 1
ATOM 2451 C CA . PRO A 1 323 ? -25.645 -4.348 8.279 1.00 77.62 323 PRO A CA 1
ATOM 2452 C C . PRO A 1 323 ? -24.994 -4.378 9.666 1.00 77.62 323 PRO A C 1
ATOM 2454 O O . PRO A 1 323 ? -24.784 -5.451 10.234 1.00 77.62 323 PRO A O 1
ATOM 2457 N N . LEU A 1 324 ? -24.719 -3.198 10.225 1.00 80.88 324 LEU A N 1
ATOM 2458 C CA . LEU A 1 324 ? -24.198 -3.068 11.582 1.00 80.88 324 LEU A CA 1
ATOM 2459 C C . LEU A 1 324 ? -25.231 -3.588 12.595 1.00 80.88 324 LEU A C 1
ATOM 2461 O O . LEU A 1 324 ? -26.427 -3.306 12.477 1.00 80.88 324 LEU A O 1
ATOM 2465 N N . THR A 1 325 ? -24.783 -4.343 13.602 1.00 84.00 325 THR A N 1
ATOM 2466 C CA . THR A 1 325 ? -25.658 -4.925 14.636 1.00 84.00 325 THR A CA 1
ATOM 2467 C C . THR A 1 325 ? -25.347 -4.352 16.013 1.00 84.00 325 THR A C 1
ATOM 2469 O O . THR A 1 325 ? -24.230 -3.913 16.274 1.00 84.00 325 THR A O 1
ATOM 2472 N N . SER A 1 326 ? -26.310 -4.403 16.938 1.00 84.38 326 SER A N 1
ATOM 2473 C CA . SER A 1 326 ? -26.085 -3.985 18.328 1.00 84.38 326 SER A CA 1
ATOM 2474 C C . SER A 1 326 ? -24.985 -4.789 19.022 1.00 84.38 326 SER A C 1
ATOM 2476 O O . SER A 1 326 ? -24.291 -4.255 19.876 1.00 84.38 326 SER A O 1
ATOM 2478 N N . THR A 1 327 ? -24.824 -6.067 18.665 1.00 83.88 327 THR A N 1
ATOM 2479 C CA . THR A 1 327 ? -23.758 -6.921 19.201 1.00 83.88 327 THR A CA 1
ATOM 2480 C C . THR A 1 327 ? -22.388 -6.474 18.712 1.00 83.88 327 THR A C 1
ATOM 2482 O O . THR A 1 327 ? -21.447 -6.528 19.493 1.00 83.88 327 THR A O 1
ATOM 2485 N N . GLU A 1 328 ? -22.284 -6.000 17.469 1.00 82.94 328 GLU A N 1
ATOM 2486 C CA . GLU A 1 328 ? -21.016 -5.510 16.926 1.00 82.94 328 GLU A CA 1
ATOM 2487 C C . GLU A 1 328 ? -20.569 -4.217 17.615 1.00 82.94 328 GLU A C 1
ATOM 2489 O O . GLU A 1 328 ? -19.417 -4.104 18.018 1.00 82.94 328 GLU A O 1
ATOM 2494 N N . LEU A 1 329 ? -21.496 -3.282 17.861 1.00 86.94 329 LEU A N 1
ATOM 2495 C CA . LEU A 1 329 ? -21.198 -2.030 18.574 1.00 86.94 329 LEU A CA 1
ATOM 2496 C C . LEU A 1 329 ? -20.553 -2.271 19.948 1.00 86.94 329 LEU A C 1
ATOM 2498 O O . LEU A 1 329 ? -19.644 -1.550 20.345 1.00 86.94 329 LEU A O 1
ATOM 2502 N N . LEU A 1 330 ? -21.010 -3.297 20.671 1.00 86.25 330 LEU A N 1
ATOM 2503 C CA . LEU A 1 330 ? -20.548 -3.607 22.029 1.00 86.25 330 LEU A CA 1
ATOM 2504 C C . LEU A 1 330 ? -19.135 -4.195 22.091 1.00 86.25 330 LEU A C 1
ATOM 2506 O O . LEU A 1 330 ? -18.633 -4.449 23.182 1.00 86.25 330 LEU A O 1
ATOM 2510 N N . ARG A 1 331 ? -18.503 -4.442 20.945 1.00 82.06 331 ARG A N 1
ATOM 2511 C CA . ARG A 1 331 ? -17.136 -4.957 20.881 1.00 82.06 331 ARG A CA 1
ATOM 2512 C C . ARG A 1 331 ? -16.075 -3.853 20.824 1.00 82.06 331 ARG A C 1
ATOM 2514 O O . ARG A 1 331 ? -14.887 -4.158 20.848 1.00 82.06 331 ARG A O 1
ATOM 2521 N N . TYR A 1 332 ? -16.496 -2.598 20.717 1.00 85.50 332 TYR A N 1
ATOM 2522 C CA . TYR A 1 332 ? -15.618 -1.433 20.707 1.00 85.50 332 TYR A CA 1
ATOM 2523 C C . TYR A 1 332 ? -15.620 -0.753 22.076 1.00 85.50 332 TYR A C 1
ATOM 2525 O O . TYR A 1 332 ? -16.546 -0.931 22.863 1.00 85.50 332 TYR A O 1
ATOM 2533 N N . GLU A 1 333 ? -14.600 0.058 22.348 1.00 85.19 333 GLU A N 1
ATOM 2534 C CA . GLU A 1 333 ? -14.544 0.949 23.515 1.00 85.19 333 GLU A CA 1
ATOM 2535 C C . GLU A 1 333 ? -14.912 2.389 23.149 1.00 85.19 333 GLU A C 1
ATOM 2537 O O . GLU A 1 333 ? -15.396 3.152 23.987 1.00 85.19 333 GLU A O 1
ATOM 2542 N N . THR A 1 334 ? -14.677 2.766 21.890 1.00 89.19 334 THR A N 1
ATOM 2543 C CA . THR A 1 334 ? -15.012 4.078 21.338 1.00 89.19 334 THR A CA 1
ATOM 2544 C C . THR A 1 334 ? -15.809 3.925 20.053 1.00 89.19 334 THR A C 1
ATOM 2546 O O . THR A 1 334 ? -15.429 3.171 19.163 1.00 89.19 334 THR A O 1
ATOM 2549 N N . ILE A 1 335 ? -16.895 4.679 19.926 1.00 91.25 335 ILE A N 1
ATOM 2550 C CA . ILE A 1 335 ? -17.673 4.772 18.695 1.00 91.25 335 ILE A CA 1
ATOM 2551 C C . ILE A 1 335 ? -17.742 6.238 18.286 1.00 91.25 335 ILE A C 1
ATOM 2553 O O . ILE A 1 335 ? -18.211 7.080 19.050 1.00 91.25 335 ILE A O 1
ATOM 2557 N N . ILE A 1 336 ? -17.302 6.535 17.067 1.00 90.12 336 ILE A N 1
ATOM 2558 C CA . ILE A 1 336 ? -17.513 7.822 16.409 1.00 90.12 336 ILE A CA 1
ATOM 2559 C C . ILE A 1 336 ? -18.589 7.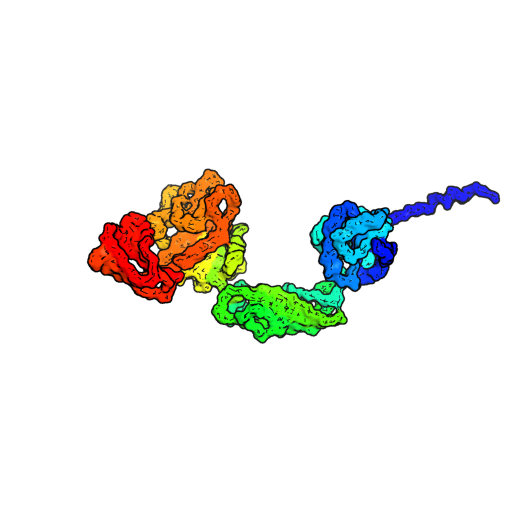621 15.354 1.00 90.12 336 ILE A C 1
ATOM 2561 O O . ILE A 1 336 ? -18.360 7.003 14.321 1.00 90.12 336 ILE A O 1
ATOM 2565 N N . TRP A 1 337 ? -19.781 8.128 15.618 1.00 88.31 337 TRP A N 1
ATOM 2566 C CA . TRP A 1 337 ? -20.911 8.028 14.716 1.00 88.31 337 TRP A CA 1
ATOM 2567 C C . TRP A 1 337 ? -21.068 9.316 13.918 1.00 88.31 337 TRP A C 1
ATOM 2569 O O . TRP A 1 337 ? -21.441 10.355 14.467 1.00 88.31 337 TRP A O 1
ATOM 2579 N N . LEU A 1 338 ? -20.822 9.226 12.618 1.00 82.06 338 LEU A N 1
ATOM 2580 C CA . LEU A 1 338 ? -21.002 10.295 11.648 1.00 82.06 338 LEU A CA 1
ATOM 2581 C C . LEU A 1 338 ? -22.354 10.096 10.954 1.00 82.06 338 LEU A C 1
ATOM 2583 O O . LEU A 1 338 ? -22.613 9.104 10.271 1.00 82.06 338 LEU A O 1
ATOM 2587 N N . GLY A 1 339 ? -23.275 11.009 11.220 1.00 74.44 339 GLY A N 1
ATOM 2588 C CA . GLY A 1 339 ? -24.622 11.050 10.674 1.00 74.44 339 GLY A CA 1
ATOM 2589 C C . GLY A 1 339 ? -24.799 12.201 9.693 1.00 74.44 339 GLY A C 1
ATOM 2590 O O . GLY A 1 339 ? -24.208 13.266 9.835 1.00 74.44 339 GLY A O 1
ATOM 2591 N N . GLY A 1 340 ? -25.676 12.011 8.713 1.00 68.31 340 GLY A N 1
ATOM 2592 C CA . GLY A 1 340 ? -26.013 13.036 7.719 1.00 68.31 340 GLY A CA 1
ATOM 2593 C C . GLY A 1 340 ? -27.431 13.567 7.863 1.00 68.31 340 GLY A C 1
ATOM 2594 O O . GLY A 1 340 ? -28.129 13.279 8.832 1.00 68.31 340 GLY A O 1
ATOM 2595 N N . GLN A 1 341 ? -27.878 14.318 6.849 1.00 57.62 341 GLN A N 1
ATOM 2596 C CA . GLN A 1 341 ? -29.124 15.107 6.861 1.00 57.62 341 GLN A CA 1
ATOM 2597 C C . GLN A 1 341 ? -30.436 14.299 6.928 1.00 57.62 341 GLN A C 1
ATOM 2599 O O . GLN A 1 341 ? -31.522 14.863 6.805 1.00 57.62 341 GLN A O 1
ATOM 2604 N N . SER A 1 342 ? -30.393 12.984 7.139 1.00 53.53 342 SER A N 1
ATOM 2605 C CA . SER A 1 342 ? -31.607 12.200 7.340 1.00 53.53 342 SER A CA 1
ATOM 2606 C C . SER A 1 342 ? -31.366 11.037 8.294 1.00 53.53 342 SER A C 1
ATOM 2608 O O . SER A 1 342 ? -30.489 10.204 8.099 1.00 53.53 342 SER A O 1
ATOM 2610 N N . ALA A 1 343 ? -32.202 10.984 9.326 1.00 51.41 343 ALA A N 1
ATOM 2611 C CA . ALA A 1 343 ? -32.245 10.028 10.428 1.00 51.41 343 ALA A CA 1
ATOM 2612 C C . ALA A 1 343 ? -32.476 8.543 10.046 1.00 51.41 343 ALA A C 1
ATOM 2614 O O . ALA A 1 343 ? -32.990 7.781 10.864 1.00 51.41 343 ALA A O 1
ATOM 2615 N N . GLN A 1 344 ? -32.174 8.128 8.814 1.00 54.50 344 GLN A N 1
ATOM 2616 C CA . GLN A 1 344 ? -32.536 6.811 8.277 1.00 54.50 344 GLN A CA 1
ATOM 2617 C C . GLN A 1 344 ? -31.677 5.667 8.847 1.00 54.50 344 GLN A C 1
ATOM 2619 O O . GLN A 1 344 ? -32.134 4.528 8.857 1.00 54.50 344 GLN A O 1
ATOM 2624 N N . ASN A 1 345 ? -30.486 5.955 9.386 1.00 62.75 345 ASN A N 1
ATOM 2625 C CA . ASN A 1 345 ? -29.455 4.923 9.557 1.00 62.75 345 ASN A CA 1
ATOM 2626 C C . ASN A 1 345 ? -29.145 4.531 11.014 1.00 62.75 345 ASN A C 1
ATOM 2628 O O . ASN A 1 345 ? -28.283 3.691 11.250 1.00 62.75 345 ASN A O 1
ATOM 2632 N N . VAL A 1 346 ? -29.900 5.050 11.994 1.00 75.50 346 VAL A N 1
ATOM 2633 C CA . VAL A 1 346 ? -29.904 4.522 13.374 1.00 75.50 346 VAL A CA 1
ATOM 2634 C C . VAL A 1 346 ? -31.244 3.838 13.636 1.00 75.50 346 VAL A C 1
ATOM 2636 O O . VAL A 1 346 ? -32.265 4.483 13.886 1.00 75.50 346 VAL A O 1
ATOM 2639 N N . THR A 1 347 ? -31.279 2.513 13.526 1.00 78.06 347 THR A N 1
ATOM 2640 C CA . THR A 1 347 ? -32.492 1.709 13.754 1.00 78.06 347 THR A CA 1
ATOM 2641 C C . THR A 1 347 ? -32.808 1.571 15.250 1.00 78.06 347 THR A C 1
ATOM 2643 O O . THR A 1 347 ? -32.039 2.008 16.104 1.00 78.06 347 THR A O 1
ATOM 2646 N N . GLY A 1 348 ? -33.953 0.968 15.598 1.00 80.50 348 GLY A N 1
ATOM 2647 C CA . GLY A 1 348 ? -34.298 0.694 17.002 1.00 80.50 348 GLY A CA 1
ATOM 2648 C C . GLY A 1 348 ? -33.271 -0.194 17.706 1.00 80.50 348 GLY A C 1
ATOM 2649 O O . GLY A 1 348 ? -32.865 0.115 18.822 1.00 80.50 348 GLY A O 1
ATOM 2650 N N . ASP A 1 349 ? -32.796 -1.234 17.023 1.00 82.31 349 ASP A N 1
ATOM 2651 C CA . ASP A 1 349 ? -31.799 -2.156 17.571 1.00 82.31 349 ASP A CA 1
ATOM 2652 C C . ASP A 1 349 ? -30.441 -1.471 17.763 1.00 82.31 349 ASP A C 1
ATOM 2654 O O . ASP A 1 349 ? -29.815 -1.630 18.809 1.00 82.31 349 ASP A O 1
ATOM 2658 N N . LEU A 1 350 ? -30.017 -0.639 16.805 1.00 86.50 350 LEU A N 1
ATOM 2659 C CA . LEU A 1 350 ? -28.779 0.138 16.918 1.00 86.50 350 LEU A CA 1
ATOM 2660 C C . LEU A 1 350 ? -28.855 1.183 18.036 1.00 86.50 350 LEU A C 1
ATOM 2662 O O . LEU A 1 350 ? -27.899 1.309 18.794 1.00 86.50 350 LEU A O 1
ATOM 2666 N N . ARG A 1 351 ? -29.998 1.867 18.210 1.00 87.38 351 ARG A N 1
ATOM 2667 C CA . ARG A 1 351 ? -30.217 2.765 19.360 1.00 87.38 351 ARG A CA 1
ATOM 2668 C C . ARG A 1 351 ? -30.059 2.018 20.683 1.00 87.38 351 ARG A C 1
ATOM 2670 O O . ARG A 1 351 ? -29.299 2.462 21.533 1.00 87.38 351 ARG A O 1
ATOM 2677 N N . ASN A 1 352 ? -30.700 0.856 20.829 1.00 86.94 352 ASN A N 1
ATOM 2678 C CA . ASN A 1 352 ? -30.569 0.030 22.035 1.00 86.94 352 ASN A CA 1
ATOM 2679 C C . ASN A 1 352 ? -29.117 -0.421 22.273 1.00 86.94 352 ASN A C 1
ATOM 2681 O O . ASN A 1 352 ? -28.647 -0.427 23.413 1.00 86.94 352 ASN A O 1
ATOM 2685 N N . GLY A 1 353 ? -28.402 -0.778 21.201 1.00 89.06 353 GLY A N 1
ATOM 2686 C CA . GLY A 1 353 ? -26.983 -1.129 21.242 1.00 89.06 353 GLY A CA 1
ATOM 2687 C C . GLY A 1 353 ? -26.109 0.026 21.727 1.00 89.06 353 GLY A C 1
ATOM 2688 O O . GLY A 1 353 ? -25.370 -0.146 22.690 1.00 89.06 353 GLY A O 1
ATOM 2689 N N . LEU A 1 354 ? -26.252 1.215 21.133 1.00 89.75 354 LEU A N 1
ATOM 2690 C CA . LEU A 1 354 ? -25.523 2.425 21.531 1.00 89.75 354 LEU A CA 1
ATOM 2691 C C . LEU A 1 354 ? -25.837 2.843 22.974 1.00 89.75 354 LEU A C 1
ATOM 2693 O O . LEU A 1 354 ? -24.926 3.174 23.727 1.00 89.75 354 LEU A O 1
ATOM 2697 N N . THR A 1 355 ? -27.102 2.779 23.395 1.00 87.12 355 THR A N 1
ATOM 2698 C CA . THR A 1 355 ? -27.480 3.039 24.792 1.00 87.12 355 THR A CA 1
ATOM 2699 C C . THR A 1 355 ? -26.803 2.049 25.739 1.00 87.12 355 THR A C 1
ATOM 2701 O O . THR A 1 355 ? -26.283 2.447 26.778 1.00 87.12 355 THR A O 1
ATOM 2704 N N . THR A 1 356 ? -26.769 0.762 25.382 1.00 87.88 356 THR A N 1
ATOM 2705 C CA . THR A 1 356 ? -26.085 -0.266 26.181 1.00 87.88 356 THR A CA 1
ATOM 2706 C C . THR A 1 356 ? -24.579 -0.012 26.241 1.00 87.88 356 THR A C 1
ATOM 2708 O O . THR A 1 356 ? -24.012 -0.049 27.328 1.00 87.88 356 THR A O 1
ATOM 2711 N N . PHE A 1 357 ? -23.957 0.302 25.104 1.00 89.12 357 PHE A N 1
ATOM 2712 C CA . PHE A 1 357 ? -22.538 0.634 24.981 1.00 89.12 357 PHE A CA 1
ATOM 2713 C C . PHE A 1 357 ? -22.146 1.802 25.897 1.00 89.12 357 PHE A C 1
ATOM 2715 O O . PHE A 1 357 ? -21.243 1.666 26.722 1.00 89.12 357 PHE A O 1
ATOM 2722 N N . VAL A 1 358 ? -22.882 2.917 25.833 1.00 85.25 358 VAL A N 1
ATOM 2723 C CA . VAL A 1 358 ? -22.628 4.090 26.686 1.00 85.25 358 VAL A CA 1
ATOM 2724 C C . VAL A 1 358 ? -22.839 3.759 28.168 1.00 85.25 358 VAL A C 1
ATOM 2726 O O . VAL A 1 358 ? -22.031 4.154 29.006 1.00 85.25 358 VAL A O 1
ATOM 2729 N N . ASN A 1 359 ? -23.880 2.990 28.508 1.00 82.06 359 ASN A N 1
ATOM 2730 C CA . ASN A 1 359 ? -24.143 2.566 29.890 1.00 82.06 359 ASN A CA 1
ATOM 2731 C C . ASN A 1 359 ? -23.067 1.622 30.458 1.00 82.06 359 ASN A C 1
ATOM 2733 O O . ASN A 1 359 ? -22.953 1.500 31.675 1.00 82.06 359 ASN A O 1
ATOM 2737 N N . GLN A 1 360 ? -22.294 0.946 29.604 1.00 82.44 360 GLN A N 1
ATOM 2738 C CA . GLN A 1 360 ? -21.163 0.097 29.998 1.00 82.44 360 GLN A CA 1
ATOM 2739 C C . GLN A 1 360 ? -19.832 0.866 30.073 1.00 82.44 360 GLN A C 1
ATOM 2741 O O . GLN A 1 360 ? -18.795 0.262 30.334 1.00 82.44 360 GLN A O 1
ATOM 2746 N N . GLY A 1 361 ? -19.850 2.192 29.885 1.00 77.44 361 GLY A N 1
ATOM 2747 C CA . GLY A 1 361 ? -18.664 3.051 29.961 1.00 77.44 361 GLY A CA 1
ATOM 2748 C C . GLY A 1 361 ? -17.955 3.280 28.622 1.00 77.44 361 GLY A C 1
ATOM 2749 O O . GLY A 1 361 ? -16.889 3.908 28.596 1.00 77.44 361 GLY A O 1
ATOM 2750 N N . GLY A 1 362 ? -18.539 2.808 27.517 1.00 84.75 362 GLY A N 1
ATOM 2751 C CA . GLY A 1 362 ? -18.074 3.108 26.167 1.00 84.75 362 GLY A CA 1
ATOM 2752 C C . GLY A 1 362 ? -18.160 4.603 25.852 1.00 84.75 362 GLY A C 1
ATOM 2753 O O . GLY A 1 362 ? -19.075 5.292 26.310 1.00 84.75 362 GLY A O 1
ATOM 2754 N N . PHE A 1 363 ? -17.198 5.113 25.080 1.00 87.38 363 PHE A N 1
ATOM 2755 C CA . PHE A 1 363 ? -17.177 6.509 24.646 1.00 87.38 363 PHE A CA 1
ATOM 2756 C C . PHE A 1 363 ? -17.890 6.683 23.302 1.00 87.38 363 PHE A C 1
ATOM 2758 O O . PHE A 1 363 ? -17.453 6.136 22.292 1.00 87.38 363 PHE A O 1
ATOM 2765 N N . LEU A 1 364 ? -18.977 7.457 23.274 1.00 87.94 364 LEU A N 1
ATOM 2766 C CA . LEU A 1 364 ? -19.727 7.762 22.053 1.00 87.94 364 LEU A CA 1
ATOM 2767 C C . LEU A 1 364 ? -19.516 9.217 21.624 1.00 87.94 364 LEU A C 1
ATOM 2769 O O . LEU A 1 364 ? -20.011 10.129 22.281 1.00 87.94 364 LEU A O 1
ATOM 2773 N N . LEU A 1 365 ? -18.872 9.443 20.481 1.00 85.56 365 LEU A N 1
ATOM 2774 C CA . LEU A 1 365 ? -18.921 10.723 19.775 1.00 85.56 365 LEU A CA 1
ATOM 2775 C C . LEU A 1 365 ? -19.983 10.620 18.680 1.00 85.56 365 LEU A C 1
ATOM 2777 O O . LEU A 1 365 ? -19.797 9.920 17.696 1.00 85.56 365 LEU A O 1
ATOM 2781 N N . PHE A 1 366 ? -21.106 11.303 18.850 1.00 81.62 366 PHE A N 1
ATOM 2782 C CA . PHE A 1 366 ? -22.247 11.272 17.944 1.00 81.62 366 PHE A CA 1
ATOM 2783 C C . PHE A 1 366 ? -22.369 12.613 17.214 1.00 81.62 366 PHE A C 1
ATOM 2785 O O . PHE A 1 366 ? -22.474 13.663 17.837 1.00 81.62 366 PHE A O 1
ATOM 2792 N N . SER A 1 367 ? -22.351 12.624 15.890 1.00 78.00 367 SER A N 1
ATOM 2793 C CA . SER A 1 367 ? -22.336 13.860 15.104 1.00 78.00 367 SER A CA 1
ATOM 2794 C C . SER A 1 367 ? -23.278 13.751 13.917 1.00 78.00 367 SER A C 1
ATOM 2796 O O . SER A 1 367 ? -23.421 12.675 13.352 1.00 78.00 367 SER A O 1
ATOM 2798 N N . GLY A 1 368 ? -23.958 14.841 13.555 1.00 72.44 368 GLY A N 1
ATOM 2799 C CA . GLY A 1 368 ? -24.744 14.876 12.324 1.00 72.44 368 GLY A CA 1
ATOM 2800 C C . GLY A 1 368 ? -25.859 15.912 12.288 1.00 72.44 368 GLY A C 1
ATOM 2801 O O . GLY A 1 368 ? -26.516 16.204 13.292 1.00 72.44 368 GLY A O 1
ATOM 2802 N N . MET A 1 369 ? -26.107 16.444 11.090 1.00 69.00 369 MET A N 1
ATOM 2803 C CA . MET A 1 369 ? -27.133 17.463 10.861 1.00 69.00 369 MET A CA 1
ATOM 2804 C C . MET A 1 369 ? -28.548 16.902 10.989 1.00 69.00 369 MET A C 1
ATOM 2806 O O . MET A 1 369 ? -28.908 15.935 10.324 1.00 69.00 369 MET A O 1
ATOM 2810 N N . GLY A 1 370 ? -29.395 17.563 11.783 1.00 64.19 370 GLY A N 1
ATOM 2811 C CA . GLY A 1 370 ? -30.837 17.286 11.801 1.00 64.19 370 GLY A CA 1
ATOM 2812 C C . GLY A 1 370 ? -31.243 15.934 12.400 1.00 64.19 370 GLY A C 1
ATOM 2813 O O . GLY A 1 370 ? -32.380 15.497 12.229 1.00 64.19 370 GLY A O 1
ATOM 2814 N N . MET A 1 371 ? -30.352 15.254 13.131 1.00 68.69 371 MET A N 1
ATOM 2815 C CA . MET A 1 371 ? -30.647 13.924 13.686 1.00 68.69 371 MET A CA 1
ATOM 2816 C C . MET A 1 371 ? -31.801 13.915 14.697 1.00 68.69 371 MET A C 1
ATOM 2818 O O . MET A 1 371 ? -32.538 12.935 14.777 1.00 68.69 371 MET A O 1
ATOM 2822 N N . HIS A 1 372 ? -32.000 15.014 15.422 1.00 66.25 372 HIS A N 1
ATOM 2823 C CA . HIS A 1 372 ? -33.094 15.205 16.375 1.00 66.25 372 HIS A CA 1
ATOM 2824 C C . HIS A 1 372 ? -34.465 15.421 15.698 1.00 66.25 372 HIS A C 1
ATOM 2826 O O . HIS A 1 372 ? -35.485 15.410 16.377 1.00 66.25 372 HIS A O 1
ATOM 2832 N N . TYR A 1 373 ? -34.543 15.573 14.368 1.00 67.50 373 TYR A N 1
ATOM 2833 C CA . TYR A 1 373 ? -35.836 15.683 13.672 1.00 67.50 373 TYR A CA 1
ATOM 2834 C C . TYR A 1 373 ? -36.658 14.412 13.704 1.00 67.50 373 TYR A C 1
ATOM 2836 O O . TYR A 1 373 ? -37.881 14.466 13.602 1.00 67.50 373 TYR A O 1
ATOM 2844 N N . ASN A 1 374 ? -36.005 13.263 13.853 1.00 71.50 374 ASN A N 1
ATOM 2845 C CA . ASN A 1 374 ? -36.709 12.023 14.101 1.00 71.50 374 ASN A CA 1
ATOM 2846 C C . ASN A 1 374 ? -37.031 11.930 15.600 1.00 71.50 374 ASN A C 1
ATOM 2848 O O . ASN A 1 374 ? -36.095 11.863 16.399 1.00 71.50 374 ASN A O 1
ATOM 2852 N N . PRO A 1 375 ? -38.315 11.849 16.001 1.00 76.00 375 PRO A N 1
ATOM 2853 C CA . PRO A 1 375 ? -38.693 11.748 17.409 1.00 76.00 375 PRO A CA 1
ATOM 2854 C C . PRO A 1 375 ? -38.029 10.577 18.143 1.00 76.00 375 PRO A C 1
ATOM 2856 O O . PRO A 1 375 ? -37.702 10.699 19.317 1.00 76.00 375 PRO A O 1
ATOM 2859 N N . ALA A 1 376 ? -37.780 9.455 17.459 1.00 77.06 376 ALA A N 1
ATOM 2860 C CA . ALA A 1 376 ? -37.097 8.307 18.051 1.00 77.06 376 ALA A CA 1
ATOM 2861 C C . ALA A 1 376 ? -35.606 8.576 18.309 1.00 77.06 376 ALA A C 1
ATOM 2863 O O . ALA A 1 376 ? -35.055 8.074 19.283 1.00 77.06 376 ALA A O 1
ATOM 2864 N N . ASN A 1 377 ? -34.954 9.375 17.461 1.00 76.38 377 ASN A N 1
ATOM 2865 C CA . ASN A 1 377 ? -33.566 9.782 17.677 1.00 76.38 377 ASN A CA 1
ATOM 2866 C C . ASN A 1 377 ? -33.470 10.891 18.724 1.00 76.38 377 ASN A C 1
ATOM 2868 O O . ASN A 1 377 ? -32.566 10.853 19.546 1.00 76.38 377 ASN A O 1
ATOM 2872 N N . ALA A 1 378 ? -34.416 11.834 18.741 1.00 75.06 378 ALA A N 1
ATOM 2873 C CA . ALA A 1 378 ? -34.520 12.828 19.805 1.00 75.06 378 ALA A CA 1
ATOM 2874 C C . ALA A 1 378 ? -34.711 12.164 21.173 1.00 75.06 378 ALA A C 1
ATOM 2876 O O . ALA A 1 378 ? -34.028 12.538 22.117 1.00 75.06 378 ALA A O 1
ATOM 2877 N N . GLN A 1 379 ? -35.570 11.142 21.263 1.00 78.12 379 GLN A N 1
ATOM 2878 C CA . GLN A 1 379 ? -35.732 10.355 22.487 1.00 78.12 379 GLN A CA 1
ATOM 2879 C C . GLN A 1 379 ? -34.453 9.609 22.867 1.00 78.12 379 GLN A C 1
ATOM 2881 O O . GLN A 1 379 ? -34.053 9.630 24.018 1.00 78.12 379 GLN A O 1
ATOM 2886 N N . PHE A 1 380 ? -33.761 9.009 21.905 1.00 81.31 380 PHE A N 1
ATOM 2887 C CA . PHE A 1 380 ? -32.481 8.358 22.176 1.00 81.31 380 PHE A CA 1
ATOM 2888 C C . PHE A 1 380 ? -31.401 9.319 22.682 1.00 81.31 380 PHE A C 1
ATOM 2890 O O . PHE A 1 380 ? -30.696 8.996 23.633 1.00 81.31 380 PHE A O 1
ATOM 2897 N N . LEU A 1 381 ? -31.287 10.507 22.082 1.00 76.38 381 LEU A N 1
ATOM 2898 C CA . LEU A 1 381 ? -30.389 11.552 22.570 1.00 76.38 381 LEU A CA 1
ATOM 2899 C C . LEU A 1 381 ? -30.817 12.012 23.970 1.00 76.38 381 LEU A C 1
ATOM 2901 O O . LEU A 1 381 ? -29.970 12.126 24.848 1.00 76.38 381 LEU A O 1
ATOM 2905 N N . ALA A 1 382 ? -32.119 12.192 24.203 1.00 74.50 382 ALA A N 1
ATOM 2906 C CA . ALA A 1 382 ? -32.668 12.488 25.523 1.00 74.50 382 ALA A CA 1
ATOM 2907 C C . ALA A 1 382 ? -32.230 11.457 26.576 1.00 74.50 382 ALA A C 1
ATOM 2909 O O . ALA A 1 382 ? -31.715 11.830 27.626 1.00 74.50 382 ALA A O 1
ATOM 2910 N N . ASP A 1 383 ? -32.332 10.168 26.254 1.00 76.62 383 ASP A N 1
ATOM 2911 C CA . ASP A 1 383 ? -31.991 9.070 27.161 1.00 76.62 383 ASP A CA 1
ATOM 2912 C C . ASP A 1 383 ? -30.471 8.937 27.403 1.00 76.62 383 ASP A C 1
ATOM 2914 O O . ASP A 1 383 ? -30.031 8.612 28.513 1.00 76.62 383 ASP A O 1
ATOM 2918 N N . ILE A 1 384 ? -29.641 9.168 26.376 1.00 74.88 384 ILE A N 1
ATOM 2919 C CA . ILE A 1 384 ? -28.175 9.141 26.514 1.00 74.88 384 ILE A CA 1
ATOM 2920 C C . ILE A 1 384 ? -27.690 10.317 27.356 1.00 74.88 384 ILE A C 1
ATOM 2922 O O . ILE A 1 384 ? -26.907 10.104 28.281 1.00 74.88 384 ILE A O 1
ATOM 2926 N N . PHE A 1 385 ? -28.161 11.524 27.047 1.00 69.75 385 PHE A N 1
ATOM 2927 C CA . PHE A 1 385 ? -27.668 12.762 27.647 1.00 69.75 385 PHE A CA 1
ATOM 2928 C C . PHE A 1 385 ? -28.401 13.166 28.932 1.00 69.75 385 PHE A C 1
ATOM 2930 O O . PHE A 1 385 ? -27.974 14.115 29.574 1.00 69.75 385 PHE A O 1
ATOM 2937 N N . ASP A 1 386 ? -29.446 12.431 29.329 1.00 68.75 386 ASP A N 1
ATOM 2938 C CA . ASP A 1 386 ? -30.322 12.749 30.469 1.00 68.75 386 ASP A CA 1
ATOM 2939 C C . ASP A 1 386 ? -30.968 14.141 30.356 1.00 68.75 386 ASP A C 1
ATOM 2941 O O . ASP A 1 386 ? -31.054 14.929 31.298 1.00 68.75 386 ASP A O 1
ATOM 2945 N N . ILE A 1 387 ? -31.421 14.456 29.142 1.00 68.19 387 ILE A N 1
ATOM 2946 C CA . ILE A 1 387 ? -32.009 15.749 28.793 1.00 68.19 387 ILE A CA 1
ATOM 2947 C C . ILE A 1 387 ? -33.497 15.596 28.494 1.00 68.19 387 ILE A C 1
ATOM 2949 O O . ILE A 1 387 ? -33.964 14.594 27.960 1.00 68.19 387 ILE A O 1
ATOM 2953 N N . SER A 1 388 ? -34.273 16.616 28.833 1.00 67.12 388 SER A N 1
ATOM 2954 C CA . SER A 1 388 ? -35.713 16.650 28.592 1.00 67.12 388 SER A CA 1
ATOM 2955 C C . SER A 1 388 ? -36.040 17.069 27.159 1.00 67.12 388 SER A C 1
ATOM 2957 O O . SER A 1 388 ? -35.400 17.955 26.594 1.00 67.12 388 SER A O 1
ATOM 2959 N N . ILE A 1 389 ? -37.079 16.472 26.575 1.00 69.62 389 ILE A N 1
ATOM 2960 C CA . ILE A 1 389 ? -37.666 16.966 25.327 1.00 69.62 389 ILE A CA 1
ATOM 2961 C C . ILE A 1 389 ? -38.704 18.027 25.684 1.00 69.62 389 ILE A C 1
ATOM 2963 O O . ILE A 1 389 ? -39.689 17.739 26.368 1.00 69.62 389 ILE A O 1
ATOM 2967 N N . LEU A 1 390 ? -38.507 19.251 25.206 1.00 63.69 390 LEU A N 1
ATOM 2968 C CA . LEU A 1 390 ? -39.519 20.295 25.270 1.00 63.69 390 LEU A CA 1
ATOM 2969 C C . LEU A 1 390 ? -40.505 20.171 24.105 1.00 63.69 390 LEU A C 1
ATOM 2971 O O . LEU A 1 390 ? -40.163 19.708 23.013 1.00 63.69 390 LEU A O 1
ATOM 2975 N N . SER A 1 391 ? -41.749 20.600 24.348 1.00 55.12 391 SER A N 1
ATOM 2976 C CA . SER A 1 391 ? -42.769 20.710 23.301 1.00 55.12 391 SER A CA 1
ATOM 2977 C C . SER A 1 391 ? -42.275 21.603 22.158 1.00 55.12 391 SER A C 1
ATOM 2979 O O . SER A 1 391 ? -41.515 22.532 22.437 1.00 55.12 391 SER A O 1
ATOM 2981 N N . PRO A 1 392 ? -42.729 21.389 20.908 1.00 55.56 392 PRO A N 1
ATOM 2982 C CA . PRO A 1 392 ? -42.406 22.303 19.818 1.00 55.56 392 PRO A CA 1
ATOM 2983 C C . PRO A 1 392 ? -42.807 23.729 20.214 1.00 55.56 392 PRO A C 1
ATOM 2985 O O . PRO A 1 392 ? -43.947 23.971 20.620 1.00 55.56 392 PRO A O 1
ATOM 2988 N N . ASP A 1 393 ? -41.840 24.642 20.169 1.00 44.38 393 ASP A N 1
ATOM 2989 C CA . ASP A 1 393 ? -42.077 26.059 20.413 1.00 44.38 393 ASP A CA 1
ATOM 2990 C C . ASP A 1 393 ? -42.807 26.645 19.200 1.00 44.38 393 ASP A C 1
ATOM 2992 O O . ASP A 1 393 ? -42.517 26.295 18.054 1.00 44.38 393 ASP A O 1
ATOM 2996 N N . THR A 1 394 ? -43.733 27.578 19.432 1.00 45.31 394 THR A N 1
ATOM 2997 C CA . THR A 1 394 ? -44.653 28.125 18.409 1.00 45.31 394 THR A CA 1
ATOM 2998 C C . THR A 1 394 ? -43.968 28.876 17.254 1.00 45.31 394 THR A C 1
ATOM 3000 O O . THR A 1 394 ? -44.643 29.438 16.395 1.00 45.31 394 THR A O 1
ATOM 3003 N N . TRP A 1 395 ? -42.636 28.960 17.260 1.00 44.44 395 TRP A N 1
ATOM 3004 C CA . TRP A 1 395 ? -41.812 29.646 16.264 1.00 44.44 395 TRP A CA 1
ATOM 3005 C C . TRP A 1 395 ? -41.059 28.691 15.323 1.00 44.44 395 TRP A C 1
ATOM 3007 O O . TRP A 1 395 ? -40.610 29.132 14.267 1.00 44.44 395 TRP A O 1
ATOM 3017 N N . THR A 1 396 ? -40.947 27.399 15.657 1.00 50.47 396 THR A N 1
ATOM 3018 C CA . THR A 1 396 ? -40.149 26.401 14.913 1.00 50.47 396 THR A CA 1
ATOM 3019 C C . THR A 1 396 ? -40.936 25.144 14.520 1.00 50.47 396 THR A C 1
ATOM 3021 O O . THR A 1 396 ? -40.320 24.156 14.131 1.00 50.47 396 THR A O 1
ATOM 3024 N N . ASP A 1 397 ? -42.275 25.201 14.596 1.00 41.81 397 ASP A N 1
ATOM 3025 C CA . ASP A 1 397 ? -43.320 24.195 14.288 1.00 41.81 397 ASP A CA 1
ATOM 3026 C C . ASP A 1 397 ? -42.957 23.039 13.319 1.00 41.81 397 ASP A C 1
ATOM 3028 O O . ASP A 1 397 ? -43.536 22.879 12.242 1.00 41.81 397 ASP A O 1
ATOM 3032 N N . ALA A 1 398 ? -42.041 22.163 13.736 1.00 50.81 398 ALA A N 1
ATOM 3033 C CA . ALA A 1 398 ? -41.815 20.845 13.145 1.00 50.81 398 ALA A CA 1
ATOM 3034 C C . ALA A 1 398 ? -40.959 19.900 14.010 1.00 50.81 398 ALA A C 1
ATOM 3036 O O . ALA A 1 398 ? -41.001 18.694 13.759 1.00 50.81 398 ALA A O 1
ATOM 3037 N N . PHE A 1 399 ? -40.195 20.385 15.005 1.00 52.03 399 PHE A N 1
ATOM 3038 C CA . PHE A 1 399 ? -39.108 19.588 15.596 1.00 52.03 399 PHE A CA 1
ATOM 3039 C C . PHE A 1 399 ? -38.984 19.677 17.131 1.00 52.03 399 PHE A C 1
ATOM 3041 O O . PHE A 1 399 ? -39.244 20.737 17.702 1.00 52.03 399 PHE A O 1
ATOM 3048 N N . PRO A 1 400 ? -38.595 18.576 17.810 1.00 55.78 400 PRO A N 1
ATOM 3049 C CA . PRO A 1 400 ? -38.402 18.550 19.260 1.00 55.78 400 PRO A CA 1
ATOM 3050 C C . PRO A 1 400 ? -37.154 19.344 19.674 1.00 55.78 400 PRO A C 1
ATOM 3052 O O . PRO A 1 400 ? -36.091 19.193 19.071 1.00 55.78 400 PRO A O 1
ATOM 3055 N N . VAL A 1 401 ? -37.279 20.157 20.726 1.00 58.69 401 VAL A N 1
ATOM 3056 C CA . VAL A 1 401 ? -36.157 20.881 21.349 1.00 58.69 401 VAL A CA 1
ATOM 3057 C C . VAL A 1 401 ? -35.638 20.060 22.526 1.00 58.69 401 VAL A C 1
ATOM 3059 O O . VAL A 1 401 ? -36.427 19.568 23.332 1.00 58.69 401 VAL A O 1
ATOM 3062 N N . LEU A 1 402 ? -34.318 19.915 22.637 1.00 59.50 402 LEU A N 1
ATOM 3063 C CA . LEU A 1 402 ? -33.672 19.194 23.729 1.00 59.50 402 LEU A CA 1
ATOM 3064 C C . LEU A 1 402 ? -33.193 20.192 24.795 1.00 59.50 402 LEU A C 1
ATOM 3066 O O . LEU A 1 402 ? -32.525 21.179 24.493 1.00 59.50 402 LEU A O 1
ATOM 3070 N N . ARG A 1 403 ? -33.551 19.971 26.058 1.00 57.06 403 ARG A N 1
ATOM 3071 C CA . ARG A 1 403 ? -33.190 20.852 27.172 1.00 57.06 403 ARG A CA 1
ATOM 3072 C C . ARG A 1 403 ? -32.595 20.054 28.318 1.00 57.06 403 ARG A C 1
ATOM 3074 O O . ARG A 1 403 ? -33.273 19.192 28.878 1.00 57.06 403 ARG A O 1
ATOM 3081 N N . CYS A 1 404 ? -31.376 20.406 28.709 1.00 53.88 404 CYS A N 1
ATOM 3082 C CA . CYS A 1 404 ? -30.791 19.953 29.963 1.00 53.88 404 CYS A CA 1
ATOM 3083 C C . CYS A 1 404 ? -31.682 20.404 31.121 1.00 53.88 404 CYS A C 1
ATOM 3085 O O . CYS A 1 404 ? -32.147 21.549 31.152 1.00 53.88 404 CYS A O 1
ATOM 3087 N N . THR A 1 405 ? -31.990 19.497 32.039 1.00 50.28 405 THR A N 1
ATOM 3088 C CA . THR A 1 405 ? -32.816 19.820 33.206 1.00 50.28 405 THR A CA 1
ATOM 3089 C C . THR A 1 405 ? -32.063 20.802 34.118 1.00 50.28 405 THR A C 1
ATOM 3091 O O . THR A 1 405 ? -30.842 20.924 34.043 1.00 50.28 405 THR A O 1
ATOM 3094 N N . GLU A 1 406 ? -32.772 21.565 34.959 1.00 47.22 406 GLU A N 1
ATOM 3095 C CA . GLU A 1 406 ? -32.117 22.472 35.928 1.00 47.22 406 GLU A CA 1
ATOM 3096 C C . GLU A 1 406 ? -31.242 21.713 36.942 1.00 47.22 406 GLU A C 1
ATOM 3098 O O . GLU A 1 406 ? -30.309 22.293 37.489 1.00 47.22 406 GLU A O 1
ATOM 3103 N N . ASP A 1 407 ? -31.500 20.414 37.124 1.00 46.97 407 ASP A N 1
ATOM 3104 C CA . ASP A 1 407 ? -30.727 19.503 37.973 1.00 46.97 407 ASP A CA 1
ATOM 3105 C C . ASP A 1 407 ? -29.539 18.841 37.237 1.00 46.97 407 ASP A C 1
ATOM 3107 O O . ASP A 1 407 ? -28.820 18.040 37.836 1.00 46.97 407 ASP A O 1
ATOM 3111 N N . ASP A 1 408 ? -29.314 19.159 35.954 1.00 47.88 408 ASP A N 1
ATOM 3112 C CA . ASP A 1 408 ? -28.167 18.673 35.183 1.00 47.88 408 ASP A CA 1
ATOM 3113 C C . ASP A 1 408 ? -26.866 19.314 35.714 1.00 47.88 408 ASP A C 1
ATOM 3115 O O . ASP A 1 408 ? -26.680 20.533 35.581 1.00 47.88 408 ASP A O 1
ATOM 3119 N N . PRO A 1 409 ? -25.938 18.520 36.288 1.00 40.88 409 PRO A N 1
ATOM 3120 C CA . PRO A 1 409 ? -24.741 19.045 36.939 1.00 40.88 409 PRO A CA 1
ATOM 3121 C C . PRO A 1 409 ? -23.725 19.661 35.967 1.00 40.88 409 PRO A C 1
ATOM 3123 O O . PRO A 1 409 ? -22.791 20.318 36.421 1.00 40.88 409 PRO A O 1
ATOM 3126 N N . PHE A 1 410 ? -23.880 19.467 34.654 1.00 43.06 410 PHE A N 1
ATOM 3127 C CA . PHE A 1 410 ? -22.934 19.946 33.643 1.00 43.06 410 PHE A CA 1
ATOM 3128 C C . PHE A 1 410 ? -23.429 21.177 32.888 1.00 43.06 410 PHE A C 1
ATOM 3130 O O . PHE A 1 410 ? -22.620 22.006 32.466 1.00 43.06 410 PHE A O 1
ATOM 3137 N N . PHE A 1 411 ? -24.746 21.323 32.734 1.00 46.88 411 PHE A N 1
ATOM 3138 C CA . PHE A 1 411 ? -25.329 22.397 31.925 1.00 46.88 411 PHE A CA 1
ATOM 3139 C C . PHE A 1 411 ? -26.226 23.351 32.702 1.00 46.88 411 PHE A C 1
ATOM 3141 O O . PHE A 1 411 ? -26.617 24.369 32.131 1.00 46.88 411 PHE A O 1
ATOM 3148 N N . GLY A 1 412 ? -26.568 23.066 33.964 1.00 46.09 412 GLY A N 1
ATOM 3149 C CA . GLY A 1 412 ? -27.291 23.998 34.837 1.00 46.09 412 GLY A CA 1
ATOM 3150 C C . GLY A 1 412 ? -28.578 24.559 34.220 1.00 46.09 412 GLY A C 1
ATOM 3151 O O . GLY A 1 412 ? -28.839 25.758 34.311 1.00 46.09 412 GLY A O 1
ATOM 3152 N N . GLY A 1 413 ? -29.350 23.724 33.513 1.00 45.16 413 GLY A N 1
ATOM 3153 C CA . GLY A 1 413 ? -30.589 24.139 32.844 1.00 45.16 413 GLY A CA 1
ATOM 3154 C C . GLY A 1 413 ? -30.438 24.815 31.471 1.00 45.16 413 GLY A C 1
ATOM 3155 O O . GLY A 1 413 ? -31.435 25.339 30.953 1.00 45.16 413 GLY A O 1
ATOM 3156 N N . THR A 1 414 ? -29.237 24.817 30.871 1.00 45.00 414 THR A N 1
ATOM 3157 C CA . THR A 1 414 ? -28.979 25.389 29.533 1.00 45.00 414 THR A CA 1
ATOM 3158 C C . THR A 1 414 ? -29.793 24.661 28.455 1.00 45.00 414 THR A C 1
ATOM 3160 O O . THR A 1 414 ? -29.869 23.433 28.414 1.00 45.00 414 THR A O 1
ATOM 3163 N N . GLN A 1 415 ? -30.444 25.422 27.570 1.00 44.88 415 GLN A N 1
ATOM 3164 C CA . GLN A 1 415 ? -31.195 24.863 26.445 1.00 44.88 415 GLN A CA 1
ATOM 3165 C C . GLN A 1 415 ? -30.242 24.475 25.317 1.00 44.88 415 GLN A C 1
ATOM 3167 O O . GLN A 1 415 ? -29.571 25.338 24.758 1.00 44.88 415 GLN A O 1
ATOM 3172 N N . LEU A 1 416 ? -30.235 23.199 24.933 1.00 46.97 416 LEU A N 1
ATOM 3173 C CA . LEU A 1 416 ? -29.519 22.753 23.750 1.00 46.97 416 LEU A CA 1
ATOM 3174 C C . LEU A 1 416 ? -30.442 22.865 22.532 1.00 46.97 416 LEU A C 1
ATOM 3176 O O . LEU A 1 416 ? -31.082 21.903 22.104 1.00 46.97 416 LEU A O 1
ATOM 3180 N N . ILE A 1 417 ? -30.527 24.064 21.960 1.00 46.62 417 ILE A N 1
ATOM 3181 C CA . ILE A 1 417 ? -31.274 24.256 20.716 1.00 46.62 417 ILE A CA 1
ATOM 3182 C C . ILE A 1 417 ? -30.438 23.668 19.579 1.00 46.62 417 ILE A C 1
ATOM 3184 O O . ILE A 1 417 ? -29.518 24.293 19.054 1.00 46.62 417 ILE A O 1
ATOM 3188 N N . THR A 1 418 ? -30.759 22.441 19.187 1.00 46.16 418 THR A N 1
ATOM 3189 C CA . THR A 1 418 ? -30.224 21.817 17.980 1.00 46.16 418 THR A CA 1
ATOM 3190 C C . THR A 1 418 ? -30.897 22.470 16.769 1.00 46.16 418 THR A C 1
ATOM 3192 O O . THR A 1 418 ? -31.867 21.955 16.234 1.00 46.16 418 THR A O 1
ATOM 3195 N N . ALA A 1 419 ? -30.485 23.669 16.367 1.00 40.28 419 ALA A N 1
ATOM 3196 C CA . ALA A 1 419 ? -31.131 24.363 15.251 1.00 40.28 419 ALA A CA 1
ATOM 3197 C C . ALA A 1 419 ? -30.685 23.792 13.888 1.00 40.28 419 ALA A C 1
ATOM 3199 O O . ALA A 1 419 ? -29.519 23.448 13.706 1.00 40.28 419 ALA A O 1
ATOM 3200 N N . TYR A 1 420 ? -31.603 23.726 12.909 1.00 39.78 420 TYR A N 1
ATOM 3201 C CA . TYR A 1 420 ? -31.261 23.432 11.500 1.00 39.78 420 TYR A CA 1
ATOM 3202 C C . TYR A 1 420 ? -30.606 24.609 10.785 1.00 39.78 420 TYR A C 1
ATOM 3204 O O . TYR A 1 420 ? -30.087 24.455 9.681 1.00 39.78 420 TYR A O 1
ATOM 3212 N N . SER A 1 421 ? -30.776 25.818 11.309 1.00 35.06 421 SER A N 1
ATOM 3213 C CA . SER A 1 421 ? -30.712 27.007 10.480 1.00 35.06 421 SER A CA 1
ATOM 3214 C C . SER A 1 421 ? -29.503 27.865 10.794 1.00 35.06 421 SER A C 1
ATOM 3216 O O . SER A 1 421 ? -29.109 28.056 11.941 1.00 35.06 421 SER A O 1
ATOM 3218 N N . LEU A 1 422 ? -28.988 28.447 9.715 1.00 38.69 422 LEU A N 1
ATOM 3219 C CA . LEU A 1 422 ? -28.099 29.603 9.631 1.00 38.69 422 LEU A CA 1
ATOM 3220 C C . LEU A 1 422 ? -28.715 30.862 10.290 1.00 38.69 422 LEU A C 1
ATOM 3222 O O . LEU A 1 422 ? -28.687 31.938 9.705 1.00 38.69 422 LEU A O 1
ATOM 3226 N N . SER A 1 423 ? -29.371 30.750 11.450 1.00 32.31 423 SER A N 1
ATOM 3227 C CA . SER A 1 423 ? -30.083 31.862 12.082 1.00 32.31 423 SER A CA 1
ATOM 3228 C C . SER A 1 423 ?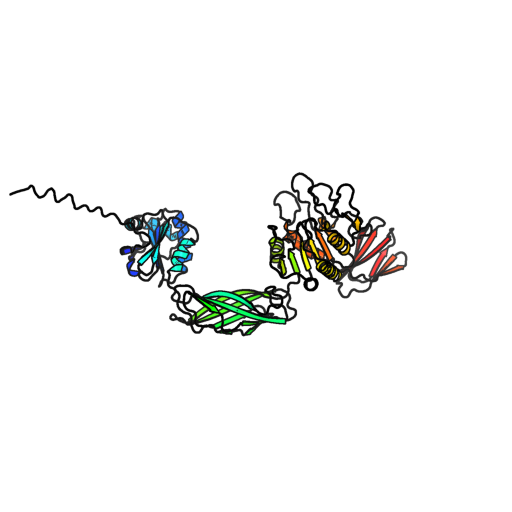 -29.986 31.860 13.614 1.00 32.31 423 SER A C 1
ATOM 3230 O O . SER A 1 423 ? -30.758 31.187 14.294 1.00 32.31 423 SER A O 1
ATOM 3232 N N . VAL A 1 424 ? -29.061 32.685 14.106 1.00 33.94 424 VAL A N 1
ATOM 3233 C CA . VAL A 1 424 ? -29.064 33.605 15.267 1.00 33.94 424 VAL A CA 1
ATOM 3234 C C . VAL A 1 424 ? -29.460 33.168 16.684 1.00 33.94 424 VAL A C 1
ATOM 3236 O O . VAL A 1 424 ? -28.983 33.824 17.601 1.00 33.94 424 VAL A O 1
ATOM 3239 N N . ASP A 1 425 ? -30.200 32.087 16.932 1.00 36.66 425 ASP A N 1
ATOM 3240 C CA . ASP A 1 425 ? -30.642 31.750 18.304 1.00 36.66 425 ASP A CA 1
ATOM 3241 C C . ASP A 1 425 ? -30.188 30.352 18.764 1.00 36.66 425 ASP A C 1
ATOM 3243 O O . ASP A 1 425 ? -30.978 29.522 19.213 1.00 36.66 425 ASP A O 1
ATOM 3247 N N . VAL A 1 426 ? -28.881 30.084 18.680 1.00 40.28 426 VAL A N 1
ATOM 3248 C CA . VAL A 1 426 ? -28.240 28.981 19.418 1.00 40.28 426 VAL A CA 1
ATOM 3249 C C . VAL A 1 426 ? -27.674 29.556 20.713 1.00 40.28 426 VAL A C 1
ATOM 3251 O O . VAL A 1 426 ? -26.664 30.260 20.715 1.00 40.28 426 VAL A O 1
ATOM 3254 N N . ILE A 1 427 ? -28.346 29.286 21.831 1.00 40.47 427 ILE A N 1
ATOM 3255 C CA . ILE A 1 427 ? -27.904 29.743 23.150 1.00 40.47 427 ILE A CA 1
ATOM 3256 C C . ILE A 1 427 ? -26.788 28.811 23.642 1.00 40.47 427 ILE A C 1
ATOM 3258 O O . ILE A 1 427 ? -27.035 27.657 23.966 1.00 40.47 427 ILE A O 1
ATOM 3262 N N . ALA A 1 428 ? -25.565 29.353 23.642 1.00 40.75 428 ALA A N 1
ATOM 3263 C CA . ALA A 1 428 ? -24.349 28.923 24.338 1.00 40.75 428 ALA A CA 1
ATOM 3264 C C . ALA A 1 428 ? -24.185 27.409 24.599 1.00 40.75 428 ALA A C 1
ATOM 3266 O O . ALA A 1 428 ? -24.630 26.886 25.618 1.00 40.75 428 ALA A O 1
ATOM 3267 N N . ALA A 1 429 ? -23.397 26.734 23.753 1.00 45.09 429 ALA A N 1
ATOM 3268 C CA . ALA A 1 429 ? -22.642 25.572 24.212 1.00 45.09 429 ALA A CA 1
ATOM 3269 C C . ALA A 1 429 ? -21.802 26.029 25.420 1.00 45.09 429 ALA A C 1
ATOM 3271 O O . ALA A 1 429 ? -21.061 27.004 25.309 1.00 45.09 429 ALA A O 1
ATOM 3272 N N . GLY A 1 430 ? -22.017 25.422 26.588 1.00 46.88 430 GLY A N 1
ATOM 3273 C CA . GLY A 1 430 ? -21.484 25.889 27.872 1.00 46.88 430 GLY A CA 1
ATOM 3274 C C . GLY A 1 430 ? -19.944 25.860 27.994 1.00 46.88 430 GLY A C 1
ATOM 3275 O O . GLY A 1 430 ? -19.225 25.891 26.993 1.00 46.88 430 GLY A O 1
ATOM 3276 N N . PRO A 1 431 ? -19.395 25.767 29.222 1.00 48.59 431 PRO A N 1
ATOM 3277 C CA . PRO A 1 431 ? -17.948 25.731 29.489 1.00 48.59 431 PRO A CA 1
ATOM 3278 C C . PRO A 1 431 ? -17.152 24.758 28.603 1.00 48.59 431 PRO A C 1
ATOM 3280 O O . PRO A 1 431 ? -16.024 25.045 28.216 1.00 48.59 431 PRO A O 1
ATOM 3283 N N . THR A 1 432 ? -17.761 23.650 28.194 1.00 51.53 432 THR A N 1
ATOM 3284 C CA . THR A 1 432 ? -17.088 22.564 27.472 1.00 51.53 432 THR A CA 1
ATOM 3285 C C . THR A 1 432 ? -16.762 22.867 26.016 1.00 51.53 432 THR A C 1
ATOM 3287 O O . THR A 1 432 ? -15.746 22.392 25.517 1.00 51.53 432 THR A O 1
ATOM 3290 N N . ALA A 1 433 ? -17.541 23.710 25.329 1.00 52.31 433 ALA A N 1
ATOM 3291 C CA . ALA A 1 433 ? -17.130 24.190 24.007 1.00 52.31 433 ALA A CA 1
ATOM 3292 C C . ALA A 1 433 ? -15.871 25.068 24.105 1.00 52.31 433 ALA A C 1
ATOM 3294 O O . ALA A 1 433 ? -14.986 24.971 23.254 1.00 52.31 433 ALA A O 1
ATOM 3295 N N . ASN A 1 434 ? -15.744 25.853 25.183 1.00 54.09 434 ASN A N 1
ATOM 3296 C CA . ASN A 1 434 ? -14.540 26.638 25.458 1.00 54.09 434 ASN A CA 1
ATOM 3297 C C . ASN A 1 434 ? -13.343 25.744 25.830 1.00 54.09 434 ASN A C 1
ATOM 3299 O O . ASN A 1 434 ? -12.241 25.990 25.347 1.00 54.09 434 ASN A O 1
ATOM 3303 N N . GLU A 1 435 ? -13.544 24.694 26.635 1.00 56.69 435 GLU A N 1
ATOM 3304 C CA . GLU A 1 435 ? -12.493 23.723 27.000 1.00 56.69 435 GLU A CA 1
ATOM 3305 C C . GLU A 1 435 ? -11.969 22.952 25.784 1.00 56.69 435 GLU A C 1
ATOM 3307 O O . GLU A 1 435 ? -10.759 22.824 25.580 1.00 56.69 435 GLU A O 1
ATOM 3312 N N . LEU A 1 436 ? -12.879 22.498 24.920 1.00 55.59 436 LEU A N 1
ATOM 3313 C CA . LEU A 1 436 ? -12.515 21.835 23.673 1.00 55.59 436 LEU A CA 1
ATOM 3314 C C . LEU A 1 436 ? -11.939 22.811 22.640 1.00 55.59 436 LEU A C 1
ATOM 3316 O O . LEU A 1 436 ? -11.382 22.350 21.655 1.00 55.59 436 LEU A O 1
ATOM 3320 N N . GLY A 1 437 ? -11.994 24.131 22.865 1.00 49.16 437 GLY A N 1
ATOM 3321 C CA . GLY A 1 437 ? -11.486 25.145 21.933 1.00 49.16 437 GLY A CA 1
ATOM 3322 C C . GLY A 1 437 ? -12.331 25.283 20.665 1.00 49.16 437 GLY A C 1
ATOM 3323 O O . GLY A 1 437 ? -11.843 25.752 19.637 1.00 49.16 437 GLY A O 1
ATOM 3324 N N . ILE A 1 438 ? -13.592 24.855 20.719 1.00 48.91 438 ILE A N 1
ATOM 3325 C CA . ILE A 1 438 ? -14.524 24.902 19.595 1.00 48.91 438 ILE A CA 1
ATOM 3326 C C . ILE A 1 438 ? -15.062 26.325 19.523 1.00 48.91 438 ILE A C 1
ATOM 3328 O O . ILE A 1 438 ? -16.060 26.678 20.151 1.00 48.91 438 ILE A O 1
ATOM 3332 N N . MET A 1 439 ? -14.337 27.176 18.803 1.00 45.03 439 MET A N 1
ATOM 3333 C CA . MET A 1 439 ? -14.770 28.541 18.559 1.00 45.03 439 MET A CA 1
ATOM 3334 C C . MET A 1 439 ? -15.625 28.655 17.300 1.00 45.03 439 MET A C 1
ATOM 3336 O O . MET A 1 439 ? -15.380 28.014 16.281 1.00 45.03 439 MET A O 1
ATOM 3340 N N . TRP A 1 440 ? -16.609 29.541 17.404 1.00 46.81 440 TRP A N 1
ATOM 3341 C CA . TRP A 1 440 ? -17.741 29.712 16.511 1.00 46.81 440 TRP A CA 1
ATOM 3342 C C . TRP A 1 440 ? -17.277 30.056 15.086 1.00 46.81 440 TRP A C 1
ATOM 3344 O O . TRP A 1 440 ? -16.645 31.089 14.856 1.00 46.81 440 TRP A O 1
ATOM 3354 N N . GLY A 1 441 ? -17.578 29.181 14.125 1.00 36.53 441 GLY A N 1
ATOM 3355 C CA . GLY A 1 441 ? -17.275 29.381 12.708 1.00 36.53 441 GLY A CA 1
ATOM 3356 C C . GLY A 1 441 ? -18.348 30.202 11.989 1.00 36.53 441 GLY A C 1
ATOM 3357 O O . GLY A 1 441 ? -19.514 29.821 11.953 1.00 36.53 441 GLY A O 1
ATOM 3358 N N . TYR A 1 442 ? -17.930 31.315 11.383 1.00 35.50 442 TYR A N 1
ATOM 3359 C CA . TYR A 1 442 ? -18.758 32.235 10.600 1.00 35.50 442 TYR A CA 1
ATOM 3360 C C . TYR A 1 442 ? -19.045 31.646 9.206 1.00 35.50 442 TYR A C 1
ATOM 3362 O O . TYR A 1 442 ? -18.118 31.492 8.410 1.00 35.50 442 TYR A O 1
ATOM 3370 N N . TYR A 1 443 ? -20.306 31.351 8.880 1.00 33.47 443 TYR A N 1
ATOM 3371 C CA . TYR A 1 443 ? -20.725 31.064 7.502 1.00 33.47 443 TYR A CA 1
ATOM 3372 C C . TYR A 1 443 ? -21.818 32.061 7.089 1.00 33.47 443 TYR A C 1
ATOM 3374 O O . TYR A 1 443 ? -22.980 31.911 7.440 1.00 33.47 443 TYR A O 1
ATOM 3382 N N . ASP A 1 444 ? -21.384 33.098 6.368 1.00 34.41 444 ASP A N 1
ATOM 3383 C CA . ASP A 1 444 ? -22.170 34.090 5.616 1.00 34.41 444 ASP A CA 1
ATOM 3384 C C . ASP A 1 444 ? -23.238 34.908 6.393 1.00 34.41 444 ASP A C 1
ATOM 3386 O O . ASP A 1 444 ? -24.401 34.538 6.496 1.00 34.41 444 ASP A O 1
ATOM 3390 N N . GLN A 1 445 ? -22.825 36.077 6.909 1.00 35.34 445 GLN A N 1
ATOM 3391 C CA . GLN A 1 445 ? -23.638 37.223 7.384 1.00 35.34 445 GLN A CA 1
ATOM 3392 C C . GLN A 1 445 ? -24.812 36.992 8.360 1.00 35.34 445 GLN A C 1
ATOM 3394 O O . GLN A 1 445 ? -25.561 37.930 8.641 1.00 35.34 445 GLN A O 1
ATOM 3399 N N . VAL A 1 446 ? -24.942 35.815 8.960 1.00 37.41 446 VAL A N 1
ATOM 3400 C CA . VAL A 1 446 ? -25.875 35.560 10.061 1.00 37.41 446 VAL A CA 1
ATOM 3401 C C . VAL A 1 446 ? -25.129 34.734 11.103 1.00 37.41 446 VAL A C 1
ATOM 3403 O O . VAL A 1 446 ? -24.488 33.753 10.742 1.00 37.41 446 VAL A O 1
ATOM 3406 N N . ASP A 1 447 ? -25.145 35.144 12.376 1.00 38.16 447 ASP A N 1
ATOM 3407 C CA . ASP A 1 447 ? -24.471 34.411 13.455 1.00 38.16 447 ASP A CA 1
ATOM 3408 C C . ASP A 1 447 ? -24.958 32.952 13.475 1.00 38.16 447 ASP A C 1
ATOM 3410 O O . ASP A 1 447 ? -26.108 32.669 13.819 1.00 38.16 447 ASP A O 1
ATOM 3414 N N . VAL A 1 448 ? -24.092 32.023 13.063 1.00 40.06 448 VAL A N 1
ATOM 3415 C CA . VAL A 1 448 ? -24.348 30.583 13.135 1.00 40.06 448 VAL A CA 1
ATOM 3416 C C . VAL A 1 448 ? -23.716 30.096 14.430 1.00 40.06 448 VAL A C 1
ATOM 3418 O O . VAL A 1 448 ? -22.498 29.944 14.519 1.00 40.06 448 VAL A O 1
ATOM 3421 N N . GLY A 1 449 ? -24.523 29.910 15.471 1.00 41.94 449 GLY A N 1
ATOM 3422 C CA . GLY A 1 449 ? -24.019 29.303 16.695 1.00 41.94 449 GLY A CA 1
ATOM 3423 C C . GLY A 1 449 ? -23.826 27.804 16.520 1.00 41.94 449 GLY A C 1
ATOM 3424 O O . GLY A 1 449 ? -24.695 27.100 16.009 1.00 41.94 449 GLY A O 1
ATOM 3425 N N . GLN A 1 450 ? -22.656 27.317 16.918 1.00 49.19 450 GLN A N 1
ATOM 3426 C CA . GLN A 1 450 ? -22.322 25.898 16.905 1.00 49.19 450 GLN A CA 1
ATOM 3427 C C . GLN A 1 450 ? -22.705 25.306 18.265 1.00 49.19 450 GLN A C 1
ATOM 3429 O O . GLN A 1 450 ? -22.222 25.764 19.299 1.00 49.19 450 GLN A O 1
ATOM 3434 N N . ALA A 1 451 ? -23.592 24.308 18.278 1.00 48.22 451 ALA A N 1
ATOM 3435 C CA . ALA A 1 451 ? -24.015 23.636 19.504 1.00 48.22 451 ALA A CA 1
ATOM 3436 C C . ALA A 1 451 ? -23.314 22.280 19.646 1.00 48.22 451 ALA A C 1
ATOM 3438 O O . ALA A 1 451 ? -23.497 21.383 18.816 1.00 48.22 451 ALA A O 1
ATOM 3439 N N . ALA A 1 452 ? -22.546 22.140 20.723 1.00 50.50 452 ALA A N 1
ATOM 3440 C CA . ALA A 1 452 ? -22.023 20.873 21.209 1.00 50.50 452 ALA A CA 1
ATOM 3441 C C . ALA A 1 452 ? -22.678 20.567 22.560 1.00 50.50 452 ALA A C 1
ATOM 3443 O O . ALA A 1 452 ? -22.704 21.427 23.443 1.00 50.50 452 ALA A O 1
ATOM 3444 N N . ALA A 1 453 ? -23.205 19.356 22.707 1.00 53.53 453 ALA A N 1
ATOM 3445 C CA . ALA A 1 453 ? -23.669 18.807 23.976 1.00 53.53 453 ALA A CA 1
ATOM 3446 C C . ALA A 1 453 ? -22.724 17.691 24.390 1.00 53.53 453 ALA A C 1
ATOM 3448 O O . ALA A 1 453 ? -22.164 17.005 23.546 1.00 53.53 453 ALA A O 1
ATOM 3449 N N . TRP A 1 454 ? -22.579 17.453 25.676 1.00 56.22 454 TRP A N 1
ATOM 3450 C CA . TRP A 1 454 ? -21.790 16.344 26.197 1.00 56.22 454 TRP A CA 1
ATOM 3451 C C . TRP A 1 454 ? -22.472 15.806 27.448 1.00 56.22 454 TRP A C 1
ATOM 3453 O O . TRP A 1 454 ? -23.396 16.417 27.956 1.00 56.22 454 TRP A O 1
ATOM 3463 N N . THR A 1 455 ? -22.068 14.649 27.942 1.00 53.47 455 THR A N 1
ATOM 3464 C CA . THR A 1 455 ? -22.395 14.235 29.306 1.00 53.47 455 THR A CA 1
ATOM 3465 C C . THR A 1 455 ? -21.285 13.326 29.811 1.00 53.47 455 THR A C 1
ATOM 3467 O O . THR A 1 455 ? -20.786 12.481 29.060 1.00 53.47 455 THR A O 1
ATOM 3470 N N . SER A 1 456 ? -20.883 13.518 31.068 1.00 54.53 456 SER A N 1
ATOM 3471 C CA . SER A 1 456 ? -20.162 12.509 31.856 1.00 54.53 456 SER A CA 1
ATOM 3472 C C . SER A 1 456 ? -21.004 11.991 33.032 1.00 54.53 456 SER A C 1
ATOM 3474 O O . SER A 1 456 ? -20.496 11.362 33.965 1.00 54.53 456 SER A O 1
ATOM 3476 N N . HIS A 1 457 ? -22.316 12.267 33.017 1.00 48.16 457 HIS A N 1
ATOM 3477 C CA . HIS A 1 457 ? -23.200 11.964 34.135 1.00 48.16 457 HIS A CA 1
ATOM 3478 C C . HIS A 1 457 ? -23.361 10.455 34.340 1.00 48.16 457 HIS A C 1
ATOM 3480 O O . HIS A 1 457 ? -23.560 9.694 33.392 1.00 48.16 457 HIS A O 1
ATOM 3486 N N . ALA A 1 458 ? -23.292 10.024 35.603 1.00 51.62 458 ALA A N 1
ATOM 3487 C CA . ALA A 1 458 ? -23.481 8.632 36.018 1.00 51.62 458 ALA A CA 1
ATOM 3488 C C . ALA A 1 458 ? -22.598 7.605 35.267 1.00 51.62 458 ALA A C 1
ATOM 3490 O O . ALA A 1 458 ? -23.000 6.458 35.084 1.00 51.62 458 ALA A O 1
ATOM 3491 N N . GLY A 1 459 ? -21.399 8.006 34.826 1.00 56.97 459 GLY A N 1
ATOM 3492 C CA . GLY A 1 459 ? -20.444 7.132 34.135 1.00 56.97 459 GLY A CA 1
ATOM 3493 C C . GLY A 1 459 ? -20.692 6.943 32.635 1.00 56.97 459 GLY A C 1
ATOM 3494 O O . GLY A 1 459 ? -19.923 6.235 31.985 1.00 56.97 459 GLY A O 1
ATOM 3495 N N . LYS A 1 460 ? -21.714 7.594 32.065 1.00 67.00 460 LYS A N 1
ATOM 3496 C CA . LYS A 1 460 ? -21.925 7.658 30.612 1.00 67.00 460 LYS A CA 1
ATOM 3497 C C . LYS A 1 460 ? -20.900 8.604 29.995 1.00 67.00 460 LYS A C 1
ATOM 3499 O O . LYS A 1 460 ? -20.768 9.720 30.470 1.00 67.00 460 LYS A O 1
ATOM 3504 N N . ARG A 1 461 ? -20.206 8.197 28.929 1.00 75.19 461 ARG A N 1
ATOM 3505 C CA . ARG A 1 461 ? -19.216 9.032 28.223 1.00 75.19 461 ARG A CA 1
ATOM 3506 C C . ARG A 1 461 ? -19.727 9.314 26.816 1.00 75.19 461 ARG A C 1
ATOM 3508 O O . ARG A 1 461 ? -19.537 8.498 25.918 1.00 75.19 461 ARG A O 1
ATOM 3515 N N . ALA A 1 462 ? -20.404 10.443 26.615 1.00 77.12 462 ALA A N 1
ATOM 3516 C CA . ALA A 1 462 ? -20.942 10.785 25.301 1.00 77.12 462 ALA A CA 1
ATOM 3517 C C . ALA A 1 462 ? -20.748 12.262 24.943 1.00 77.12 462 ALA A C 1
ATOM 3519 O O . ALA A 1 462 ? -20.849 13.149 25.790 1.00 77.12 462 ALA A O 1
ATOM 3520 N N . LEU A 1 463 ? -20.501 12.519 23.662 1.00 76.50 463 LEU A N 1
ATOM 3521 C CA . LEU A 1 463 ? -20.351 13.837 23.061 1.00 76.50 463 LEU A CA 1
ATOM 3522 C C . LEU A 1 463 ? -21.264 13.912 21.836 1.00 76.50 463 LEU A C 1
ATOM 3524 O O . LEU A 1 463 ? -21.265 12.996 21.021 1.00 76.50 463 LEU A O 1
ATOM 3528 N N . PHE A 1 464 ? -22.047 14.978 21.708 1.00 75.25 464 PHE A N 1
ATOM 3529 C CA . PHE A 1 464 ? -22.967 15.194 20.600 1.00 75.25 464 PHE A CA 1
ATOM 3530 C C . PHE A 1 464 ? -22.726 16.524 19.886 1.00 75.25 464 PHE A C 1
ATOM 3532 O O . PHE A 1 464 ? -22.704 17.586 20.509 1.00 75.25 464 PHE A O 1
ATOM 3539 N N . PHE A 1 465 ? -22.642 16.463 18.557 1.00 71.38 465 PHE A N 1
ATOM 3540 C CA . PHE A 1 465 ? -22.609 17.629 17.679 1.00 71.38 465 PHE A CA 1
ATOM 3541 C C . PHE A 1 465 ? -23.809 17.639 16.739 1.00 71.38 465 PHE A C 1
ATOM 3543 O O . PHE A 1 465 ? -24.014 16.713 15.953 1.00 71.38 465 PHE A O 1
ATOM 3550 N N . GLY A 1 466 ? -24.557 18.744 16.754 1.00 63.78 466 GLY A N 1
ATOM 3551 C CA . GLY A 1 466 ? -25.674 18.970 15.828 1.00 63.78 466 GLY A CA 1
ATOM 3552 C C . GLY A 1 466 ? -25.259 19.219 14.371 1.00 63.78 466 GLY A C 1
ATOM 3553 O O . GLY A 1 466 ? -26.124 19.418 13.521 1.00 63.78 466 GLY A O 1
ATOM 3554 N N . PHE A 1 467 ? -23.955 19.211 14.088 1.00 65.62 467 PHE A N 1
ATOM 3555 C CA . PHE A 1 467 ? -23.345 19.351 12.769 1.00 65.62 467 PHE A CA 1
ATOM 3556 C C . PHE A 1 467 ? -22.254 18.290 12.575 1.00 65.62 467 PHE A C 1
ATOM 3558 O O . PHE A 1 467 ? -21.800 17.713 13.569 1.00 65.62 467 PHE A O 1
ATOM 3565 N N . PRO A 1 468 ? -21.833 18.033 11.326 1.00 69.12 468 PRO A N 1
ATOM 3566 C CA . PRO A 1 468 ? -20.865 16.998 11.010 1.00 69.12 468 PRO A CA 1
ATOM 3567 C C . PRO A 1 468 ? -19.449 17.439 11.409 1.00 69.12 468 PRO A C 1
ATOM 3569 O O . PRO A 1 468 ? -18.987 18.511 11.003 1.00 69.12 468 PRO A O 1
ATOM 3572 N N . VAL A 1 469 ? -18.772 16.652 12.249 1.00 70.44 469 VAL A N 1
ATOM 3573 C CA . VAL A 1 469 ? -17.436 16.979 12.788 1.00 70.44 469 VAL A CA 1
ATOM 3574 C C . VAL A 1 469 ? -16.345 16.978 11.718 1.00 70.44 469 VAL A C 1
ATOM 3576 O O . VAL A 1 469 ? -15.337 17.661 11.874 1.00 70.44 469 VAL A O 1
ATOM 3579 N N . GLU A 1 470 ? -16.551 16.298 10.592 1.00 63.69 470 GLU A N 1
ATOM 3580 C CA . GLU A 1 470 ? -15.668 16.356 9.428 1.00 63.69 470 GLU A CA 1
ATOM 3581 C C . GLU A 1 470 ? -15.598 17.760 8.795 1.00 63.69 470 GLU A C 1
ATOM 3583 O O . GLU A 1 470 ? -14.642 18.077 8.092 1.00 63.69 470 GLU A O 1
ATOM 3588 N N . GLY A 1 471 ? -16.564 18.638 9.093 1.00 62.25 471 GLY A N 1
ATOM 3589 C CA . GLY A 1 471 ? -16.553 20.046 8.693 1.00 62.25 471 GLY A CA 1
ATOM 3590 C C . GLY A 1 471 ? -15.579 20.934 9.481 1.00 62.25 471 GLY A C 1
ATOM 3591 O O . GLY A 1 471 ? -15.469 22.123 9.172 1.00 62.25 471 GLY A O 1
ATOM 3592 N N . ILE A 1 472 ? -14.874 20.402 10.490 1.00 66.44 472 ILE A N 1
ATOM 3593 C CA . ILE A 1 472 ? -13.854 21.140 11.252 1.00 66.44 472 ILE A CA 1
ATOM 3594 C C . ILE A 1 472 ? -12.601 21.300 10.381 1.00 66.44 472 ILE A C 1
ATOM 3596 O O . ILE A 1 472 ? -11.693 20.470 10.376 1.00 66.44 472 ILE A O 1
ATOM 3600 N N . VAL A 1 473 ? -12.546 22.401 9.634 1.00 56.25 473 VAL A N 1
ATOM 3601 C CA . VAL A 1 473 ? -11.381 22.798 8.837 1.00 56.25 473 VAL A CA 1
ATOM 3602 C C . VAL A 1 473 ? -10.678 24.003 9.469 1.00 56.25 473 VAL A C 1
ATOM 3604 O O . VAL A 1 473 ? -11.343 24.983 9.818 1.00 56.25 473 VAL A O 1
ATOM 3607 N N . PRO A 1 474 ? -9.337 23.990 9.596 1.00 50.12 474 PRO A N 1
ATOM 3608 C CA . PRO A 1 474 ? -8.606 25.171 10.030 1.00 50.12 474 PRO A CA 1
ATOM 3609 C C . PRO A 1 474 ? -8.742 26.257 8.955 1.00 50.12 474 PRO A C 1
ATOM 3611 O O . PRO A 1 474 ? -8.160 26.150 7.877 1.00 50.12 474 PRO A O 1
ATOM 3614 N N . TYR A 1 475 ? -9.518 27.309 9.226 1.00 47.41 475 TYR A N 1
ATOM 3615 C CA . TYR A 1 475 ? -9.563 28.489 8.361 1.00 47.41 475 TYR A CA 1
ATOM 3616 C C . TYR A 1 475 ? -8.344 29.366 8.662 1.00 47.41 475 TYR A C 1
ATOM 3618 O O . TYR A 1 475 ? -8.305 29.981 9.729 1.00 47.41 475 TYR A O 1
ATOM 3626 N N . PRO A 1 476 ? -7.353 29.490 7.757 1.00 41.84 476 PRO A N 1
ATOM 3627 C CA . PRO A 1 476 ? -6.030 29.960 8.162 1.00 41.84 476 PRO A CA 1
ATOM 3628 C C . PRO A 1 476 ? -5.921 31.425 8.606 1.00 41.84 476 PRO A C 1
ATOM 3630 O O . PRO A 1 476 ? -4.820 31.831 8.942 1.00 41.84 476 PRO A O 1
ATOM 3633 N N . ASN A 1 477 ? -6.977 32.253 8.589 1.00 41.66 477 ASN A N 1
ATOM 3634 C CA . ASN A 1 477 ? -6.811 33.710 8.744 1.00 41.66 477 ASN A CA 1
ATOM 3635 C C . ASN A 1 477 ? -7.985 34.498 9.363 1.00 41.66 477 ASN A C 1
ATOM 3637 O O . ASN A 1 477 ? -7.960 35.725 9.284 1.00 41.66 477 ASN A O 1
ATOM 3641 N N . LEU A 1 478 ? -9.022 33.874 9.940 1.00 46.03 478 LEU A N 1
ATOM 3642 C CA . LEU A 1 478 ? -10.238 34.631 10.305 1.00 46.03 478 LEU A CA 1
ATOM 3643 C C . LEU A 1 478 ? -10.619 34.644 11.789 1.00 46.03 478 LEU A C 1
ATOM 3645 O O . LEU A 1 478 ? -11.322 35.571 12.185 1.00 46.03 478 LEU A O 1
ATOM 3649 N N . VAL A 1 479 ? -10.137 33.719 12.631 1.00 49.75 479 VAL A N 1
ATOM 3650 C CA . VAL A 1 479 ? -10.502 33.726 14.061 1.00 49.75 479 VAL A CA 1
ATOM 3651 C C . VAL A 1 479 ? -9.343 33.239 14.952 1.00 49.75 479 VAL A C 1
ATOM 3653 O O . VAL A 1 479 ? -8.940 32.082 14.845 1.00 49.75 479 VAL A O 1
ATOM 3656 N N . PRO A 1 480 ? -8.784 34.079 15.846 1.00 43.81 480 PRO A N 1
ATOM 3657 C CA . PRO A 1 480 ? -7.775 33.648 16.817 1.00 43.81 480 PRO A CA 1
ATOM 3658 C C . PRO A 1 480 ? -8.341 32.595 17.780 1.00 43.81 480 PRO A C 1
ATOM 3660 O O . PRO A 1 480 ? -9.174 32.951 18.599 1.00 43.81 480 PRO A O 1
ATOM 3663 N N . GLY A 1 481 ? -7.890 31.336 17.716 1.00 51.59 481 GLY A N 1
ATOM 3664 C CA . GLY A 1 481 ? -8.333 30.251 18.613 1.00 51.59 481 GLY A CA 1
ATOM 3665 C C . GLY A 1 481 ? -9.067 29.083 17.940 1.00 51.59 481 GLY A C 1
ATOM 3666 O O . GLY A 1 481 ? -9.543 28.200 18.643 1.00 51.59 481 GLY A O 1
ATOM 3667 N N . SER A 1 482 ? -9.160 29.049 16.606 1.00 56.25 482 SER A N 1
ATOM 3668 C CA . SER A 1 482 ? -9.637 27.867 15.871 1.00 56.25 482 SER A CA 1
ATOM 3669 C C . SER A 1 482 ? -8.662 26.690 15.989 1.00 56.25 482 SER A C 1
ATOM 3671 O O . SER A 1 482 ? -7.456 26.893 15.837 1.00 56.25 482 SER A O 1
ATOM 3673 N N . ILE A 1 483 ? -9.186 25.476 16.151 1.00 60.66 483 ILE A N 1
ATOM 3674 C CA . ILE A 1 483 ? -8.414 24.224 16.202 1.00 60.66 483 ILE A CA 1
ATOM 3675 C C . ILE A 1 483 ? -8.582 23.404 14.915 1.00 60.66 483 ILE A C 1
ATOM 3677 O O . ILE A 1 483 ? -9.555 23.569 14.177 1.00 60.66 483 ILE A O 1
ATOM 3681 N N . SER A 1 484 ? -7.632 22.511 14.639 1.00 73.75 484 SER A N 1
ATOM 3682 C CA . SER A 1 484 ? -7.760 21.520 13.557 1.00 73.75 484 SER A CA 1
ATOM 3683 C C . SER A 1 484 ? -8.644 20.332 13.970 1.00 73.75 484 SER A C 1
ATOM 3685 O O . SER A 1 484 ? -8.840 20.100 15.161 1.00 73.75 484 SER A O 1
ATOM 3687 N N . LEU A 1 485 ? -9.130 19.533 13.008 1.00 76.19 485 LEU A N 1
ATOM 3688 C CA . LEU A 1 485 ? -9.845 18.278 13.300 1.00 76.19 485 LEU A CA 1
ATOM 3689 C C . LEU A 1 485 ? -9.009 17.322 14.169 1.00 76.19 485 LEU A C 1
ATOM 3691 O O . LEU A 1 485 ? -9.524 16.716 15.103 1.00 76.19 485 LEU A O 1
ATOM 3695 N N . THR A 1 486 ? -7.711 17.216 13.884 1.00 80.00 486 THR A N 1
ATOM 3696 C CA . THR A 1 486 ? -6.754 16.414 14.655 1.00 80.00 486 THR A CA 1
ATOM 3697 C C . THR A 1 486 ? -6.672 16.886 16.107 1.00 80.00 486 THR A C 1
ATOM 3699 O O . THR A 1 486 ? -6.860 16.092 17.021 1.00 80.00 486 THR A O 1
ATOM 3702 N N . GLU A 1 487 ? -6.489 18.190 16.319 1.00 74.06 487 GLU A N 1
ATOM 3703 C CA . GLU A 1 487 ? -6.428 18.790 17.658 1.00 74.06 487 GLU A CA 1
ATOM 3704 C C . GLU A 1 487 ? -7.763 18.664 18.410 1.00 74.06 487 GLU A C 1
ATOM 3706 O O . GLU A 1 487 ? -7.788 18.431 19.618 1.00 74.06 487 GLU A O 1
ATOM 3711 N N . PHE A 1 488 ? -8.889 18.774 17.702 1.00 79.94 488 PHE A N 1
ATOM 3712 C CA . PHE A 1 488 ? -10.211 18.521 18.265 1.00 79.94 488 PHE A CA 1
ATOM 3713 C C . PHE A 1 488 ? -10.346 17.079 18.774 1.00 79.94 488 PHE A C 1
ATOM 3715 O O . PHE A 1 488 ? -10.762 16.878 19.915 1.00 79.94 488 PHE A O 1
ATOM 3722 N N . LEU A 1 489 ? -9.980 16.082 17.960 1.00 81.56 489 LEU A N 1
ATOM 3723 C CA . LEU A 1 489 ? -10.060 14.670 18.341 1.00 81.56 489 LEU A CA 1
ATOM 3724 C C . LEU A 1 489 ? -9.127 14.346 19.515 1.00 81.56 489 LEU A C 1
ATOM 3726 O O . LEU A 1 489 ? -9.557 13.680 20.454 1.00 81.56 489 LEU A O 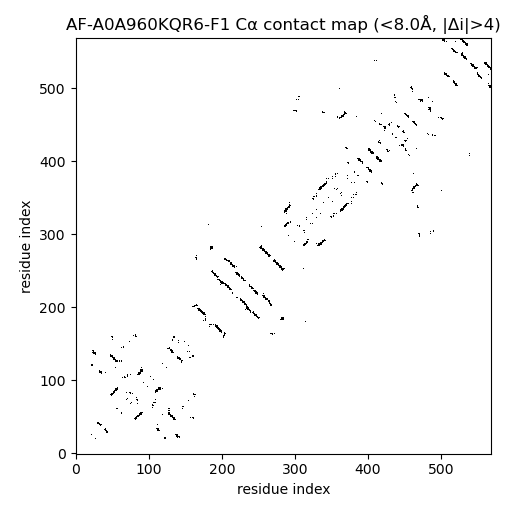1
ATOM 3730 N N . GLU A 1 490 ? -7.897 14.872 19.524 1.00 80.69 490 GLU A N 1
ATOM 3731 C CA . GLU A 1 490 ? -6.985 14.749 20.673 1.00 80.69 490 GLU A CA 1
ATOM 3732 C C . GLU A 1 490 ? -7.630 15.271 21.958 1.00 80.69 490 GLU A C 1
ATOM 3734 O O . GLU A 1 490 ? -7.661 14.570 22.970 1.00 80.69 490 GLU A O 1
ATOM 3739 N N . ARG A 1 491 ? -8.198 16.483 21.920 1.00 75.00 491 ARG A N 1
ATOM 3740 C CA . ARG A 1 491 ? -8.874 17.078 23.081 1.00 75.00 491 ARG A CA 1
ATOM 3741 C C . ARG A 1 491 ? -10.098 16.273 23.498 1.00 75.00 491 ARG A C 1
ATOM 3743 O O . ARG A 1 491 ? -10.281 16.053 24.691 1.00 75.00 491 ARG A O 1
ATOM 3750 N N . ALA A 1 492 ? -10.902 15.802 22.547 1.00 75.88 492 ALA A N 1
ATOM 3751 C CA . ALA A 1 492 ? -12.069 14.969 22.822 1.00 75.88 492 ALA A CA 1
ATOM 3752 C C . ALA A 1 492 ? -11.679 13.650 23.512 1.00 75.88 492 ALA A C 1
ATOM 3754 O O . ALA A 1 492 ? -12.360 13.231 24.446 1.00 75.88 492 ALA A O 1
ATOM 3755 N N . PHE A 1 493 ? -10.566 13.022 23.120 1.00 77.81 493 PHE A N 1
ATOM 3756 C CA . PHE A 1 493 ? -10.083 11.792 23.754 1.00 77.81 493 PHE A CA 1
ATOM 3757 C C . PHE A 1 493 ? -9.413 12.025 25.106 1.00 77.81 493 PHE A C 1
ATOM 3759 O O . PHE A 1 493 ? -9.679 11.272 26.042 1.00 77.81 493 PHE A O 1
ATOM 3766 N N . VAL A 1 494 ? -8.602 13.077 25.253 1.00 69.06 494 VAL A N 1
ATOM 3767 C CA . VAL A 1 494 ? -8.055 13.483 26.561 1.00 69.06 494 VAL A CA 1
ATOM 3768 C C . VAL A 1 494 ? -9.196 13.764 27.536 1.00 69.06 494 VAL A C 1
ATOM 3770 O O . VAL A 1 494 ? -9.177 13.295 28.675 1.00 69.06 494 VAL A O 1
ATOM 3773 N N . PHE A 1 495 ? -10.225 14.469 27.075 1.00 63.56 495 PHE A N 1
ATOM 3774 C CA . PHE A 1 495 ? -11.439 14.723 27.837 1.00 63.56 495 PHE A CA 1
ATOM 3775 C C . PHE A 1 495 ? -12.155 13.416 28.199 1.00 63.56 495 PHE A C 1
ATOM 3777 O O . PHE A 1 495 ? -12.425 13.166 29.373 1.00 63.56 495 PHE A O 1
ATOM 3784 N N . ALA A 1 496 ? -12.382 12.527 27.227 1.00 65.50 496 ALA A N 1
ATOM 3785 C CA . ALA A 1 496 ? -12.992 11.223 27.472 1.00 65.50 496 ALA A CA 1
ATOM 3786 C C . ALA A 1 496 ? -12.202 10.378 28.487 1.00 65.50 496 ALA A C 1
ATOM 3788 O O . ALA A 1 496 ? -12.811 9.589 29.209 1.00 65.50 496 ALA A O 1
ATOM 3789 N N . ALA A 1 497 ? -10.873 10.502 28.534 1.00 62.81 497 ALA A N 1
ATOM 3790 C CA . ALA A 1 497 ? -10.012 9.807 29.490 1.00 62.81 497 ALA A CA 1
ATOM 3791 C C . ALA A 1 497 ? -10.028 10.451 30.888 1.00 62.81 497 ALA A C 1
ATOM 3793 O O . ALA A 1 497 ? -9.997 9.740 31.888 1.00 62.81 497 ALA A O 1
ATOM 3794 N N . THR A 1 498 ? -10.123 11.781 30.959 1.00 54.88 498 THR A N 1
ATOM 3795 C CA . THR A 1 498 ? -10.099 12.554 32.213 1.00 54.88 498 THR A CA 1
ATOM 3796 C C . THR A 1 498 ? -11.426 12.452 32.974 1.00 54.88 498 THR A C 1
ATOM 3798 O O . THR A 1 498 ? -11.439 12.426 34.200 1.00 54.88 498 THR A O 1
ATOM 3801 N N . PHE A 1 499 ? -12.547 12.324 32.262 1.00 52.47 499 PHE A N 1
ATOM 3802 C CA . PHE A 1 499 ? -13.887 12.149 32.835 1.00 52.47 499 PHE A CA 1
ATOM 3803 C C . PHE A 1 499 ? -14.373 10.695 32.719 1.00 52.47 499 PHE A C 1
ATOM 3805 O O . PHE A 1 499 ? -15.488 10.430 32.264 1.00 52.47 499 PHE A O 1
ATOM 3812 N N . GLY A 1 500 ? -13.510 9.741 33.090 1.00 46.88 500 GLY A N 1
ATOM 3813 C CA . GLY A 1 500 ? -13.863 8.321 33.198 1.00 46.88 500 GLY A CA 1
ATOM 3814 C C . GLY A 1 500 ? -15.016 8.071 34.184 1.00 46.88 500 GLY A C 1
ATOM 3815 O O . GLY A 1 500 ? -15.456 9.006 34.858 1.00 46.88 500 GLY A O 1
ATOM 3816 N N . PRO A 1 501 ? -15.536 6.829 34.283 1.00 41.25 501 PRO A N 1
ATOM 3817 C CA . PRO A 1 501 ? -16.598 6.512 35.229 1.00 41.25 501 PRO A CA 1
ATOM 3818 C C . PRO A 1 501 ? -16.178 6.969 36.625 1.00 41.25 501 PRO A C 1
ATOM 3820 O O . PRO A 1 501 ? -15.253 6.421 37.220 1.00 41.25 501 PRO A O 1
ATOM 3823 N N . LEU A 1 502 ? -16.842 8.014 37.121 1.00 44.34 502 LEU A N 1
ATOM 3824 C CA . LEU A 1 502 ? -16.697 8.447 38.497 1.00 44.34 502 LEU A CA 1
ATOM 3825 C C . LEU A 1 502 ? -17.191 7.278 39.339 1.00 44.34 502 LEU A C 1
ATOM 3827 O O . LEU A 1 502 ? -18.390 7.007 39.352 1.00 44.34 502 LEU A O 1
ATOM 3831 N N . GLU A 1 503 ? -16.288 6.558 40.004 1.00 45.34 503 GLU A N 1
ATOM 3832 C CA . GLU A 1 503 ? -16.712 5.618 41.032 1.00 45.34 503 GLU A CA 1
ATOM 3833 C C . GLU A 1 503 ? -17.307 6.457 42.166 1.00 45.34 503 GLU A C 1
ATOM 3835 O O . GLU A 1 503 ? -16.573 7.224 42.799 1.00 45.34 503 GLU A O 1
ATOM 3840 N N . PRO A 1 504 ? -18.628 6.383 42.424 1.00 46.22 504 PRO A N 1
ATOM 3841 C CA . PRO A 1 504 ? -19.197 7.081 43.555 1.00 46.22 504 PRO A CA 1
ATOM 3842 C C . PRO A 1 504 ? -18.590 6.467 44.807 1.00 46.22 504 PRO A C 1
ATOM 3844 O O . PRO A 1 504 ? -18.874 5.326 45.182 1.00 46.22 504 PRO A O 1
ATOM 3847 N N . VAL A 1 505 ? -17.724 7.228 45.458 1.00 53.97 505 VAL A N 1
ATOM 3848 C CA . VAL A 1 505 ? -17.133 6.783 46.700 1.00 53.97 505 VAL A CA 1
ATOM 3849 C C . VAL A 1 505 ? -18.110 7.105 47.817 1.00 53.97 505 VAL A C 1
ATOM 3851 O O . VAL A 1 505 ? -18.573 8.235 47.948 1.00 53.97 505 VAL A O 1
ATOM 3854 N N . THR A 1 506 ? -18.448 6.110 48.637 1.00 55.00 506 THR A N 1
ATOM 3855 C CA . THR A 1 506 ? -19.275 6.368 49.820 1.00 55.00 506 THR A CA 1
ATOM 3856 C C . THR A 1 506 ? -18.504 7.292 50.757 1.00 55.00 506 THR A C 1
ATOM 3858 O O . THR A 1 506 ? -17.451 6.909 51.271 1.00 55.00 506 THR A O 1
ATOM 3861 N N . THR A 1 507 ? -19.021 8.501 50.959 1.00 65.25 507 THR A N 1
ATOM 3862 C CA . THR A 1 507 ? -18.442 9.501 51.853 1.00 65.25 507 THR A CA 1
ATOM 3863 C C . THR A 1 507 ? -19.094 9.421 53.231 1.00 65.25 507 THR A C 1
ATOM 3865 O O . THR A 1 507 ? -20.303 9.225 53.365 1.00 65.25 507 THR A O 1
ATOM 3868 N N . GLN A 1 508 ? -18.293 9.570 54.281 1.00 77.25 508 GLN A N 1
ATOM 3869 C CA . GLN A 1 508 ? -18.771 9.859 55.627 1.00 77.25 508 GLN A CA 1
ATOM 3870 C C . GLN A 1 508 ? -18.379 11.277 56.012 1.00 77.25 508 GLN A C 1
ATOM 3872 O O . GLN A 1 508 ? -17.272 11.733 55.716 1.00 77.25 508 GLN A O 1
ATOM 3877 N N . ILE A 1 509 ? -19.315 11.955 56.668 1.00 74.19 509 ILE A N 1
ATOM 3878 C CA . ILE A 1 509 ? -19.199 13.353 57.053 1.00 74.19 509 ILE A CA 1
ATOM 3879 C C . ILE A 1 509 ? -19.403 13.443 58.560 1.00 74.19 509 ILE A C 1
ATOM 3881 O O . ILE A 1 509 ? -20.456 13.056 59.069 1.00 74.19 509 ILE A O 1
ATOM 3885 N N . GLU A 1 510 ? -18.415 13.987 59.262 1.00 81.50 510 GLU A N 1
ATOM 3886 C CA . GLU A 1 510 ? -18.495 14.252 60.696 1.00 81.50 510 GLU A CA 1
ATOM 3887 C C . GLU A 1 510 ? -18.139 15.709 60.997 1.00 81.50 510 GLU A C 1
ATOM 3889 O O . GLU A 1 510 ? -17.236 16.287 60.399 1.00 81.50 510 GLU A O 1
ATOM 3894 N N . LEU A 1 511 ? -18.852 16.311 61.948 1.00 75.25 511 LEU A N 1
ATOM 3895 C CA . LEU A 1 511 ? -18.548 17.639 62.478 1.00 75.25 511 LEU A CA 1
ATOM 3896 C C . LEU A 1 511 ? -17.896 17.473 63.848 1.00 75.25 511 LEU A C 1
ATOM 3898 O O . LEU A 1 511 ? -18.558 17.059 64.803 1.00 75.25 511 LEU A O 1
ATOM 3902 N N . LEU A 1 512 ? -16.612 17.812 63.961 1.00 76.88 512 LEU A N 1
ATOM 3903 C CA . LEU A 1 512 ? -15.851 17.699 65.205 1.00 76.88 512 LEU A CA 1
ATOM 3904 C C . LEU A 1 512 ? -15.135 19.018 65.483 1.00 76.88 512 LEU A C 1
ATOM 3906 O O . LEU A 1 512 ? -14.392 19.531 64.660 1.00 76.88 512 LEU A O 1
ATOM 3910 N N . GLY A 1 513 ? -15.373 19.602 66.659 1.00 75.88 513 GLY A N 1
ATOM 3911 C CA . GLY A 1 513 ? -14.643 20.799 67.093 1.00 75.88 513 GLY A CA 1
ATOM 3912 C C . GLY A 1 513 ? -14.870 22.072 66.261 1.00 75.88 513 GLY A C 1
ATOM 3913 O O . GLY A 1 513 ? -14.156 23.042 66.485 1.00 75.88 513 GLY A O 1
ATOM 3914 N N . GLY A 1 514 ? -15.863 22.099 65.365 1.00 75.25 514 GLY A N 1
ATOM 3915 C CA . GLY A 1 514 ? -16.089 23.215 64.434 1.00 75.25 514 GLY A CA 1
ATOM 3916 C C . GLY A 1 514 ? -15.458 23.015 63.054 1.00 75.25 514 GLY A C 1
ATOM 3917 O O . GLY A 1 514 ? -15.620 23.884 62.201 1.00 75.25 514 GLY A O 1
ATOM 3918 N N . ASP A 1 515 ? -14.819 21.867 62.826 1.00 80.25 515 ASP A N 1
ATOM 3919 C CA . ASP A 1 515 ? -14.291 21.453 61.533 1.00 80.25 515 ASP A CA 1
ATOM 3920 C C . ASP A 1 515 ? -15.157 20.334 60.936 1.00 80.25 515 ASP A C 1
ATOM 3922 O O . ASP A 1 515 ? -15.741 19.501 61.642 1.00 80.25 515 ASP A O 1
ATOM 3926 N N . LEU A 1 516 ? -15.251 20.334 59.612 1.00 81.12 516 LEU A N 1
ATOM 3927 C CA . LEU A 1 516 ? -15.863 19.290 58.814 1.00 81.12 516 LEU A CA 1
ATOM 3928 C C . LEU A 1 516 ? -14.805 18.256 58.445 1.00 81.12 516 LEU A C 1
ATOM 3930 O O . LEU A 1 516 ? -13.848 18.569 57.739 1.00 81.12 516 LEU A O 1
ATOM 3934 N N . HIS A 1 517 ? -15.013 17.018 58.866 1.00 83.50 517 HIS A N 1
ATOM 3935 C CA . HIS A 1 517 ? -14.195 15.879 58.491 1.00 83.50 517 HIS A CA 1
ATOM 3936 C C . HIS A 1 517 ? -14.915 15.069 57.416 1.00 83.50 517 HIS A C 1
ATOM 3938 O O . HIS A 1 517 ? -16.018 14.564 57.634 1.00 83.50 517 HIS A O 1
ATOM 3944 N N . LEU A 1 518 ? -14.276 14.945 56.257 1.00 85.50 518 LEU A N 1
ATOM 3945 C CA . LEU A 1 518 ? -14.705 14.085 55.162 1.00 85.50 518 LEU A CA 1
ATOM 3946 C C . LEU A 1 518 ? -13.807 12.850 55.133 1.00 85.50 518 LEU A C 1
ATOM 3948 O O . LEU A 1 518 ? -12.585 12.966 55.198 1.00 85.50 518 LEU A O 1
ATOM 3952 N N . SER A 1 519 ? -14.406 11.672 55.003 1.00 85.38 519 SER A N 1
ATOM 3953 C CA . SER A 1 519 ? -13.687 10.428 54.721 1.00 85.38 519 SER A CA 1
ATOM 3954 C C . SER A 1 519 ? -14.414 9.627 53.655 1.00 85.38 519 SER A C 1
ATOM 3956 O O . SER A 1 519 ? -15.628 9.758 53.508 1.00 85.38 519 SER A O 1
ATOM 3958 N N . TRP A 1 520 ? -13.688 8.828 52.884 1.00 87.44 520 TRP A N 1
ATOM 3959 C CA . TRP A 1 520 ? -14.257 8.067 51.778 1.00 87.44 520 TRP A CA 1
ATOM 3960 C C . TRP A 1 520 ? -13.553 6.721 51.596 1.00 87.44 520 TRP A C 1
ATOM 3962 O O . TRP A 1 520 ? -12.440 6.510 52.069 1.00 87.44 520 TRP A O 1
ATOM 3972 N N . ALA A 1 521 ? -14.227 5.758 50.971 1.00 77.62 521 ALA A N 1
ATOM 3973 C CA . ALA A 1 521 ? -13.632 4.453 50.683 1.00 77.62 521 ALA A CA 1
ATOM 3974 C C . ALA A 1 521 ? -12.497 4.559 49.644 1.00 77.62 521 ALA A C 1
ATOM 3976 O O . ALA A 1 521 ? -12.567 5.340 48.703 1.00 77.62 521 ALA A O 1
ATOM 3977 N N . ALA A 1 522 ? -11.447 3.750 49.772 1.00 71.88 522 ALA A N 1
ATOM 3978 C CA . ALA A 1 522 ? -10.428 3.697 48.729 1.00 71.88 522 ALA A CA 1
ATOM 3979 C C . ALA A 1 522 ? -11.002 3.042 47.459 1.00 71.88 522 ALA A C 1
ATOM 3981 O O . ALA A 1 522 ? -11.511 1.921 47.528 1.00 71.88 522 ALA A O 1
ATOM 3982 N N . SER A 1 523 ? -10.896 3.720 46.315 1.00 71.31 523 SER A N 1
ATOM 3983 C CA . SER A 1 523 ? -11.164 3.128 45.002 1.00 71.31 523 SER A CA 1
ATOM 3984 C C . SER A 1 523 ? -9.940 2.315 44.548 1.00 71.31 523 SER A C 1
ATOM 3986 O O . SER A 1 523 ? -8.822 2.835 44.603 1.00 71.31 523 SER A O 1
ATOM 3988 N N . PRO A 1 524 ? -10.102 1.054 44.092 1.00 61.94 524 PRO A N 1
ATOM 3989 C CA . PRO A 1 524 ? -8.990 0.217 43.624 1.00 61.94 524 PRO A CA 1
ATOM 3990 C C . PRO A 1 524 ? -8.259 0.784 42.402 1.00 61.94 524 PRO A C 1
ATOM 3992 O O . PRO A 1 524 ? -7.119 0.406 42.141 1.00 61.94 524 PRO A O 1
ATOM 3995 N N . SER A 1 525 ? -8.927 1.651 41.642 1.00 56.47 525 SER A N 1
ATOM 3996 C CA . SER A 1 525 ? -8.412 2.261 40.419 1.00 56.47 525 SER A CA 1
ATOM 3997 C C . SER A 1 525 ? -7.882 3.679 40.607 1.00 56.47 525 SER A C 1
ATOM 3999 O O . SER A 1 525 ? -7.350 4.225 39.648 1.00 56.47 525 SER A O 1
ATOM 4001 N N . ALA A 1 526 ? -8.025 4.284 41.788 1.00 65.44 526 ALA A N 1
ATOM 4002 C CA . ALA A 1 526 ? -7.673 5.685 41.985 1.00 65.44 526 ALA A CA 1
ATOM 4003 C C . ALA A 1 526 ? -6.194 5.886 42.337 1.00 65.44 526 ALA A C 1
ATOM 4005 O O . ALA A 1 526 ? -5.669 5.252 43.255 1.00 65.44 526 ALA A O 1
ATOM 4006 N N . THR A 1 527 ? -5.542 6.815 41.642 1.00 76.56 527 THR A N 1
ATOM 4007 C CA . THR A 1 527 ? -4.201 7.317 41.968 1.00 76.56 527 THR A CA 1
ATOM 4008 C C . THR A 1 527 ? -4.249 8.627 42.758 1.00 76.56 527 THR A C 1
ATOM 4010 O O . THR A 1 527 ? -3.287 8.936 43.462 1.00 76.56 527 THR A O 1
ATOM 4013 N N . ALA A 1 528 ? -5.371 9.359 42.711 1.00 80.88 528 ALA A N 1
ATOM 4014 C CA . ALA A 1 528 ? -5.624 10.572 43.490 1.00 80.88 528 ALA A CA 1
ATOM 4015 C C . ALA A 1 528 ? -7.132 10.822 43.719 1.00 80.88 528 ALA A C 1
ATOM 4017 O O . ALA A 1 528 ? -7.992 10.161 43.136 1.00 80.88 528 ALA A O 1
ATOM 4018 N N . TYR A 1 529 ? -7.454 11.796 44.571 1.00 80.25 529 TYR A N 1
ATOM 4019 C CA . TYR A 1 529 ? -8.804 12.264 44.877 1.00 80.25 529 TYR A CA 1
ATOM 4020 C C . TYR A 1 529 ? -8.884 13.791 44.844 1.00 80.25 529 TYR A C 1
ATOM 4022 O O . TYR A 1 529 ? -7.971 14.490 45.288 1.00 80.25 529 TYR A O 1
ATOM 4030 N N . ARG A 1 530 ? -10.025 14.311 44.389 1.00 79.69 530 ARG A N 1
ATOM 4031 C CA . ARG A 1 530 ? -10.351 15.742 44.392 1.00 79.69 530 ARG A CA 1
ATOM 4032 C C . ARG A 1 530 ? -11.612 16.017 45.204 1.00 79.69 530 ARG A C 1
ATOM 4034 O O . ARG A 1 530 ? -12.604 15.301 45.071 1.00 79.69 530 ARG A O 1
ATOM 4041 N N . VAL A 1 531 ? -11.586 17.060 46.034 1.00 77.94 531 VAL A N 1
ATOM 4042 C CA . VAL A 1 531 ? -12.714 17.480 46.881 1.00 77.94 531 VAL A CA 1
ATOM 4043 C C . VAL A 1 531 ? -13.221 18.844 46.434 1.00 77.94 531 VAL A C 1
ATOM 4045 O O . VAL A 1 531 ? -12.453 19.805 46.370 1.00 77.94 531 VAL A O 1
ATOM 4048 N N . TYR A 1 532 ? -14.524 18.934 46.184 1.00 74.19 532 TYR A N 1
ATOM 4049 C CA . TYR A 1 532 ? -15.194 20.139 45.705 1.00 74.19 532 TYR A CA 1
ATOM 4050 C C . TYR A 1 532 ? -16.239 20.626 46.708 1.00 74.19 532 TYR A C 1
ATOM 4052 O O . TYR A 1 532 ? -16.937 19.820 47.331 1.00 74.19 532 TYR A O 1
ATOM 4060 N N . SER A 1 533 ? -16.363 21.947 46.820 1.00 71.88 533 SER A N 1
ATOM 4061 C CA . SER A 1 533 ? -17.509 22.619 47.438 1.00 71.88 533 SER A CA 1
ATOM 4062 C C . SER A 1 533 ? -18.504 23.035 46.365 1.00 71.88 533 SER A C 1
ATOM 4064 O O . SER A 1 533 ? -18.096 23.564 45.328 1.00 71.88 533 SER A O 1
ATOM 4066 N N . LEU A 1 534 ? -19.794 22.847 46.636 1.00 61.44 534 LEU A N 1
ATOM 4067 C CA . LEU A 1 534 ? -20.884 23.425 45.855 1.00 61.44 534 LEU A CA 1
ATOM 4068 C C . LEU A 1 534 ? -21.445 24.636 46.603 1.00 61.44 534 LEU A C 1
ATOM 4070 O O . LEU A 1 534 ? -22.051 24.495 47.672 1.00 61.44 534 LEU A O 1
ATOM 4074 N N . ASP A 1 535 ? -21.263 25.822 46.026 1.00 54.75 535 ASP A N 1
ATOM 4075 C CA . ASP A 1 535 ? -21.873 27.040 46.553 1.00 54.75 535 ASP A CA 1
ATOM 4076 C C . ASP A 1 535 ? -23.366 27.100 46.198 1.00 54.75 535 ASP A C 1
ATOM 4078 O O . ASP A 1 535 ? -23.796 26.829 45.071 1.00 54.75 535 ASP A O 1
ATOM 4082 N N . GLY A 1 536 ? -24.177 27.432 47.206 1.00 48.56 536 GLY A N 1
ATOM 4083 C CA . GLY A 1 536 ? -25.634 27.355 47.149 1.00 48.56 536 GLY A CA 1
ATOM 4084 C C . GLY A 1 536 ? -26.265 28.088 45.957 1.00 48.56 536 GLY A C 1
ATOM 4085 O O . GLY A 1 536 ? -25.889 29.205 45.615 1.00 48.56 536 GLY A O 1
ATOM 4086 N N . LEU A 1 537 ? -27.290 27.447 45.380 1.00 37.56 537 LEU A N 1
ATOM 4087 C CA . LEU A 1 537 ? -28.212 27.944 44.341 1.00 37.56 537 LEU A CA 1
ATOM 4088 C C . LEU A 1 537 ? -27.596 28.351 42.984 1.00 37.56 537 LEU A C 1
ATOM 4090 O O . LEU A 1 537 ? -28.334 28.844 42.135 1.00 37.56 537 LEU A O 1
ATOM 4094 N N . GLY A 1 538 ? -26.297 28.118 42.750 1.00 43.09 538 GLY A N 1
ATOM 4095 C CA . GLY A 1 538 ? -25.621 28.481 41.493 1.00 43.09 538 GLY A CA 1
ATOM 4096 C C . GLY A 1 538 ? -24.728 27.411 40.849 1.00 43.09 538 GLY A C 1
ATOM 4097 O O . GLY A 1 538 ? -24.177 27.678 39.788 1.00 43.09 538 GLY A O 1
ATOM 4098 N N . GLY A 1 539 ? -24.562 26.229 41.456 1.00 49.41 539 GLY A N 1
ATOM 4099 C CA . GLY A 1 539 ? -23.953 25.046 40.818 1.00 49.41 539 GLY A CA 1
ATOM 4100 C C . GLY A 1 539 ? -22.452 25.111 40.490 1.00 49.41 539 GLY A C 1
ATOM 4101 O O . GLY A 1 539 ? -21.912 24.138 39.978 1.00 49.41 539 GLY A O 1
ATOM 4102 N N . ALA A 1 540 ? -21.755 26.213 40.781 1.00 50.22 540 ALA A N 1
ATOM 4103 C CA . ALA A 1 540 ? -20.322 26.316 40.522 1.00 50.22 540 ALA A CA 1
ATOM 4104 C C . ALA A 1 540 ? -19.521 25.486 41.542 1.00 50.22 540 ALA A C 1
ATOM 4106 O O . ALA A 1 540 ? -19.548 25.761 42.744 1.00 50.22 540 ALA A O 1
ATOM 4107 N N . GLU A 1 541 ? -18.799 24.475 41.055 1.00 64.88 541 GLU A N 1
ATOM 4108 C CA . GLU A 1 541 ? -17.876 23.683 41.867 1.00 64.88 541 GLU A CA 1
ATOM 4109 C C . GLU A 1 541 ? -16.578 24.458 42.102 1.00 64.88 541 GLU A C 1
ATOM 4111 O O . GLU A 1 541 ? -15.881 24.844 41.163 1.00 64.88 541 GLU A O 1
ATOM 4116 N N . THR A 1 542 ? -16.216 24.649 43.369 1.00 68.19 542 THR A N 1
ATOM 4117 C CA . THR A 1 542 ? -14.897 25.170 43.742 1.00 68.19 542 THR A CA 1
ATOM 4118 C C . THR A 1 542 ? -14.030 24.015 44.220 1.00 68.19 542 THR A C 1
ATOM 4120 O O . THR A 1 542 ? -14.357 23.367 45.217 1.00 68.19 542 THR A O 1
ATOM 4123 N N . LEU A 1 543 ? -12.924 23.747 43.515 1.00 75.38 543 LEU A N 1
ATOM 4124 C CA . LEU A 1 543 ? -11.924 22.774 43.955 1.00 75.38 543 LEU A CA 1
ATOM 4125 C C . LEU A 1 543 ? -11.299 23.261 45.264 1.00 75.38 543 LEU A C 1
ATOM 4127 O O . LEU A 1 543 ? -10.664 24.314 45.306 1.00 75.38 543 LEU A O 1
ATOM 4131 N N . LEU A 1 544 ? -11.471 22.478 46.324 1.00 75.94 544 LEU A N 1
ATOM 4132 C CA . LEU A 1 544 ? -10.920 22.782 47.638 1.00 75.94 544 LEU A CA 1
ATOM 4133 C C . LEU A 1 544 ? -9.581 22.086 47.877 1.00 75.94 544 LEU A C 1
ATOM 4135 O O . LEU A 1 544 ? -8.707 22.653 48.532 1.00 75.94 544 LEU A O 1
ATOM 4139 N N . LEU A 1 545 ? -9.435 20.844 47.400 1.00 80.69 545 LEU A N 1
ATOM 4140 C CA . LEU A 1 545 ? -8.282 20.002 47.716 1.00 80.69 545 LEU A CA 1
ATOM 4141 C C . LEU A 1 545 ? -8.054 18.908 46.668 1.00 80.69 545 LEU A C 1
ATOM 4143 O O . LEU A 1 545 ? -9.000 18.240 46.256 1.00 80.69 545 LEU A O 1
ATOM 4147 N N . GLU A 1 546 ? -6.785 18.665 46.339 1.00 84.94 546 GLU A N 1
ATOM 4148 C CA . GLU A 1 546 ? -6.308 17.430 45.706 1.00 84.94 546 GLU A CA 1
ATOM 4149 C C . GLU A 1 546 ? -5.491 16.632 46.729 1.00 84.94 546 GLU A C 1
ATOM 4151 O O . GLU A 1 546 ? -4.647 17.196 47.430 1.00 84.94 546 GLU A O 1
ATOM 4156 N N . THR A 1 547 ? -5.746 15.331 46.852 1.00 81.25 547 THR A N 1
ATOM 4157 C CA . THR A 1 547 ? -5.065 14.473 47.828 1.00 81.25 547 THR A CA 1
ATOM 4158 C C . THR A 1 547 ? -5.030 13.015 47.379 1.00 81.25 547 THR A C 1
ATOM 4160 O O . THR A 1 547 ? -5.914 12.558 46.670 1.00 81.25 547 THR A O 1
ATOM 4163 N N . VAL A 1 548 ? -4.018 12.261 47.806 1.00 85.94 548 VAL A N 1
ATOM 4164 C CA . VAL A 1 548 ? -3.977 10.791 47.658 1.00 85.94 548 VAL A CA 1
ATOM 4165 C C . VAL A 1 548 ? -4.569 10.073 48.873 1.00 85.94 548 VAL A C 1
ATOM 4167 O O . VAL A 1 548 ? -4.834 8.872 48.830 1.00 85.94 548 VAL A O 1
ATOM 4170 N N . ASP A 1 549 ? -4.776 10.812 49.963 1.00 87.25 549 ASP A N 1
ATOM 4171 C CA . ASP A 1 549 ? -5.388 10.298 51.177 1.00 87.25 549 ASP A CA 1
ATOM 4172 C C . ASP A 1 549 ? -6.894 10.132 50.988 1.00 87.25 549 ASP A C 1
ATOM 4174 O O . ASP A 1 549 ? -7.514 10.785 50.157 1.00 87.25 549 ASP A O 1
ATOM 4178 N N . THR A 1 550 ? -7.505 9.275 51.800 1.00 87.12 550 THR A N 1
ATOM 4179 C CA . THR A 1 550 ? -8.954 9.010 51.771 1.00 87.12 550 THR A CA 1
ATOM 4180 C C . THR A 1 550 ? -9.743 9.863 52.766 1.00 87.12 550 THR A C 1
ATOM 4182 O O . THR A 1 550 ? -10.873 9.532 53.136 1.00 87.12 550 THR A O 1
ATOM 4185 N N . GLN A 1 551 ? -9.123 10.935 53.267 1.00 88.62 551 GLN A N 1
ATOM 4186 C CA . GLN A 1 551 ? -9.678 11.810 54.296 1.00 88.62 551 GLN A CA 1
ATOM 4187 C C . GLN A 1 551 ? -9.240 13.264 54.088 1.00 88.62 551 GLN A C 1
ATOM 4189 O O . GLN A 1 551 ? -8.119 13.529 53.658 1.00 88.62 551 GLN A O 1
ATOM 4194 N N . ALA A 1 552 ? -10.113 14.209 54.440 1.00 85.81 552 ALA A N 1
ATOM 4195 C CA . ALA A 1 552 ? -9.849 15.647 54.397 1.00 85.81 552 ALA A CA 1
ATOM 4196 C C . ALA A 1 552 ? -10.581 16.380 55.532 1.00 85.81 552 ALA A C 1
ATOM 4198 O O . ALA A 1 552 ? -11.606 15.913 56.025 1.00 85.81 552 ALA A O 1
ATOM 4199 N N . THR A 1 553 ? -10.053 17.525 55.973 1.00 85.00 553 THR A N 1
ATOM 4200 C CA . THR A 1 553 ? -10.654 18.346 57.041 1.00 85.00 553 THR A CA 1
ATOM 4201 C C . THR A 1 553 ? -10.728 19.808 56.615 1.00 85.00 553 THR A C 1
ATOM 4203 O O . THR A 1 553 ? -9.734 20.351 56.135 1.00 85.00 553 THR A O 1
ATOM 4206 N N . PHE A 1 554 ? -11.885 20.444 56.811 1.00 82.00 554 PHE A N 1
ATOM 4207 C CA . PHE A 1 554 ? -12.146 21.832 56.421 1.00 82.00 554 PHE A CA 1
ATOM 4208 C C . PHE A 1 554 ? -12.745 22.633 57.585 1.00 82.00 554 PHE A C 1
ATOM 4210 O O . PHE A 1 554 ? -13.651 22.132 58.249 1.00 82.00 554 PHE A O 1
ATOM 4217 N N . PRO A 1 555 ? -12.314 23.882 57.829 1.00 76.88 555 PRO A N 1
ATOM 4218 C CA . PRO A 1 555 ? -12.936 24.732 58.839 1.00 76.88 555 PRO A CA 1
ATOM 4219 C C . PRO A 1 555 ? -14.339 25.176 58.402 1.00 76.88 555 PRO A C 1
ATOM 4221 O O . PRO A 1 555 ? -14.542 25.615 57.269 1.00 76.88 555 PRO A O 1
ATOM 4224 N N . VAL A 1 556 ? -15.319 25.107 59.308 1.00 68.88 556 VAL A N 1
ATOM 4225 C CA . VAL A 1 556 ? -16.705 25.526 59.031 1.00 68.88 556 VAL A CA 1
ATOM 4226 C C . VAL A 1 556 ? -16.824 27.042 59.215 1.00 68.88 556 VAL A C 1
ATOM 4228 O O . VAL A 1 556 ? -17.333 27.524 60.226 1.00 68.88 556 VAL A O 1
ATOM 4231 N N . THR A 1 557 ? -16.301 27.823 58.268 1.00 61.03 557 THR A N 1
ATOM 4232 C CA . THR A 1 557 ? -16.365 29.299 58.323 1.00 61.03 557 THR A CA 1
ATOM 4233 C C . THR A 1 557 ? -17.251 29.952 57.264 1.00 61.03 557 THR A C 1
ATOM 4235 O O . THR A 1 557 ? -17.532 31.141 57.393 1.00 61.03 557 THR A O 1
ATOM 4238 N N . GLU A 1 558 ? -17.771 29.215 56.278 1.00 52.19 558 GLU A N 1
ATOM 4239 C CA . GLU A 1 558 ? -18.649 29.760 55.228 1.00 52.19 558 GLU A CA 1
ATOM 4240 C C . GLU A 1 558 ? -19.855 28.846 54.959 1.00 52.19 558 GLU A C 1
ATOM 4242 O O . GLU A 1 558 ? -19.860 27.677 55.341 1.00 52.19 558 GLU A O 1
ATOM 4247 N N . GLY A 1 559 ? -20.922 29.408 54.379 1.00 54.75 559 GLY A N 1
ATOM 4248 C CA . GLY A 1 559 ? -22.236 28.779 54.184 1.00 54.75 559 GLY A CA 1
ATOM 4249 C C . GLY A 1 559 ? -22.258 27.672 53.128 1.00 54.75 559 GLY A C 1
ATOM 4250 O O . GLY A 1 559 ? -22.973 27.785 52.137 1.00 54.75 559 GLY A O 1
ATOM 4251 N N . ILE A 1 560 ? -21.482 26.614 53.352 1.00 54.31 560 ILE A N 1
ATOM 4252 C CA . ILE A 1 560 ? -21.265 25.521 52.407 1.00 54.31 560 ILE A CA 1
ATOM 4253 C C . ILE A 1 560 ? -22.429 24.524 52.479 1.00 54.31 560 ILE A C 1
ATOM 4255 O O . ILE A 1 560 ? -22.757 24.010 53.551 1.00 54.31 560 ILE A O 1
ATOM 4259 N N . GLY A 1 561 ? -23.078 24.279 51.337 1.00 58.25 561 GLY A N 1
ATOM 4260 C CA . GLY A 1 561 ? -24.320 23.503 51.251 1.00 58.25 561 GLY A CA 1
ATOM 4261 C C . GLY A 1 561 ? -24.157 22.042 50.823 1.00 58.25 561 GLY A C 1
ATOM 4262 O O . GLY A 1 561 ? -25.024 21.233 51.146 1.00 58.25 561 GLY A O 1
ATOM 4263 N N . LEU A 1 562 ? -23.072 21.679 50.124 1.00 63.31 562 LEU A N 1
ATOM 4264 C CA . LEU A 1 562 ? -22.812 20.309 49.665 1.00 63.31 562 LEU A CA 1
ATOM 4265 C C . LEU A 1 562 ? -21.320 20.108 49.340 1.00 63.31 562 LEU A C 1
ATOM 4267 O O . LEU A 1 562 ? -20.667 21.028 48.850 1.00 63.31 562 LEU A O 1
ATOM 4271 N N . PHE A 1 563 ? -20.801 18.897 49.563 1.00 67.81 563 PHE A N 1
ATOM 4272 C CA . PHE A 1 563 ? -19.438 18.504 49.188 1.00 67.81 563 PHE A CA 1
ATOM 4273 C C . PHE A 1 563 ? -19.468 17.264 48.302 1.00 67.81 563 PHE A C 1
ATOM 4275 O O . PHE A 1 563 ? -20.214 16.323 48.583 1.00 67.81 563 PHE A O 1
ATOM 4282 N N . THR A 1 564 ? -18.592 17.236 47.300 1.00 66.75 564 THR A N 1
ATOM 4283 C CA . THR A 1 564 ? -18.408 16.084 46.409 1.00 66.75 564 THR A CA 1
ATOM 4284 C C . THR A 1 564 ? -16.946 15.656 46.426 1.00 66.75 564 THR A C 1
ATOM 4286 O O . THR A 1 564 ? -16.050 16.491 46.311 1.00 66.75 564 THR A O 1
ATOM 4289 N N . VAL A 1 565 ? -16.700 14.350 46.557 1.00 67.31 565 VAL A N 1
ATOM 4290 C CA . VAL A 1 565 ? -15.366 13.746 46.420 1.00 67.31 565 VAL A CA 1
ATOM 4291 C C . VAL A 1 565 ? -15.330 12.949 45.120 1.00 67.31 565 VAL A C 1
ATOM 4293 O O . VAL A 1 565 ? -16.216 12.130 44.881 1.00 67.31 565 VAL A O 1
ATOM 4296 N N . ARG A 1 566 ? -14.314 13.185 44.289 1.00 67.56 566 ARG A N 1
ATOM 4297 C CA . ARG A 1 566 ? -14.086 12.478 43.022 1.00 67.56 566 ARG A CA 1
ATOM 4298 C C . ARG A 1 566 ? -12.780 11.693 43.090 1.00 67.56 566 ARG A C 1
ATOM 4300 O O . ARG A 1 566 ? -11.790 12.201 43.607 1.00 67.56 566 ARG A O 1
ATOM 4307 N N . ALA A 1 567 ? -12.797 10.463 42.589 1.00 64.31 567 ALA A N 1
ATOM 4308 C CA . ALA A 1 567 ? -11.627 9.601 42.467 1.00 64.31 567 ALA A CA 1
ATOM 4309 C C . ALA A 1 567 ? -11.059 9.697 41.041 1.00 64.31 567 ALA A C 1
ATOM 4311 O O . ALA A 1 567 ? -11.828 9.622 40.085 1.00 64.31 567 ALA A O 1
ATOM 4312 N N . GLU A 1 568 ? -9.743 9.864 40.900 1.00 58.72 568 GLU A N 1
ATOM 4313 C CA . GLU A 1 568 ? -9.051 10.000 39.610 1.00 58.72 568 GLU A CA 1
ATOM 4314 C C . GLU A 1 568 ? -8.076 8.845 39.393 1.00 58.72 568 GLU A C 1
ATOM 4316 O O . GLU A 1 568 ? -7.416 8.411 40.341 1.00 58.72 568 GLU A O 1
ATOM 4321 N N . ARG A 1 569 ? -8.009 8.338 38.157 1.00 60.47 569 ARG A N 1
ATOM 4322 C CA . ARG A 1 569 ? -7.172 7.199 37.766 1.00 60.47 569 ARG A CA 1
ATOM 4323 C C . ARG A 1 569 ? -5.860 7.644 37.144 1.00 60.47 569 ARG A C 1
ATOM 4325 O O . ARG A 1 569 ? -5.910 8.456 36.199 1.00 60.47 569 ARG A O 1
#

Radius of gyration: 37.66 Å; Cα contacts (8 Å, |Δi|>4): 1209; chains: 1; bounding box: 82×61×153 Å

Mean predicted aligned error: 17.66 Å

Solvent-accessible surface area (backbone atoms only — not comparable to full-atom values): 31840 Å² total; per-residue (Å²): 138,78,93,75,80,78,74,76,81,75,80,84,74,77,72,77,75,70,75,67,52,48,50,74,73,33,63,72,81,77,53,73,48,36,27,81,87,68,46,79,45,46,58,67,83,48,60,61,16,26,36,40,41,35,37,33,42,85,88,38,68,57,32,65,66,39,50,64,41,48,43,60,71,40,60,72,66,47,58,76,82,22,36,44,59,36,37,33,29,45,54,83,69,66,65,71,61,50,48,67,55,49,56,80,71,61,72,88,57,53,42,31,49,70,38,41,74,55,49,57,36,61,50,66,56,60,70,26,23,40,35,35,26,36,36,91,44,32,26,74,40,72,53,57,55,72,57,87,75,41,63,68,61,52,48,63,46,61,78,62,38,56,37,77,45,53,47,73,48,81,70,47,78,44,81,39,67,51,88,82,71,82,86,44,52,35,46,62,37,56,38,29,40,45,46,24,39,28,26,40,64,58,23,33,44,32,29,84,26,35,36,36,53,48,60,79,31,85,55,50,45,62,78,37,39,67,37,49,35,67,66,39,47,45,60,37,71,49,57,42,79,49,57,37,32,32,37,31,38,65,84,41,70,57,43,78,30,47,36,38,39,41,38,39,28,39,36,98,76,42,81,45,77,50,78,47,77,44,83,43,58,33,23,57,44,50,24,37,36,36,43,45,43,93,83,59,102,43,80,58,50,57,61,49,34,37,49,76,71,69,49,57,62,44,78,47,44,73,89,84,47,81,84,86,47,33,73,61,60,59,69,36,49,32,38,39,38,42,36,30,83,55,63,79,66,68,47,74,60,41,48,53,22,52,52,50,30,24,72,72,53,19,37,35,41,39,25,12,29,55,38,44,60,37,67,71,46,34,50,49,51,22,68,71,56,69,28,44,76,44,74,61,52,97,86,64,82,78,44,65,36,44,26,36,38,71,83,34,89,88,53,66,39,44,50,49,49,74,67,91,58,76,59,68,72,45,60,68,41,57,75,62,34,63,74,59,36,63,60,73,64,86,66,80,100,34,61,34,59,67,50,54,50,66,36,58,66,95,27,25,30,39,38,38,29,48,43,51,67,62,71,46,64,67,68,95,84,81,60,98,64,67,52,40,48,50,58,40,51,52,46,52,48,54,46,57,63,74,52,47,63,61,61,84,52,65,69,48,79,47,83,55,98,64,28,40,36,42,35,42,60,83,58,97,68,45,72,36,31,39,34,30,39,34,47,71,101,68,75,54,72,42,82,74,47,78,40,75,62,55,61,51,77,44,76,70,80,67,87,72,70,48,77,50,71,45,54,37,108

Secondary structure (DSSP, 8-state):
---SSSSSTTSS-----------TT--PPP-EEEBTTS-EEEGGGGTTSEEEEEEE-TT-HHHHHHHHHHIIIIITTS-TTTEEEEEEE-S---HHHHHHHHGGG---S-EE-S-HHHHHHTT-PSSSEEEEE-TTS-EEEEEES--TT-HHHHHHHHTTPPPSS--EEEEEEEEE--SS-SSSPPTT-EEEEEEEEEE-TTPPPBEEEEEEEEES-TTEEESS-EEE---B-TTEEEE-SS-EEEEEPTTPPSEEEEEEEEEEEEETTEEEEEEEEEEEEES--SEEEEE-STT-TTTTHHHHHHHHTT--EEEEETTTSPPP-HHHHTT-SEEEEEE-SSGGG--HHHHHHHHHHHHTT-EEEEEETTGGGSHHHHHHHHHHHTEEEEPPPTTSTTSPEEEE-TT-TTTTT-EE----SSSS------HHHHHTT-PPP--SSS--PPPEEEE-GGG-EEEEESS-GGG----TTS-TT---HHHHHHHHHHHHHHT-------EEEEEETTEEEEEEPPPTT-SEEEEEEE-TTT-PEEEEEEESSSEEEEE--S---EEEEEEE-

Nearest PDB structures (foldseek):
  2ls5-assembly1_A  TM=8.923E-01  e=7.880E-10  Bacteroides thetaiotaomicron VPI-5482
  3kcm-assembly1_A  TM=8.755E-01  e=4.768E-10  Geobacter metallireducens GS-15
  2yp6-assembly3_C  TM=8.548E-01  e=2.276E-09  Streptococcus pneumoniae TIGR4
  4hqs-assembly1_A  TM=8.206E-01  e=3.920E-08  Streptococcus pneumoniae TIGR4
  2l5o-assembly1_A  TM=8.245E-01  e=7.244E-08  Neisseria meningitidis serogroup B